Protein AF-0000000077938876 (afdb_homodimer)

Organism: NCBI:txid2873325

InterPro domains:
  IPR002946 Intracellular chloride channel [PR01263] (42-57)
  IPR002946 Intracellular chloride channel [PR01263] (169-180)
  IPR002946 Intracellular chloride channel [TIGR00862] (16-236)
  IPR010987 Glutathione S-transferase, C-terminal-like [PS50405] (66-229)
  IPR036249 Thioredoxin-like superfamily [SSF52833] (30-86)
  IPR036282 Glutathione S-transferase, C-terminal domain superfamily [SSF47616] (88-235)
  IPR053823 CLIC, N-terminal domain [PF22441] (16-87)
  IPR053823 CLIC, N-terminal domain [cd03061] (14-89)

Sequence (476 aa):
MSLSVPQNGLKGANEPVIELFVKAGSDGESIGNCPFSQRLFMILWLKGVVFNNLAPGTHPPFITFNGEVKTDVNKIEEFLEDILCPPKFSKLGARHPESNTAGMDIFAKFSAFIKNSKPDANEGLERGLLKTLQKLDEYLCSPLPDEIDHNSMEELKASTRGFLDGEEMTLADCNLLPKLHIVKVVAKKYRGFEIPKDMTGIWRYLNNAYKREEFTNTCPSDKEIEIAYADVAKRLVKMSLSVPQNGLKGANEPVIELFVKAGSDGESIGNCPFSQRLFMILWLKGVVFNNLAPGTHPPFITFNGEVKTDVNKIEEFLEDILCPPKFSKLGARHPESNTAGMDIFAKFSAFIKNSKPDANEGLERGLLKTLQKLDEYLCSPLPDEIDHNSMEELKASTRGFLDGEEMTLADCNLLPKLHIVKVVAKKYRGFEIPKDMTGIWRYLNNAYKREEFTNTCPSDKEIEIAYADVAKRLVK

pLDDT: mean 89.56, std 15.05, range [24.88, 98.88]

Nearest PDB structures (foldseek):
  6erz-assembly1_A  TM=7.894E-01  e=6.328E-32  Mus musculus
  8q4i-assembly1_B  TM=7.825E-01  e=8.204E-31  Homo sapiens
  6ery-assembly1_B  TM=7.690E-01  e=9.801E-32  Mus musculus
  4jzq-assembly2_B  TM=7.737E-01  e=3.712E-29  Homo sapiens
  2per-assembly1_A  TM=7.631E-01  e=1.154E-27  Homo sapiens

Secondary structure (DSSP, 8-state):
--------S---TT---EEEE--B-TTSSSBPS-HHHHHHHHHHHHHT---EEE--SSSSPEEEETTEEE--HHHHHHHHHHHS-TTTS---S-SSHHHHHTTTTHHHHHHHHHH---HHHHHHHHHHHHHHHHHHHHHHHSPPGGG--TT--S--PPP--SBTTBSS--HHHHHHHHHHHHHHHHHHHHH-----TT-HHHHHHHHHHTT-HHHHTTSPPHHHHHHHHTTTSPPPP-/--------S---TT---EEEE--B-TTSSSBPS-HHHHHHHHHHHHHT---EEE--SSSSPEEEETTEEE--HHHHHHHHHHHS-TTTS---S-SSHHHHHTTTTHHHHHHHHHH---HHHHHHHHHHHHHHHHHHHHHHHSPPGGG--TT--S--PPP--SBTTBSS--HHHHHHHHHHHHHHHHHHHHH-----TT-HHHHHHHHHHTT-HHHHTTSPPHHHHHHHHTTTS-----

Solvent-accessible surface area (backbone atoms only — not comparable to full-atom values): 26166 Å² total; per-residue (Å²): 106,68,62,72,59,84,67,76,75,84,77,53,100,82,65,76,50,38,36,39,32,24,41,26,21,96,82,37,46,43,58,18,72,40,51,66,27,32,20,55,46,22,50,43,51,72,48,65,59,67,53,47,52,38,40,51,57,58,64,62,37,32,33,30,55,69,81,42,79,44,63,50,67,70,59,47,51,52,49,46,55,65,72,47,30,70,87,86,16,64,80,42,72,60,86,47,74,66,35,67,55,55,51,67,58,34,58,62,34,41,52,56,40,43,48,38,38,50,60,87,52,45,63,60,32,48,49,50,29,50,52,38,49,47,53,34,20,49,54,43,30,44,57,50,79,88,68,54,57,84,84,49,88,63,75,87,58,68,34,80,53,40,35,78,70,31,80,54,82,29,54,40,41,32,59,41,50,48,45,51,51,47,51,50,56,42,35,34,74,77,66,70,41,68,79,61,82,83,40,50,35,48,52,46,32,51,56,47,41,71,72,32,63,54,45,55,76,42,49,43,51,70,68,44,43,44,59,67,36,59,84,51,45,38,66,65,51,129,108,70,61,73,60,84,71,78,76,82,76,54,101,82,65,76,50,37,36,39,32,25,38,25,21,95,81,37,47,43,58,18,70,40,51,66,28,33,21,55,46,22,49,43,50,72,49,65,60,68,55,46,52,39,40,50,56,58,63,64,38,34,34,32,54,69,80,41,78,45,63,52,67,70,57,45,51,54,48,45,56,64,73,46,28,69,87,86,15,64,79,42,74,60,88,47,73,66,35,67,55,55,51,66,59,34,58,62,35,40,53,55,40,42,48,38,37,50,60,87,50,44,63,59,32,50,50,51,29,50,52,37,49,47,53,35,20,50,54,43,30,44,57,51,79,90,68,55,57,85,85,49,88,63,73,89,59,67,34,82,52,41,35,78,67,32,80,54,81,29,53,40,41,34,60,41,50,51,46,52,51,47,51,51,54,42,34,33,73,78,65,68,41,69,80,62,81,84,42,52,36,48,51,46,30,52,55,47,40,71,71,32,62,55,45,54,77,41,49,45,51,69,67,46,43,44,59,67,35,60,85,52,43,38,65,66,54,134

Radius of gyration: 28.35 Å; Cα contacts (8 Å, |Δi|>4): 711; chains: 2; bounding box: 64×92×68 Å

Foldseek 3Di:
DFPQDPPPPDPDPDADAAEQEAAAPPVQAHGHDDPVSVVVVVVCVVVVDGYTYHYGNDDDDWDADVNRIDHDPVVVVVVCQVVQDPPNHHHQAFPDPVLLCQLVCLLVLLLCQQQDQAPVCNVVSVVVNLVSLVRNLQQLQFDDPVRDDPPDPDDRGTHLAQENRGVDHGVSCVVRLLSVVLSQLQCCVQPVDHRDPVSPSVVSNNVSLCVDCVRVVVHDDSVVSNVVCVVNRHHHDD/DFPQDPPPPDPDPDADAAEQEAAAPPVQAHGHDDPVSVVVVVVCVVVVDGYTYHYGNDDDDWDADVNRIDHDPVVVVVVCQVVQDPPNHHHQAFPDPVLLCQLVCLLVLLLCQQQDQAPVCNVVSVVVNLVSLVRNLVQLQADDPVRDDPPDPDDRGTDLAQESRGVDHGVSCVVRLQSVVLSQLQCCVQPVDHRDPVSPSVVSNNVSLCVDCVRVVVHDDSVVSNVVCVVNRHHHDD

Structure (mmCIF, N/CA/C/O backbone):
data_AF-0000000077938876-model_v1
#
loop_
_entity.id
_entity.type
_entity.pdbx_description
1 polymer 'Chloride intracellular channel protein'
#
loop_
_atom_site.group_PDB
_atom_site.id
_atom_site.type_symbol
_atom_site.label_atom_id
_atom_site.label_alt_id
_atom_site.label_comp_id
_atom_site.label_asym_id
_atom_site.label_entity_id
_atom_site.label_seq_id
_atom_site.pdbx_PDB_ins_code
_atom_site.Cartn_x
_atom_site.Cartn_y
_atom_site.Cartn_z
_atom_site.occupancy
_atom_site.B_iso_or_equiv
_atom_site.auth_seq_id
_atom_site.auth_comp_id
_atom_site.auth_asym_id
_atom_site.auth_atom_id
_atom_site.pdbx_PDB_model_num
ATOM 1 N N . MET A 1 1 ? 6.641 11.289 -10.961 1 25.25 1 MET A N 1
ATOM 2 C CA . MET A 1 1 ? 7.746 12.242 -10.906 1 25.25 1 MET A CA 1
ATOM 3 C C . MET A 1 1 ? 8.398 12.227 -9.523 1 25.25 1 MET A C 1
ATOM 5 O O . MET A 1 1 ? 7.723 12.383 -8.508 1 25.25 1 MET A O 1
ATOM 9 N N . SER A 1 2 ? 9.57 11.547 -9.414 1 33.97 2 SER A N 1
ATOM 10 C CA . SER A 1 2 ? 10.445 11.602 -8.25 1 33.97 2 SER A CA 1
ATOM 11 C C . SER A 1 2 ? 10.773 13.039 -7.863 1 33.97 2 SER A C 1
ATOM 13 O O . SER A 1 2 ? 11.336 13.789 -8.664 1 33.97 2 SER A O 1
ATOM 15 N N . LEU A 1 3 ? 9.961 13.688 -7.191 1 36.47 3 LEU A N 1
ATOM 16 C CA . LEU A 1 3 ? 10.438 15.008 -6.789 1 36.47 3 LEU A CA 1
ATOM 17 C C . LEU A 1 3 ? 11.734 14.898 -6 1 36.47 3 LEU A C 1
ATOM 19 O O . LEU A 1 3 ? 11.773 14.25 -4.949 1 36.47 3 LEU A O 1
ATOM 23 N N . SER A 1 4 ? 12.836 14.898 -6.758 1 35.62 4 SER A N 1
ATOM 24 C CA . SER A 1 4 ? 14.125 15.078 -6.109 1 35.62 4 SER A CA 1
ATOM 25 C C . SER A 1 4 ? 14.164 16.359 -5.273 1 35.62 4 SER A C 1
ATOM 27 O O . SER A 1 4 ? 13.953 17.453 -5.797 1 35.62 4 SER A O 1
ATOM 29 N N . VAL A 1 5 ? 13.75 16.297 -4.066 1 41.91 5 VAL A N 1
ATOM 30 C CA . VAL A 1 5 ? 14.016 17.453 -3.221 1 41.91 5 VAL A CA 1
ATOM 31 C C . VAL A 1 5 ? 15.469 17.891 -3.377 1 41.91 5 VAL A C 1
ATOM 33 O O . VAL A 1 5 ? 16.328 17.078 -3.711 1 41.91 5 VAL A O 1
ATOM 36 N N . PRO A 1 6 ? 15.758 19.141 -3.303 1 35.88 6 PRO A N 1
ATOM 37 C CA . PRO A 1 6 ? 17.141 19.625 -3.391 1 35.88 6 PRO A CA 1
ATOM 38 C C . PRO A 1 6 ? 18.125 18.797 -2.578 1 35.88 6 PRO A C 1
ATOM 40 O O . PRO A 1 6 ? 17.828 18.438 -1.436 1 35.88 6 PRO A O 1
ATOM 43 N N . GLN A 1 7 ? 18.922 17.891 -3.303 1 38.53 7 GLN A N 1
ATOM 44 C CA . GLN A 1 7 ? 20.078 17.141 -2.814 1 38.53 7 GLN A CA 1
ATOM 45 C C . GLN A 1 7 ? 21.047 18.047 -2.059 1 38.53 7 GLN A C 1
ATOM 47 O O . GLN A 1 7 ? 21.719 18.891 -2.662 1 38.53 7 GLN A O 1
ATOM 52 N N . ASN A 1 8 ? 20.719 18.484 -0.939 1 33.5 8 ASN A N 1
ATOM 53 C CA . ASN A 1 8 ? 21.922 18.984 -0.288 1 33.5 8 ASN A CA 1
ATOM 54 C C . ASN A 1 8 ? 23.078 18 -0.422 1 33.5 8 ASN A C 1
ATOM 56 O O . ASN A 1 8 ? 22.875 16.781 -0.418 1 33.5 8 ASN A O 1
ATOM 60 N N . GLY A 1 9 ? 24.219 18.438 -1.082 1 34 9 GLY A N 1
ATOM 61 C CA . GLY A 1 9 ? 25.484 17.938 -1.604 1 34 9 GLY A CA 1
ATOM 62 C C . GLY A 1 9 ? 26.062 16.781 -0.8 1 34 9 GLY A C 1
ATOM 63 O O . GLY A 1 9 ? 26.562 15.812 -1.37 1 34 9 GLY A O 1
ATOM 64 N N . LEU A 1 10 ? 26.453 16.938 0.501 1 37.5 10 LEU A N 1
ATOM 65 C CA . LEU A 1 10 ? 27.594 16.188 1.016 1 37.5 10 LEU A CA 1
ATOM 66 C C . LEU A 1 10 ? 27.188 14.75 1.357 1 37.5 10 LEU A C 1
ATOM 68 O O . LEU A 1 10 ? 26.516 14.516 2.365 1 37.5 10 LEU A O 1
ATOM 72 N N . LYS A 1 11 ? 26.734 13.977 0.358 1 42.69 11 LYS A N 1
ATOM 73 C CA . LYS A 1 11 ? 26.547 12.562 0.684 1 42.69 11 LYS A CA 1
ATOM 74 C C . LYS A 1 11 ? 27.812 11.961 1.272 1 42.69 11 LYS A C 1
ATOM 76 O O . LYS A 1 11 ? 28.781 11.719 0.551 1 42.69 11 LYS A O 1
ATOM 81 N N . GLY A 1 12 ? 28.062 12.297 2.43 1 44.78 12 GLY A N 1
ATOM 82 C CA . GLY A 1 12 ? 29.188 11.523 2.945 1 44.78 12 GLY A CA 1
ATOM 83 C C . GLY A 1 12 ? 28.875 10.055 3.109 1 44.78 12 GLY A C 1
ATOM 84 O O . GLY A 1 12 ? 27.703 9.656 3.172 1 44.78 12 GLY A O 1
ATOM 85 N N . ALA A 1 13 ? 29.75 9.07 2.934 1 54.53 13 ALA A N 1
ATOM 86 C CA . ALA A 1 13 ? 29.812 7.609 2.986 1 54.53 13 ALA A CA 1
ATOM 87 C C . ALA A 1 13 ? 28.922 7.066 4.102 1 54.53 13 ALA A C 1
ATOM 89 O O . ALA A 1 13 ? 28.422 5.938 4.02 1 54.53 13 ALA A O 1
ATOM 90 N N . ASN A 1 14 ? 28.359 7.871 5.113 1 67.81 14 ASN A N 1
ATOM 91 C CA . ASN A 1 14 ? 27.719 7.348 6.312 1 67.81 14 ASN A CA 1
ATOM 92 C C . ASN A 1 14 ? 26.297 7.871 6.457 1 67.81 14 ASN A C 1
ATOM 94 O O . ASN A 1 14 ? 25.719 7.844 7.551 1 67.81 14 ASN A O 1
ATOM 98 N N . GLU A 1 15 ? 25.641 8.336 5.359 1 81.19 15 GLU A N 1
ATOM 99 C CA . GLU A 1 15 ? 24.281 8.859 5.535 1 81.19 15 GLU A CA 1
ATOM 100 C C . GLU A 1 15 ? 23.234 7.766 5.324 1 81.19 15 GLU A C 1
ATOM 102 O O . GLU A 1 15 ? 23.406 6.891 4.473 1 81.19 15 GLU A O 1
ATOM 107 N N . PRO A 1 16 ? 22.172 7.883 6.176 1 86.19 16 PRO A N 1
ATOM 108 C CA . PRO A 1 16 ? 21.125 6.867 6.043 1 86.19 16 PRO A CA 1
ATOM 109 C C . PRO A 1 16 ? 20.359 6.973 4.719 1 86.19 16 PRO A C 1
ATOM 111 O O . PRO A 1 16 ? 20.188 8.07 4.191 1 86.19 16 PRO A O 1
ATOM 114 N N . VAL A 1 17 ? 20.047 5.828 4.18 1 86.69 17 VAL A N 1
ATOM 115 C CA . VAL A 1 17 ? 19.188 5.773 3.004 1 86.69 17 VAL A CA 1
ATOM 116 C C . VAL A 1 17 ? 17.719 5.777 3.434 1 86.69 17 VAL A C 1
ATOM 118 O O . VAL A 1 17 ? 17.266 4.844 4.09 1 86.69 17 VAL A O 1
ATOM 121 N N . ILE A 1 18 ? 17 6.867 3.104 1 91.25 18 ILE A N 1
ATOM 122 C CA . ILE A 1 18 ? 15.609 7.027 3.498 1 91.25 18 ILE A CA 1
ATOM 123 C C . ILE A 1 18 ? 14.719 7.082 2.256 1 91.25 18 ILE A C 1
ATOM 125 O O . ILE A 1 18 ? 15.016 7.812 1.308 1 91.25 18 ILE A O 1
ATOM 129 N N . GLU A 1 19 ? 13.711 6.195 2.234 1 89.69 19 GLU A N 1
ATOM 130 C CA . GLU A 1 19 ? 12.68 6.266 1.206 1 89.69 19 GLU A CA 1
ATOM 131 C C . GLU A 1 19 ? 11.297 6.457 1.823 1 89.69 19 GLU A C 1
ATOM 133 O O . GLU A 1 19 ? 10.93 5.758 2.768 1 89.69 19 GLU A O 1
ATOM 138 N N . LEU A 1 20 ? 10.594 7.426 1.366 1 92.12 20 LEU A N 1
ATOM 139 C CA . LEU A 1 20 ? 9.227 7.699 1.794 1 92.12 20 LEU A CA 1
ATOM 140 C C . LEU A 1 20 ? 8.227 7.258 0.732 1 92.12 20 LEU A C 1
ATOM 142 O O . LEU A 1 20 ? 8.312 7.672 -0.426 1 92.12 20 LEU A O 1
ATOM 146 N N . PHE A 1 21 ? 7.352 6.359 1.116 1 89.56 21 PHE A N 1
ATOM 147 C CA . PHE A 1 21 ? 6.27 5.93 0.24 1 89.56 21 PHE A CA 1
ATOM 148 C C . PHE A 1 21 ? 4.965 6.621 0.618 1 89.56 21 PHE A C 1
ATOM 150 O O . PHE A 1 21 ? 4.473 6.465 1.738 1 89.56 21 PHE A O 1
ATOM 157 N N . VAL A 1 22 ? 4.438 7.375 -0.297 1 90 22 VAL A N 1
ATOM 158 C CA . VAL A 1 22 ? 3.242 8.156 -0.015 1 90 22 VAL A CA 1
ATOM 159 C C . VAL A 1 22 ? 2.09 7.68 -0.896 1 90 22 VAL A C 1
ATOM 161 O O . VAL A 1 22 ? 2.307 6.965 -1.878 1 90 22 VAL A O 1
ATOM 164 N N . LYS A 1 23 ? 0.911 8.016 -0.479 1 87 23 LYS A N 1
ATOM 165 C CA . LYS A 1 23 ? -0.261 7.746 -1.306 1 87 23 LYS A CA 1
ATOM 166 C C . LYS A 1 23 ? -0.175 8.484 -2.639 1 87 23 LYS A C 1
ATOM 168 O O . LYS A 1 23 ? 0.182 9.664 -2.682 1 87 23 LYS A O 1
ATOM 173 N N . ALA A 1 24 ? -0.498 7.75 -3.688 1 84.5 24 ALA A N 1
ATOM 174 C CA . ALA A 1 24 ? -0.464 8.359 -5.016 1 84.5 24 ALA A CA 1
ATOM 175 C C . ALA A 1 24 ? -1.785 9.047 -5.336 1 84.5 24 ALA A C 1
ATOM 177 O O . ALA A 1 24 ? -2.832 8.688 -4.793 1 84.5 24 ALA A O 1
ATOM 178 N N . GLY A 1 25 ? -1.658 10.039 -6.176 1 85.75 25 GLY A N 1
ATOM 179 C CA . GLY A 1 25 ? -2.852 10.688 -6.695 1 85.75 25 GLY A CA 1
ATOM 180 C C . GLY A 1 25 ? -3.602 9.836 -7.703 1 85.75 25 GLY A C 1
ATOM 181 O O . GLY A 1 25 ? -3.244 8.68 -7.941 1 85.75 25 GLY A O 1
ATOM 182 N N . SER A 1 26 ? -4.664 10.453 -8.273 1 83.38 26 SER A N 1
ATOM 183 C CA . SER A 1 26 ? -5.535 9.758 -9.219 1 83.38 26 SER A CA 1
ATOM 184 C C . SER A 1 26 ? -4.789 9.375 -10.484 1 83.38 26 SER A C 1
ATOM 186 O O . SER A 1 26 ? -5.156 8.406 -11.164 1 83.38 26 SER A O 1
ATOM 188 N N . ASP A 1 27 ? -3.754 10.086 -10.766 1 78.25 27 ASP A N 1
ATOM 189 C CA . ASP A 1 27 ? -2.961 9.797 -11.953 1 78.25 27 ASP A CA 1
ATOM 190 C C . ASP A 1 27 ? -1.893 8.75 -11.664 1 78.25 27 ASP A C 1
ATOM 192 O O . ASP A 1 27 ? -1.159 8.336 -12.562 1 78.25 27 ASP A O 1
ATOM 196 N N . GLY A 1 28 ? -1.781 8.422 -10.406 1 76 28 GLY A N 1
ATOM 197 C CA . GLY A 1 28 ? -0.801 7.426 -10.016 1 76 28 GLY A CA 1
ATOM 198 C C . GLY A 1 28 ? 0.604 7.984 -9.883 1 76 28 GLY A C 1
ATOM 199 O O . GLY A 1 28 ? 1.541 7.254 -9.562 1 76 28 GLY A O 1
ATOM 200 N N . GLU A 1 29 ? 0.791 9.25 -10.125 1 73.88 29 GLU A N 1
ATOM 201 C CA . GLU A 1 29 ? 2.129 9.836 -10.141 1 73.88 29 GLU A CA 1
ATOM 202 C C . GLU A 1 29 ? 2.238 10.984 -9.141 1 73.88 29 GLU A C 1
ATOM 204 O O . GLU A 1 29 ? 3.285 11.172 -8.516 1 73.88 29 GLU A O 1
ATOM 209 N N . SER A 1 30 ? 1.152 11.617 -8.977 1 82.38 30 SER A N 1
ATOM 210 C CA . SER A 1 30 ? 1.157 12.781 -8.094 1 82.38 30 SER A CA 1
ATOM 211 C C . SER A 1 30 ? 0.889 12.375 -6.648 1 82.38 30 SER A C 1
ATOM 213 O O . SER A 1 30 ? 0.506 11.234 -6.375 1 82.38 30 SER A O 1
ATOM 215 N N . ILE A 1 31 ? 1.195 13.336 -5.797 1 85.44 31 ILE A N 1
ATOM 216 C CA . ILE A 1 31 ? 0.881 13.109 -4.391 1 85.44 31 ILE A CA 1
ATOM 217 C C . ILE A 1 31 ? -0.634 13.078 -4.199 1 85.44 31 ILE A C 1
ATOM 219 O O . ILE A 1 31 ? -1.34 13.977 -4.672 1 85.44 31 ILE A O 1
ATOM 223 N N . GLY A 1 32 ? -1.08 12.047 -3.646 1 89.69 32 GLY A N 1
ATOM 224 C CA . GLY A 1 32 ? -2.502 11.906 -3.377 1 89.69 32 GLY A CA 1
ATOM 225 C C . GLY A 1 32 ? -2.916 12.492 -2.039 1 89.69 32 GLY A C 1
ATOM 226 O O . GLY A 1 32 ? -2.066 12.914 -1.253 1 89.69 32 GLY A O 1
ATOM 227 N N . ASN A 1 33 ? -4.188 12.508 -1.887 1 92.25 33 ASN A N 1
ATOM 228 C CA . ASN A 1 33 ? -4.734 13.055 -0.65 1 92.25 33 ASN A CA 1
ATOM 229 C C . ASN A 1 33 ? -4.57 12.086 0.515 1 92.25 33 ASN A C 1
ATOM 231 O O . ASN A 1 33 ? -5.301 11.102 0.613 1 92.25 33 ASN A O 1
ATOM 235 N N . CYS A 1 34 ? -3.67 12.344 1.366 1 93.69 34 CYS A N 1
ATOM 236 C CA . CYS A 1 34 ? -3.457 11.641 2.627 1 93.69 34 CYS A CA 1
ATOM 237 C C . CYS A 1 34 ? -2.699 12.516 3.617 1 93.69 34 CYS A C 1
ATOM 239 O O . CYS A 1 34 ? -1.488 12.703 3.49 1 93.69 34 CYS A O 1
ATOM 241 N N . PRO A 1 35 ? -3.406 13.023 4.594 1 95.94 35 PRO A N 1
ATOM 242 C CA . PRO A 1 35 ? -2.746 13.922 5.547 1 95.94 35 PRO A CA 1
ATOM 243 C C . PRO A 1 35 ? -1.598 13.25 6.293 1 95.94 35 PRO A C 1
ATOM 245 O O . PRO A 1 35 ? -0.673 13.922 6.754 1 95.94 35 PRO A O 1
ATOM 248 N N . PHE A 1 36 ? -1.577 11.891 6.387 1 94.44 36 PHE A N 1
ATOM 249 C CA . PHE A 1 36 ? -0.498 11.172 7.051 1 94.44 36 PHE A CA 1
ATOM 250 C C . PHE A 1 36 ? 0.746 11.125 6.172 1 94.44 36 PHE A C 1
ATOM 252 O O . PHE A 1 36 ? 1.868 11.25 6.668 1 94.44 36 PHE A O 1
ATOM 259 N N . SER A 1 37 ? 0.464 10.891 4.898 1 93.56 37 SER A N 1
ATOM 260 C CA . SER A 1 37 ? 1.575 10.969 3.957 1 93.56 37 SER A CA 1
ATOM 261 C C . SER A 1 37 ? 2.221 12.352 3.971 1 93.56 37 SER A C 1
ATOM 263 O O . SER A 1 37 ? 3.447 12.469 4.023 1 93.56 37 SER A O 1
ATOM 265 N N . GLN A 1 38 ? 1.419 13.359 3.895 1 96.31 38 GLN A N 1
ATOM 266 C CA . GLN A 1 38 ? 1.945 14.719 3.869 1 96.31 38 GLN A CA 1
ATOM 267 C C . GLN A 1 38 ? 2.691 15.039 5.16 1 96.31 38 GLN A C 1
ATOM 269 O O . GLN A 1 38 ? 3.707 15.742 5.137 1 96.31 38 GLN A O 1
ATOM 274 N N . ARG A 1 39 ? 2.18 14.523 6.277 1 97.69 39 ARG A N 1
ATOM 275 C CA . ARG A 1 39 ? 2.824 14.719 7.57 1 97.69 39 ARG A CA 1
ATOM 276 C C . ARG A 1 39 ? 4.262 14.211 7.551 1 97.69 39 ARG A C 1
ATOM 278 O O . ARG A 1 39 ? 5.191 14.945 7.879 1 97.69 39 ARG A O 1
ATOM 285 N N . LEU A 1 40 ? 4.465 13 7.16 1 96.88 40 LEU A N 1
ATOM 286 C CA . LEU A 1 40 ? 5.797 12.406 7.129 1 96.88 40 LEU A CA 1
ATOM 287 C C . LEU A 1 40 ? 6.688 13.125 6.121 1 96.88 40 LEU A C 1
ATOM 289 O O . LEU A 1 40 ? 7.875 13.336 6.371 1 96.88 40 LEU A O 1
ATOM 293 N N . PHE A 1 41 ? 6.086 13.523 5.047 1 95.88 41 PHE A N 1
ATOM 294 C CA . PHE A 1 41 ? 6.809 14.266 4.016 1 95.88 41 PHE A CA 1
ATOM 295 C C . PHE A 1 41 ? 7.324 15.594 4.559 1 95.88 41 PHE A C 1
ATOM 297 O O . PHE A 1 41 ? 8.508 15.906 4.41 1 95.88 41 PHE A O 1
ATOM 304 N N . MET A 1 42 ? 6.488 16.281 5.18 1 97.69 42 MET A N 1
ATOM 305 C CA . MET A 1 42 ? 6.867 17.562 5.766 1 97.69 42 MET A CA 1
ATOM 306 C C . MET A 1 42 ? 7.98 17.391 6.793 1 97.69 42 MET A C 1
ATOM 308 O O . MET A 1 42 ? 8.922 18.188 6.844 1 97.69 42 MET A O 1
ATOM 312 N N . ILE A 1 43 ? 7.883 16.359 7.633 1 98 43 ILE A N 1
ATOM 313 C CA . ILE A 1 43 ? 8.867 16.109 8.672 1 98 43 ILE A CA 1
ATOM 314 C C . ILE A 1 43 ? 10.242 15.891 8.047 1 98 43 ILE A C 1
ATOM 316 O O . ILE A 1 43 ? 11.227 16.5 8.461 1 98 43 ILE A O 1
ATOM 320 N N . LEU A 1 44 ? 10.258 15.062 7.047 1 96.38 44 LEU A N 1
ATOM 321 C CA . LEU A 1 44 ? 11.523 14.797 6.379 1 96.38 44 LEU A CA 1
ATOM 322 C C . LEU A 1 44 ? 12.055 16.062 5.711 1 96.38 44 LEU A C 1
ATOM 324 O O . LEU A 1 44 ? 13.266 16.312 5.727 1 96.38 44 LEU A O 1
ATOM 328 N N . TRP A 1 45 ? 11.18 16.828 5.145 1 94.75 45 TRP A N 1
ATOM 329 C CA . TRP A 1 45 ? 11.555 18.094 4.523 1 94.75 45 TRP A CA 1
ATOM 330 C C . TRP A 1 45 ? 12.133 19.047 5.551 1 94.75 45 TRP A C 1
ATOM 332 O O . TRP A 1 45 ? 13.195 19.641 5.328 1 94.75 45 TRP A O 1
ATOM 342 N N . LEU A 1 46 ? 11.484 19.156 6.668 1 97.06 46 LEU A N 1
ATOM 343 C CA . LEU A 1 46 ? 11.914 20.062 7.719 1 97.06 46 LEU A CA 1
ATOM 344 C C . LEU A 1 46 ? 13.25 19.625 8.305 1 97.06 46 LEU A C 1
ATOM 346 O O . LEU A 1 46 ? 14.07 20.469 8.688 1 97.06 46 LEU A O 1
ATOM 350 N N . LYS A 1 47 ? 13.469 18.266 8.391 1 95.88 47 LYS A N 1
ATOM 351 C CA . LYS A 1 47 ? 14.727 17.734 8.891 1 95.88 47 LYS A CA 1
ATOM 352 C C . LYS A 1 47 ? 15.875 18.016 7.922 1 95.88 47 LYS A C 1
ATOM 354 O O . LYS A 1 47 ? 17.047 17.953 8.297 1 95.88 47 LYS A O 1
ATOM 359 N N . GLY A 1 48 ? 15.523 18.25 6.695 1 93.44 48 GLY A N 1
ATOM 360 C CA . GLY A 1 48 ? 16.531 18.578 5.703 1 93.44 48 GLY A CA 1
ATOM 361 C C . GLY A 1 48 ? 17.344 17.359 5.277 1 93.44 48 GLY A C 1
ATOM 362 O O . GLY A 1 48 ? 18.516 17.5 4.895 1 93.44 48 GLY A O 1
ATOM 363 N N . VAL A 1 49 ? 16.828 16.188 5.406 1 92.12 49 VAL A N 1
ATOM 364 C CA . VAL A 1 49 ? 17.516 14.969 5.016 1 92.12 49 VAL A CA 1
ATOM 365 C C . VAL A 1 49 ? 17.234 14.656 3.551 1 92.12 49 VAL A C 1
ATOM 367 O O . VAL A 1 49 ? 16.203 15.07 3.014 1 92.12 49 VAL A O 1
ATOM 370 N N . VAL A 1 50 ? 18.188 14.016 3.002 1 89.06 50 VAL A N 1
ATOM 371 C CA . VAL A 1 50 ? 17.984 13.523 1.645 1 89.06 50 VAL A CA 1
ATOM 372 C C . VAL A 1 50 ? 17.156 12.234 1.684 1 89.06 50 VAL A C 1
ATOM 374 O O . VAL A 1 50 ? 17.422 11.336 2.477 1 89.06 50 VAL A O 1
ATOM 377 N N . PHE A 1 51 ? 16.141 12.18 0.915 1 89.69 51 PHE A N 1
ATOM 378 C CA . PHE A 1 51 ? 15.312 10.984 0.836 1 89.69 51 PHE A CA 1
ATOM 379 C C . PHE A 1 51 ? 14.648 10.867 -0.531 1 89.69 51 PHE A C 1
ATOM 381 O O . PHE A 1 51 ? 14.547 11.859 -1.262 1 89.69 51 PHE A O 1
ATOM 388 N N . ASN A 1 52 ? 14.32 9.633 -0.847 1 85.12 52 ASN A N 1
ATOM 389 C CA . ASN A 1 52 ? 13.516 9.391 -2.043 1 85.12 52 ASN A CA 1
ATOM 390 C C . ASN A 1 52 ? 12.023 9.375 -1.727 1 85.12 52 ASN A C 1
ATOM 392 O O . ASN A 1 52 ? 11.602 8.758 -0.747 1 85.12 52 ASN A O 1
ATOM 396 N N . ASN A 1 53 ? 11.336 10.164 -2.398 1 82.88 53 ASN A N 1
ATOM 397 C CA . ASN A 1 53 ? 9.875 10.148 -2.291 1 82.88 53 ASN A CA 1
ATOM 398 C C . ASN A 1 53 ? 9.242 9.305 -3.389 1 82.88 53 ASN A C 1
ATOM 400 O O . ASN A 1 53 ? 9.406 9.586 -4.574 1 82.88 53 ASN A O 1
ATOM 404 N N . LEU A 1 54 ? 8.648 8.312 -2.9 1 78.5 54 LEU A N 1
ATOM 405 C CA . LEU A 1 54 ? 8.039 7.375 -3.832 1 78.5 54 LEU A CA 1
ATOM 406 C C . LEU A 1 54 ? 6.531 7.312 -3.631 1 78.5 54 LEU A C 1
ATOM 408 O O . LEU A 1 54 ? 6.051 7.383 -2.498 1 78.5 54 LEU A O 1
ATOM 412 N N . ALA A 1 55 ? 5.801 7.371 -4.59 1 68.12 55 ALA A N 1
ATOM 413 C CA . ALA A 1 55 ? 4.344 7.305 -4.527 1 68.12 55 ALA A CA 1
ATOM 414 C C . ALA A 1 55 ? 3.818 6.066 -5.25 1 68.12 55 ALA A C 1
ATOM 416 O O . ALA A 1 55 ? 3.49 6.125 -6.438 1 68.12 55 ALA A O 1
ATOM 417 N N . PRO A 1 56 ? 3.836 5.035 -4.375 1 66.81 56 PRO A N 1
ATOM 418 C CA . PRO A 1 56 ? 3.213 3.893 -5.047 1 66.81 56 PRO A CA 1
ATOM 419 C C . PRO A 1 56 ? 1.711 4.07 -5.25 1 66.81 56 PRO A C 1
ATOM 421 O O . PRO A 1 56 ? 1.013 4.527 -4.34 1 66.81 56 PRO A O 1
ATOM 424 N N . GLY A 1 57 ? 1.367 4.227 -6.383 1 61.44 57 GLY A N 1
ATOM 425 C CA . GLY A 1 57 ? -0.033 4.43 -6.715 1 61.44 57 GLY A CA 1
ATOM 426 C C . GLY A 1 57 ? -0.918 3.264 -6.316 1 61.44 57 GLY A C 1
ATOM 427 O O . GLY A 1 57 ? -2.111 3.252 -6.625 1 61.44 57 GLY A O 1
ATOM 428 N N . THR A 1 58 ? -0.254 2.285 -5.691 1 64.31 58 THR A N 1
ATOM 429 C CA . THR A 1 58 ? -1.05 1.085 -5.461 1 64.31 58 THR A CA 1
ATOM 430 C C . THR A 1 58 ? -0.569 0.348 -4.215 1 64.31 58 THR A C 1
ATOM 432 O O . THR A 1 58 ? 0.46 0.703 -3.635 1 64.31 58 THR A O 1
ATOM 435 N N . HIS A 1 59 ? -1.443 -0.449 -3.707 1 74.88 59 HIS A N 1
ATOM 436 C CA . HIS A 1 59 ? -1.088 -1.42 -2.678 1 74.88 59 HIS A CA 1
ATOM 437 C C . HIS A 1 59 ? -0.084 -2.439 -3.207 1 74.88 59 HIS A C 1
ATOM 439 O O . HIS A 1 59 ? 0.015 -2.65 -4.418 1 74.88 59 HIS A O 1
ATOM 445 N N . PRO A 1 60 ? 0.694 -2.871 -2.258 1 82.69 60 PRO A N 1
ATOM 446 C CA . PRO A 1 60 ? 1.523 -3.992 -2.705 1 82.69 60 PRO A CA 1
ATOM 447 C C . PRO A 1 60 ? 0.721 -5.062 -3.441 1 82.69 60 PRO A C 1
ATOM 449 O O . PRO A 1 60 ? -0.489 -5.188 -3.232 1 82.69 60 PRO A O 1
ATOM 452 N N . PRO A 1 61 ? 1.382 -5.832 -4.328 1 89.19 61 PRO A N 1
ATOM 453 C CA . PRO A 1 61 ? 2.832 -5.895 -4.527 1 89.19 61 PRO A CA 1
ATOM 454 C C . PRO A 1 61 ? 3.342 -4.828 -5.492 1 89.19 61 PRO A C 1
ATOM 456 O O . PRO A 1 61 ? 2.621 -4.426 -6.41 1 89.19 61 PRO A O 1
ATOM 459 N N . PHE A 1 62 ? 4.531 -4.281 -5.316 1 89.44 62 PHE A N 1
ATOM 460 C CA . PHE A 1 62 ? 5.293 -3.465 -6.254 1 89.44 62 PHE A CA 1
ATOM 461 C C . PHE A 1 62 ? 6.789 -3.617 -6.012 1 89.44 62 PHE A C 1
ATOM 463 O O . PHE A 1 62 ? 7.203 -4.238 -5.031 1 89.44 62 PHE A O 1
ATOM 470 N N . ILE A 1 63 ? 7.613 -3.186 -6.918 1 91 63 ILE A N 1
ATOM 471 C CA . ILE A 1 63 ? 9.055 -3.264 -6.738 1 91 63 ILE A CA 1
ATOM 472 C C . ILE A 1 63 ? 9.68 -1.88 -6.922 1 91 63 ILE A C 1
ATOM 474 O O . ILE A 1 63 ? 9.07 -1 -7.539 1 91 63 ILE A O 1
ATOM 478 N N . THR A 1 64 ? 10.703 -1.689 -6.266 1 87.62 64 THR A N 1
ATOM 479 C CA . THR A 1 64 ? 11.609 -0.623 -6.68 1 87.62 64 THR A CA 1
ATOM 480 C C . THR A 1 64 ? 12.836 -1.197 -7.383 1 87.62 64 THR A C 1
ATOM 482 O O . THR A 1 64 ? 13.359 -2.232 -6.973 1 87.62 64 THR A O 1
ATOM 485 N N . PHE A 1 65 ? 13.203 -0.68 -8.516 1 89.38 65 PHE A N 1
ATOM 486 C CA . PHE A 1 65 ? 14.391 -1.021 -9.289 1 89.38 65 PHE A CA 1
ATOM 487 C C . PHE A 1 65 ? 15.305 0.187 -9.43 1 89.38 65 PHE A C 1
ATOM 489 O O . PHE A 1 65 ? 15 1.125 -10.172 1 89.38 65 PHE A O 1
ATOM 496 N N . ASN A 1 66 ? 16.375 0.155 -8.664 1 84.56 66 ASN A N 1
ATOM 497 C CA . ASN A 1 66 ? 17.281 1.3 -8.594 1 84.56 66 ASN A CA 1
ATOM 498 C C . ASN A 1 66 ? 16.531 2.582 -8.234 1 84.56 66 ASN A C 1
ATOM 500 O O . ASN A 1 66 ? 16.719 3.613 -8.883 1 84.56 66 ASN A O 1
ATOM 504 N N . GLY A 1 67 ? 15.578 2.402 -7.375 1 77.38 67 GLY A N 1
ATOM 505 C CA . GLY A 1 67 ? 14.891 3.566 -6.832 1 77.38 67 GLY A CA 1
ATOM 506 C C . GLY A 1 67 ? 13.641 3.936 -7.602 1 77.38 67 GLY A C 1
ATOM 507 O O . GLY A 1 67 ? 12.898 4.832 -7.195 1 77.38 67 GLY A O 1
ATOM 508 N N . GLU A 1 68 ? 13.383 3.297 -8.695 1 83.94 68 GLU A N 1
ATOM 509 C CA . GLU A 1 68 ? 12.172 3.559 -9.469 1 83.94 68 GLU A CA 1
ATOM 510 C C . GLU A 1 68 ? 11.07 2.564 -9.109 1 83.94 68 GLU A C 1
ATOM 512 O O . GLU A 1 68 ? 11.289 1.353 -9.117 1 83.94 68 GLU A O 1
ATOM 517 N N . VAL A 1 69 ? 9.938 3.113 -8.875 1 83.69 69 VAL A N 1
ATOM 518 C CA . VAL A 1 69 ? 8.82 2.273 -8.453 1 83.69 69 VAL A CA 1
ATOM 519 C C . VAL A 1 69 ? 8.109 1.704 -9.68 1 83.69 69 VAL A C 1
ATOM 521 O O . VAL A 1 69 ? 7.887 2.416 -10.664 1 83.69 69 VAL A O 1
ATOM 524 N N . LYS A 1 70 ? 7.824 0.479 -9.656 1 89 70 LYS A N 1
ATOM 525 C CA . LYS A 1 70 ? 7 -0.211 -10.648 1 89 70 LYS A CA 1
ATOM 526 C C . LYS A 1 70 ? 5.852 -0.959 -9.977 1 89 70 LYS A C 1
ATOM 528 O O . LYS A 1 70 ? 6.066 -1.715 -9.023 1 89 70 LYS A O 1
ATOM 533 N N . THR A 1 71 ? 4.594 -0.75 -10.484 1 87.56 71 THR A N 1
ATOM 534 C CA . THR A 1 71 ? 3.463 -1.212 -9.688 1 87.56 71 THR A CA 1
ATOM 535 C C . THR A 1 71 ? 2.615 -2.207 -10.469 1 87.56 71 THR A C 1
ATOM 537 O O . THR A 1 71 ? 1.832 -2.959 -9.891 1 87.56 71 THR A O 1
ATOM 540 N N . ASP A 1 72 ? 2.525 -2.277 -11.789 1 89.88 72 ASP A N 1
ATOM 541 C CA . ASP A 1 72 ? 1.738 -3.219 -12.578 1 89.88 72 ASP A CA 1
ATOM 542 C C . ASP A 1 72 ? 2.436 -4.574 -12.68 1 89.88 72 ASP A C 1
ATOM 544 O O . ASP A 1 72 ? 3.502 -4.688 -13.289 1 89.88 72 ASP A O 1
ATOM 548 N N . VAL A 1 73 ? 1.836 -5.562 -12.094 1 92.69 73 VAL A N 1
ATOM 549 C CA . VAL A 1 73 ? 2.445 -6.883 -11.945 1 92.69 73 VAL A CA 1
ATOM 550 C C . VAL A 1 73 ? 2.865 -7.414 -13.312 1 92.69 73 VAL A C 1
ATOM 552 O O . VAL A 1 73 ? 3.967 -7.949 -13.461 1 92.69 73 VAL A O 1
ATOM 555 N N . ASN A 1 74 ? 1.958 -7.301 -14.281 1 95.19 74 ASN A N 1
ATOM 556 C CA . ASN A 1 74 ? 2.283 -7.789 -15.617 1 95.19 74 ASN A CA 1
ATOM 557 C C . ASN A 1 74 ? 3.434 -7.004 -16.234 1 95.19 74 ASN A C 1
ATOM 559 O O . ASN A 1 74 ? 4.324 -7.586 -16.859 1 95.19 74 ASN A O 1
ATOM 563 N N . LYS A 1 75 ? 3.455 -5.676 -16.016 1 95.38 75 LYS A N 1
ATOM 564 C CA . LYS A 1 75 ? 4.523 -4.832 -16.547 1 95.38 75 LYS A CA 1
ATOM 565 C C . LYS A 1 75 ? 5.84 -5.098 -15.82 1 95.38 75 LYS A C 1
ATOM 567 O O . LYS A 1 75 ? 6.914 -5.039 -16.422 1 95.38 75 LYS A O 1
ATOM 572 N N . ILE A 1 76 ? 5.707 -5.383 -14.555 1 96.12 76 ILE A N 1
ATOM 573 C CA . ILE A 1 76 ? 6.891 -5.719 -13.773 1 96.12 76 ILE A CA 1
ATOM 574 C C . ILE A 1 76 ? 7.516 -7.004 -14.312 1 96.12 76 ILE A C 1
ATOM 576 O O . ILE A 1 76 ? 8.734 -7.07 -14.516 1 96.12 76 ILE A O 1
ATOM 580 N N . GLU A 1 77 ? 6.672 -7.98 -14.531 1 97.12 77 GLU A N 1
ATOM 581 C CA . GLU A 1 77 ? 7.137 -9.25 -15.086 1 97.12 77 GLU A CA 1
ATOM 582 C C . GLU A 1 77 ? 7.848 -9.047 -16.422 1 97.12 77 GLU A C 1
ATOM 584 O O . GLU A 1 77 ? 8.945 -9.562 -16.625 1 97.12 77 GLU A O 1
ATOM 589 N N . GLU A 1 78 ? 7.227 -8.305 -17.297 1 96.75 78 GLU A N 1
ATOM 590 C CA . GLU A 1 78 ? 7.824 -8.008 -18.594 1 96.75 78 GLU A CA 1
ATOM 591 C C . GLU A 1 78 ? 9.148 -7.273 -18.438 1 96.75 78 GLU A C 1
ATOM 593 O O . GLU A 1 78 ? 10.133 -7.602 -19.109 1 96.75 78 GLU A O 1
ATOM 598 N N . PHE A 1 79 ? 9.18 -6.297 -17.578 1 97.62 79 PHE A N 1
ATOM 599 C CA . PHE A 1 79 ? 10.367 -5.5 -17.312 1 97.62 79 PHE A CA 1
ATOM 600 C C . PHE A 1 79 ? 11.508 -6.379 -16.797 1 97.62 79 PHE A C 1
ATOM 602 O O . PHE A 1 79 ? 12.625 -6.305 -17.312 1 97.62 79 PHE A O 1
ATOM 609 N N . LEU A 1 80 ? 11.203 -7.258 -15.852 1 96.62 80 LEU A N 1
ATOM 610 C CA . LEU A 1 80 ? 12.219 -8.133 -15.266 1 96.62 80 LEU A CA 1
ATOM 611 C C . LEU A 1 80 ? 12.758 -9.109 -16.312 1 96.62 80 LEU A C 1
ATOM 613 O O . LEU A 1 80 ? 13.953 -9.391 -16.328 1 96.62 80 LEU A O 1
ATOM 617 N N . GLU A 1 81 ? 11.867 -9.648 -17.141 1 96.81 81 GLU A N 1
ATOM 618 C CA . GLU A 1 81 ? 12.297 -10.555 -18.203 1 96.81 81 GLU A CA 1
ATOM 619 C C . GLU A 1 81 ? 13.227 -9.852 -19.188 1 96.81 81 GLU A C 1
ATOM 621 O O . GLU A 1 81 ? 14.148 -10.469 -19.719 1 96.81 81 GLU A O 1
ATOM 626 N N . ASP A 1 82 ? 12.984 -8.602 -19.391 1 96.31 82 ASP A N 1
ATOM 627 C CA . ASP A 1 82 ? 13.758 -7.832 -20.344 1 96.31 82 ASP A CA 1
ATOM 628 C C . ASP A 1 82 ? 15.117 -7.445 -19.781 1 96.31 82 ASP A C 1
ATOM 630 O O . ASP A 1 82 ? 16.141 -7.531 -20.469 1 96.31 82 ASP A O 1
ATOM 634 N N . ILE A 1 83 ? 15.141 -7.016 -18.547 1 95.25 83 ILE A N 1
ATOM 635 C CA . ILE A 1 83 ? 16.344 -6.438 -17.953 1 95.25 83 ILE A CA 1
ATOM 636 C C . ILE A 1 83 ? 17.219 -7.547 -17.391 1 95.25 83 ILE A C 1
ATOM 638 O O . ILE A 1 83 ? 18.453 -7.477 -17.453 1 95.25 83 ILE A O 1
ATOM 642 N N . LEU A 1 84 ? 16.594 -8.516 -16.797 1 94.81 84 LEU A N 1
ATOM 643 C CA . LEU A 1 84 ? 17.312 -9.664 -16.25 1 94.81 84 LEU A CA 1
ATOM 644 C C . LEU A 1 84 ? 17.312 -10.82 -17.25 1 94.81 84 LEU A C 1
ATOM 646 O O . LEU A 1 84 ? 16.703 -11.859 -17.016 1 94.81 84 LEU A O 1
ATOM 650 N N . CYS A 1 85 ? 18.094 -10.656 -18.25 1 93.25 85 CYS A N 1
ATOM 651 C CA . CYS A 1 85 ? 18.047 -11.547 -19.406 1 93.25 85 CYS A CA 1
ATOM 652 C C . CYS A 1 85 ? 19.344 -12.312 -19.562 1 93.25 85 CYS A C 1
ATOM 654 O O . CYS A 1 85 ? 20.344 -12 -18.906 1 93.25 85 CYS A O 1
ATOM 656 N N . PRO A 1 86 ? 19.25 -13.414 -20.375 1 92.5 86 PRO A N 1
ATOM 657 C CA . PRO A 1 86 ? 20.5 -14.117 -20.688 1 92.5 86 PRO A CA 1
ATOM 658 C C . PRO A 1 86 ? 21.547 -13.195 -21.297 1 92.5 86 PRO A C 1
ATOM 660 O O . PRO A 1 86 ? 21.203 -12.219 -21.969 1 92.5 86 PRO A O 1
ATOM 663 N N . PRO A 1 87 ? 22.781 -13.492 -20.922 1 93.88 87 PRO A N 1
ATOM 664 C CA . PRO A 1 87 ? 23.297 -14.742 -20.359 1 93.88 87 PRO A CA 1
ATOM 665 C C . PRO A 1 87 ? 23.375 -14.703 -18.828 1 93.88 87 PRO A C 1
ATOM 667 O O . PRO A 1 87 ? 23.578 -15.742 -18.188 1 93.88 87 PRO A O 1
ATOM 670 N N . LYS A 1 88 ? 23.219 -13.609 -18.297 1 92.38 88 LYS A N 1
ATOM 671 C CA . LYS A 1 88 ? 23.422 -13.484 -16.859 1 92.38 88 LYS A CA 1
ATOM 672 C C . LYS A 1 88 ? 22.312 -14.156 -16.078 1 92.38 88 LYS A C 1
ATOM 674 O O . LYS A 1 88 ? 22.562 -14.781 -15.031 1 92.38 88 LYS A O 1
ATOM 679 N N . PHE A 1 89 ? 21.109 -14 -16.656 1 94.38 89 PHE A N 1
ATOM 680 C CA . PHE A 1 89 ? 19.922 -14.57 -16 1 94.38 89 PHE A CA 1
ATOM 681 C C . PHE A 1 89 ? 19.125 -15.406 -16.984 1 94.38 89 PHE A C 1
ATOM 683 O O . PHE A 1 89 ? 19.031 -15.07 -18.172 1 94.38 89 PHE A O 1
ATOM 690 N N . SER A 1 90 ? 18.531 -16.375 -16.5 1 94.75 90 SER A N 1
ATOM 691 C CA . SER A 1 90 ? 17.781 -17.297 -17.344 1 94.75 90 SER A CA 1
ATOM 692 C C . SER A 1 90 ? 16.469 -16.688 -17.797 1 94.75 90 SER A C 1
ATOM 694 O O . SER A 1 90 ? 15.875 -15.875 -17.094 1 94.75 90 SER A O 1
ATOM 696 N N . LYS A 1 91 ? 16.078 -17.109 -19.016 1 96.62 91 LYS A N 1
ATOM 697 C CA . LYS A 1 9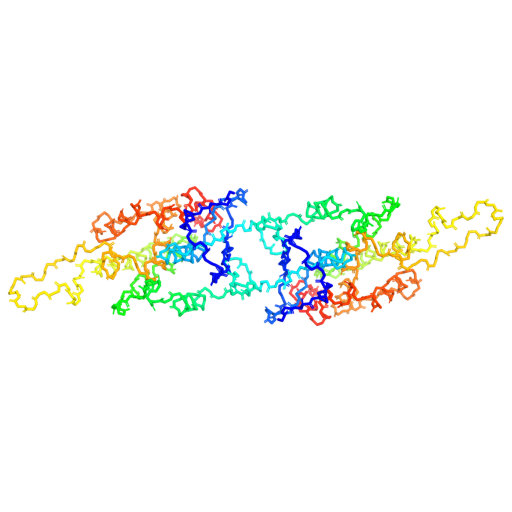1 ? 14.75 -16.766 -19.5 1 96.62 91 LYS A CA 1
ATOM 698 C C . LYS A 1 91 ? 13.68 -17.625 -18.828 1 96.62 91 LYS A C 1
ATOM 700 O O . LYS A 1 91 ? 13.828 -18.844 -18.719 1 96.62 91 LYS A O 1
ATOM 705 N N . LEU A 1 92 ? 12.602 -16.984 -18.391 1 97.88 92 LEU A N 1
ATOM 706 C CA . LEU A 1 92 ? 11.57 -17.719 -17.656 1 97.88 92 LEU A CA 1
ATOM 707 C C . LEU A 1 92 ? 10.297 -17.844 -18.5 1 97.88 92 LEU A C 1
ATOM 709 O O . LEU A 1 92 ? 9.336 -18.484 -18.078 1 97.88 92 LEU A O 1
ATOM 713 N N . GLY A 1 93 ? 10.289 -17.219 -19.641 1 97.19 93 GLY A N 1
ATOM 714 C CA . GLY A 1 93 ? 9.133 -17.344 -20.516 1 97.19 93 GLY A CA 1
ATOM 715 C C . GLY A 1 93 ? 8.875 -18.781 -20.953 1 97.19 93 GLY A C 1
ATOM 716 O O . GLY A 1 93 ? 9.812 -19.531 -21.219 1 97.19 93 GLY A O 1
ATOM 717 N N . ALA A 1 94 ? 7.625 -19.203 -21 1 96.69 94 ALA A N 1
ATOM 718 C CA . ALA A 1 94 ? 7.266 -20.547 -21.453 1 96.69 94 ALA A CA 1
ATOM 719 C C . ALA A 1 94 ? 7.574 -20.719 -22.938 1 96.69 94 ALA A C 1
ATOM 721 O O . ALA A 1 94 ? 7.473 -19.75 -23.719 1 96.69 94 ALA A O 1
ATOM 722 N N . ARG A 1 95 ? 7.961 -21.875 -23.359 1 96.31 95 ARG A N 1
ATOM 723 C CA . ARG A 1 95 ? 8.219 -22.188 -24.75 1 96.31 95 ARG A CA 1
ATOM 724 C C . ARG A 1 95 ? 6.918 -22.422 -25.516 1 96.31 95 ARG A C 1
ATOM 726 O O . ARG A 1 95 ? 6.812 -22.078 -26.703 1 96.31 95 ARG A O 1
ATOM 733 N N . HIS A 1 96 ? 5.953 -22.969 -24.828 1 96.56 96 HIS A N 1
ATOM 734 C CA . HIS A 1 96 ? 4.672 -23.312 -25.438 1 96.56 96 HIS A CA 1
ATOM 735 C C . HIS A 1 96 ? 3.592 -22.312 -25.031 1 96.56 96 HIS A C 1
ATOM 737 O O . HIS A 1 96 ? 3.273 -22.172 -23.859 1 96.56 96 HIS A O 1
ATOM 743 N N . PRO A 1 97 ? 2.994 -21.656 -25.984 1 95.56 97 PRO A N 1
ATOM 744 C CA . PRO A 1 97 ? 1.998 -20.625 -25.703 1 95.56 97 PRO A CA 1
ATOM 745 C C . PRO A 1 97 ? 0.838 -21.141 -24.844 1 95.56 97 PRO A C 1
ATOM 747 O O . PRO A 1 97 ? 0.297 -20.406 -24.016 1 95.56 97 PRO A O 1
ATOM 750 N N . GLU A 1 98 ? 0.458 -22.375 -25.031 1 96.81 98 GLU A N 1
ATOM 751 C CA . GLU A 1 98 ? -0.67 -22.938 -24.297 1 96.81 98 GLU A CA 1
ATOM 752 C C . GLU A 1 98 ? -0.374 -23.016 -22.812 1 96.81 98 GLU A C 1
ATOM 754 O O . GLU A 1 98 ? -1.294 -23.047 -21.984 1 96.81 98 GLU A O 1
ATOM 759 N N . SER A 1 99 ? 0.872 -23.094 -22.453 1 97.88 99 SER A N 1
ATOM 760 C CA . SER A 1 99 ? 1.266 -23.109 -21.047 1 97.88 99 SER A CA 1
ATOM 761 C C . SER A 1 99 ? 0.902 -21.797 -20.359 1 97.88 99 SER A C 1
ATOM 763 O O . SER A 1 99 ? 0.564 -21.797 -19.172 1 97.88 99 SER A O 1
ATOM 765 N N . ASN A 1 100 ? 0.925 -20.688 -21.078 1 96.56 100 ASN A N 1
ATOM 766 C CA . ASN A 1 100 ? 0.629 -19.375 -20.531 1 96.56 100 ASN A CA 1
ATOM 767 C C . ASN A 1 100 ? -0.853 -19.219 -20.188 1 96.56 100 ASN A C 1
ATOM 769 O O . ASN A 1 100 ? -1.228 -18.375 -19.375 1 96.56 100 ASN A O 1
ATOM 773 N N . THR A 1 101 ? -1.648 -20.031 -20.812 1 97.06 101 THR A N 1
ATOM 774 C CA . THR A 1 101 ? -3.084 -19.828 -20.656 1 97.06 101 THR A CA 1
ATOM 775 C C . THR A 1 101 ? -3.699 -21 -19.875 1 97.06 101 THR A C 1
ATOM 777 O O . THR A 1 101 ? -4.879 -20.953 -19.516 1 97.06 101 THR A O 1
ATOM 780 N N . ALA A 1 102 ? -2.91 -22.016 -19.594 1 98.19 102 ALA A N 1
ATOM 781 C CA . ALA A 1 102 ? -3.408 -23.188 -18.859 1 98.19 102 ALA A CA 1
ATOM 782 C C . ALA A 1 102 ? -3.85 -22.797 -17.453 1 98.19 102 ALA A C 1
ATOM 784 O O . ALA A 1 102 ? -3.092 -22.172 -16.703 1 98.19 102 ALA A O 1
ATOM 785 N N . GLY A 1 103 ? -5.082 -23.141 -17.156 1 98.31 103 GLY A N 1
ATOM 786 C CA . GLY A 1 103 ? -5.605 -22.953 -15.805 1 98.31 103 GLY A CA 1
ATOM 787 C C . GLY A 1 103 ? -5.973 -21.516 -15.508 1 98.31 103 GLY A C 1
ATOM 788 O O . GLY A 1 103 ? -6.25 -21.172 -14.359 1 98.31 103 GLY A O 1
ATOM 789 N N . MET A 1 104 ? -6.027 -20.656 -16.453 1 96.94 104 MET A N 1
ATOM 790 C CA . MET A 1 104 ? -6.223 -19.219 -16.25 1 96.94 104 MET A CA 1
ATOM 791 C C . MET A 1 104 ? -7.621 -18.922 -15.719 1 96.94 104 MET A C 1
ATOM 793 O O . MET A 1 104 ? -7.824 -17.938 -15.008 1 96.94 104 MET A O 1
ATOM 797 N N . ASP A 1 105 ? -8.539 -19.844 -15.938 1 97.31 105 ASP A N 1
ATOM 798 C CA . ASP A 1 105 ? -9.938 -19.609 -15.57 1 97.31 105 ASP A CA 1
ATOM 799 C C . ASP A 1 105 ? -10.234 -20.141 -14.172 1 97.31 105 ASP A C 1
ATOM 801 O O . ASP A 1 105 ? -11.297 -19.859 -13.609 1 97.31 105 ASP A O 1
ATOM 805 N N . ILE A 1 106 ? -9.359 -20.828 -13.617 1 98.5 106 ILE A N 1
ATOM 806 C CA . ILE A 1 106 ? -9.617 -21.562 -12.375 1 98.5 106 ILE A CA 1
ATOM 807 C C . ILE A 1 106 ? -9.93 -20.562 -11.258 1 98.5 106 ILE A C 1
ATOM 809 O O . ILE A 1 106 ? -10.914 -20.734 -10.531 1 98.5 106 ILE A O 1
ATOM 813 N N . PHE A 1 107 ? -9.195 -19.531 -11.172 1 98.19 107 PHE A N 1
ATOM 814 C CA . PHE A 1 107 ? -9.305 -18.625 -10.023 1 98.19 107 PHE A CA 1
ATOM 815 C C . PHE A 1 107 ? -10.609 -17.844 -10.086 1 98.19 107 PHE A C 1
ATOM 817 O O . PHE A 1 107 ? -11.234 -17.578 -9.055 1 98.19 107 PHE A O 1
ATOM 824 N N . ALA A 1 108 ? -10.977 -17.484 -11.289 1 97.19 108 ALA A N 1
ATOM 825 C CA . ALA A 1 108 ? -12.25 -16.781 -11.445 1 97.19 108 ALA A CA 1
ATOM 826 C C . ALA A 1 108 ? -13.414 -17.672 -11.008 1 97.19 108 ALA A C 1
ATOM 828 O O . ALA A 1 108 ? -14.32 -17.219 -10.305 1 97.19 108 ALA A O 1
ATOM 829 N N . LYS A 1 109 ? -13.438 -18.906 -11.391 1 98.38 109 LYS A N 1
ATOM 830 C CA . LYS A 1 109 ? -14.492 -19.828 -11.008 1 98.38 109 LYS A CA 1
ATOM 831 C C . LYS A 1 109 ? -14.477 -20.109 -9.508 1 98.38 109 LYS A C 1
ATOM 833 O O . LYS A 1 109 ? -15.531 -20.188 -8.883 1 98.38 109 LYS A O 1
ATOM 838 N N . PHE A 1 110 ? -13.305 -20.219 -9 1 98.5 110 PHE A N 1
ATOM 839 C CA . PHE A 1 110 ? -13.148 -20.375 -7.562 1 98.5 110 PHE A CA 1
ATOM 840 C C . PHE A 1 110 ? -13.742 -19.188 -6.816 1 98.5 110 PHE A C 1
ATOM 842 O O . PHE A 1 110 ? -14.484 -19.359 -5.848 1 98.5 110 PHE A O 1
ATOM 849 N N . SER A 1 111 ? -13.367 -18 -7.254 1 97.31 111 SER A N 1
ATOM 850 C CA . SER A 1 111 ? -13.844 -16.781 -6.605 1 97.31 111 SER A CA 1
ATOM 851 C C . SER A 1 111 ? -15.367 -16.734 -6.566 1 97.31 111 SER A C 1
ATOM 853 O O . SER A 1 111 ? -15.961 -16.422 -5.527 1 97.31 111 SER A O 1
ATOM 855 N N . ALA A 1 112 ? -15.969 -17.125 -7.688 1 96.88 112 ALA A N 1
ATOM 856 C CA . ALA A 1 112 ? -17.422 -17.188 -7.734 1 96.88 112 ALA A CA 1
ATOM 857 C C . ALA A 1 112 ? -17.969 -18.234 -6.77 1 96.88 112 ALA A C 1
ATOM 859 O O . ALA A 1 112 ? -18.953 -17.984 -6.074 1 96.88 112 ALA A O 1
ATOM 860 N N . PHE A 1 113 ? -17.359 -19.344 -6.668 1 97.69 113 PHE A N 1
ATOM 861 C CA . PHE A 1 113 ? -17.781 -20.469 -5.84 1 97.69 113 PHE A CA 1
ATOM 862 C C . PHE A 1 113 ? -17.672 -20.125 -4.359 1 97.69 113 PHE A C 1
ATOM 864 O O . PHE A 1 113 ? -18.641 -20.297 -3.609 1 97.69 113 PHE A O 1
ATOM 871 N N . ILE A 1 114 ? -16.531 -19.516 -3.967 1 97.56 114 ILE A N 1
ATOM 872 C CA . ILE A 1 114 ? -16.234 -19.328 -2.553 1 97.56 114 ILE A CA 1
ATOM 873 C C . ILE A 1 114 ? -17.047 -18.141 -2.012 1 97.56 114 ILE A C 1
ATOM 875 O O . ILE A 1 114 ? -17.375 -18.109 -0.824 1 97.56 114 ILE A O 1
ATOM 879 N N . LYS A 1 115 ? -17.422 -17.188 -2.848 1 96.25 115 LYS A N 1
ATOM 880 C CA . LYS A 1 115 ? -18.141 -15.992 -2.43 1 96.25 115 LYS A CA 1
ATOM 881 C C . LYS A 1 115 ? -19.641 -16.219 -2.463 1 96.25 115 LYS A C 1
ATOM 883 O O . LYS A 1 115 ? -20.422 -15.352 -2.037 1 96.25 115 LYS A O 1
ATOM 888 N N . ASN A 1 116 ? -20.078 -17.375 -2.984 1 96.06 116 ASN A N 1
ATOM 889 C CA . ASN A 1 116 ? -21.5 -17.688 -3.139 1 96.06 116 ASN A CA 1
ATOM 890 C C . ASN A 1 116 ? -22.172 -17.906 -1.787 1 96.06 116 ASN A C 1
ATOM 892 O O . ASN A 1 116 ? -21.641 -18.625 -0.941 1 96.06 116 ASN A O 1
ATOM 896 N N . SER A 1 117 ? -23.312 -17.25 -1.636 1 94.44 117 SER A N 1
ATOM 897 C CA . SER A 1 117 ? -24.078 -17.453 -0.419 1 94.44 117 SER A CA 1
ATOM 898 C C . SER A 1 117 ? -25.391 -18.203 -0.713 1 94.44 117 SER A C 1
ATOM 900 O O . SER A 1 117 ? -26.156 -18.5 0.201 1 94.44 117 SER A O 1
ATOM 902 N N . LYS A 1 118 ? -25.688 -18.516 -1.957 1 94.75 118 LYS A N 1
ATOM 903 C CA . LYS A 1 118 ? -26.938 -19.125 -2.373 1 94.75 118 LYS A CA 1
ATOM 904 C C . LYS A 1 118 ? -26.781 -20.641 -2.51 1 94.75 118 LYS A C 1
ATOM 906 O O . LYS A 1 118 ? -26.141 -21.125 -3.445 1 94.75 118 LYS A O 1
ATOM 911 N N . PRO A 1 119 ? -27.531 -21.422 -1.81 1 93.38 119 PRO A N 1
ATOM 912 C CA . PRO A 1 119 ? -27.422 -22.875 -1.86 1 93.38 119 PRO A CA 1
ATOM 913 C C . PRO A 1 119 ? -27.812 -23.453 -3.225 1 93.38 119 PRO A C 1
ATOM 915 O O . PRO A 1 119 ? -27.188 -24.406 -3.688 1 93.38 119 PRO A O 1
ATOM 918 N N . ASP A 1 120 ? -28.734 -22.812 -3.818 1 94.56 120 ASP A N 1
ATOM 919 C CA . ASP A 1 120 ? -29.25 -23.344 -5.078 1 94.56 120 ASP A CA 1
ATOM 920 C C . ASP A 1 120 ? -28.219 -23.203 -6.195 1 94.56 120 ASP A C 1
ATOM 922 O O . ASP A 1 120 ? -28.25 -23.953 -7.18 1 94.56 120 ASP A O 1
ATOM 926 N N . ALA A 1 121 ? -27.312 -22.297 -6.004 1 96 121 ALA A N 1
ATOM 927 C CA . ALA A 1 121 ? -26.312 -22.031 -7.035 1 96 121 ALA A CA 1
ATOM 928 C C . ALA A 1 121 ? -25.031 -22.812 -6.77 1 96 121 ALA A C 1
ATOM 930 O O . ALA A 1 121 ? -24.172 -22.938 -7.645 1 96 121 ALA A O 1
ATOM 931 N N . ASN A 1 122 ? -24.891 -23.406 -5.633 1 95.81 122 ASN A N 1
ATOM 932 C CA . ASN A 1 122 ? -23.625 -23.969 -5.152 1 95.81 122 ASN A CA 1
ATOM 933 C C . ASN A 1 122 ? -23.156 -25.109 -6.039 1 95.81 122 ASN A C 1
ATOM 935 O O . ASN A 1 122 ? -21.984 -25.172 -6.414 1 95.81 122 ASN A O 1
ATOM 939 N N . GLU A 1 123 ? -24.109 -25.938 -6.34 1 96.19 123 GLU A N 1
ATOM 940 C CA . GLU A 1 123 ? -23.766 -27.094 -7.141 1 96.19 123 GLU A CA 1
ATOM 941 C C . GLU A 1 123 ? -23.234 -26.688 -8.516 1 96.19 123 GLU A C 1
ATOM 943 O O . GLU A 1 123 ? -22.25 -27.234 -9.008 1 96.19 123 GLU A O 1
ATOM 948 N N . GLY A 1 124 ? -23.906 -25.766 -9.094 1 97.75 124 GLY A N 1
ATOM 949 C CA . GLY A 1 124 ? -23.484 -25.281 -10.391 1 97.75 124 GLY A CA 1
ATOM 950 C C . GLY A 1 124 ? -22.109 -24.625 -10.367 1 97.75 124 GLY A C 1
ATOM 951 O O . GLY A 1 124 ? -21.297 -24.844 -11.266 1 97.75 124 GLY A O 1
ATOM 952 N N . LEU A 1 125 ? -21.859 -23.859 -9.383 1 97.88 125 LEU A N 1
ATOM 953 C CA . LEU A 1 125 ? -20.578 -23.172 -9.242 1 97.88 125 LEU A CA 1
ATOM 954 C C . LEU A 1 125 ? -19.469 -24.172 -8.969 1 97.88 125 LEU A C 1
ATOM 956 O O . LEU A 1 125 ? -18.375 -24.047 -9.516 1 97.88 125 LEU A O 1
ATOM 960 N N . GLU A 1 126 ? -19.719 -25.125 -8.172 1 97.88 126 GLU A N 1
ATOM 961 C CA . GLU A 1 126 ? -18.75 -26.188 -7.918 1 97.88 126 GLU A CA 1
ATOM 962 C C . GLU 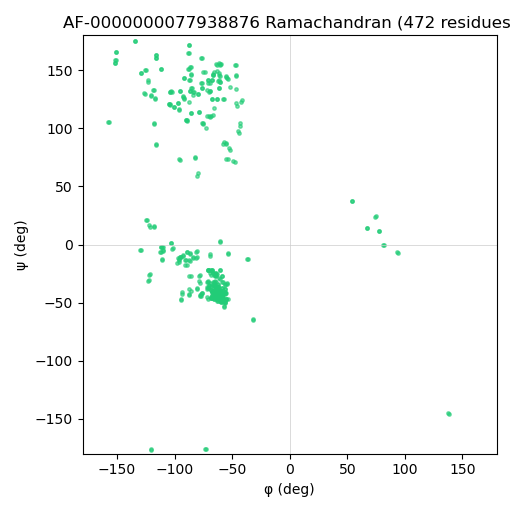A 1 126 ? -18.406 -26.938 -9.203 1 97.88 126 GLU A C 1
ATOM 964 O O . GLU A 1 126 ? -17.234 -27.219 -9.461 1 97.88 126 GLU A O 1
ATOM 969 N N . ARG A 1 127 ? -19.453 -27.25 -9.977 1 98.25 127 ARG A N 1
ATOM 970 C CA . ARG A 1 127 ? -19.234 -27.922 -11.258 1 98.25 127 ARG A CA 1
ATOM 971 C C . ARG A 1 127 ? -18.375 -27.078 -12.188 1 98.25 127 ARG A C 1
ATOM 973 O O . ARG A 1 127 ? -17.531 -27.625 -12.914 1 98.25 127 ARG A O 1
ATOM 980 N N . GLY A 1 128 ? -18.656 -25.812 -12.141 1 98.44 128 GLY A N 1
ATOM 981 C CA . GLY A 1 128 ? -17.828 -24.906 -12.93 1 98.44 128 GLY A CA 1
ATOM 982 C C . GLY A 1 128 ? -16.359 -24.938 -12.555 1 98.44 128 GLY A C 1
ATOM 983 O O . GLY A 1 128 ? -15.492 -24.984 -13.43 1 98.44 128 GLY A O 1
ATOM 984 N N . LEU A 1 129 ? -16.109 -24.969 -11.297 1 98.56 129 LEU A N 1
ATOM 985 C CA . LEU A 1 129 ? -14.742 -25.078 -10.805 1 98.56 129 LEU A CA 1
ATOM 986 C C . LEU A 1 129 ? -14.125 -26.406 -11.219 1 98.56 129 LEU A C 1
ATOM 988 O O . LEU A 1 129 ? -13 -26.438 -11.727 1 98.56 129 LEU A O 1
ATOM 992 N N . LEU A 1 130 ? -14.859 -27.422 -11.102 1 98.69 130 LEU A N 1
ATOM 993 C CA . LEU A 1 130 ? -14.383 -28.766 -11.43 1 98.69 130 LEU A CA 1
ATOM 994 C C . LEU A 1 130 ? -14.023 -28.859 -12.906 1 98.69 130 LEU A C 1
ATOM 996 O O . LEU A 1 130 ? -13.016 -29.484 -13.266 1 98.69 130 LEU A O 1
ATOM 1000 N N . LYS A 1 131 ? -14.805 -28.234 -13.711 1 98.62 131 LYS A N 1
ATOM 1001 C CA . LYS A 1 131 ? -14.562 -28.25 -15.148 1 98.62 131 LYS A CA 1
ATOM 1002 C C . LYS A 1 131 ? -13.227 -27.578 -15.484 1 98.62 131 LYS A C 1
ATOM 1004 O O . LYS A 1 131 ? -12.469 -28.094 -16.312 1 98.62 131 LYS A O 1
ATOM 1009 N N . THR A 1 132 ? -12.961 -26.469 -14.891 1 98.75 132 THR A N 1
ATOM 1010 C CA . THR A 1 132 ? -11.711 -25.766 -15.156 1 98.75 132 THR A CA 1
ATOM 1011 C C . THR A 1 132 ? -10.523 -26.562 -14.609 1 98.75 132 THR A C 1
ATOM 1013 O O . THR A 1 132 ? -9.461 -26.594 -15.227 1 98.75 132 THR A O 1
ATOM 1016 N N . LEU A 1 133 ? -10.688 -27.219 -13.5 1 98.88 133 LEU A N 1
ATOM 1017 C CA . LEU A 1 133 ? -9.641 -28.078 -12.961 1 98.88 133 LEU A CA 1
ATOM 1018 C C . LEU A 1 133 ? -9.375 -29.266 -13.891 1 98.88 133 LEU A C 1
ATOM 1020 O O . LEU A 1 133 ? -8.227 -29.641 -14.102 1 98.88 133 LEU A O 1
ATOM 1024 N N . GLN A 1 134 ? -10.438 -29.766 -14.422 1 98.75 134 GLN A N 1
ATOM 1025 C CA . GLN A 1 134 ? -10.305 -30.875 -15.352 1 98.75 134 GLN A CA 1
ATOM 1026 C C . GLN A 1 134 ? -9.5 -30.484 -16.578 1 98.75 134 GLN A C 1
ATOM 1028 O O . GLN A 1 134 ? -8.656 -31.234 -17.062 1 98.75 134 GLN A O 1
ATOM 1033 N N . LYS A 1 135 ? -9.773 -29.328 -17.078 1 98.69 135 LYS A N 1
ATOM 1034 C CA . LYS A 1 135 ? -9.039 -28.812 -18.234 1 98.69 135 LYS A CA 1
ATOM 1035 C C . LYS A 1 135 ? -7.551 -28.703 -17.922 1 98.69 135 LYS A C 1
ATOM 1037 O O . LYS A 1 135 ? -6.711 -29.047 -18.766 1 98.69 135 LYS A O 1
ATOM 1042 N N . LEU A 1 136 ? -7.25 -28.203 -16.812 1 98.81 136 LEU A N 1
ATOM 1043 C CA . LEU A 1 136 ? -5.852 -28.109 -16.406 1 98.81 136 LEU A CA 1
ATOM 1044 C C . LEU A 1 136 ? -5.227 -29.484 -16.281 1 98.81 136 LEU A C 1
ATOM 1046 O O . LEU A 1 136 ? -4.102 -29.703 -16.734 1 98.81 136 LEU A O 1
ATOM 1050 N N . ASP A 1 137 ? -5.93 -30.406 -15.664 1 98.75 137 ASP A N 1
ATOM 1051 C CA . ASP A 1 137 ? -5.422 -31.766 -15.5 1 98.75 137 ASP A CA 1
ATOM 1052 C C . ASP A 1 137 ? -5.125 -32.406 -16.859 1 98.75 137 ASP A C 1
ATOM 1054 O O . ASP A 1 137 ? -4.078 -33.031 -17.031 1 98.75 137 ASP A O 1
ATOM 1058 N N . GLU A 1 138 ? -6.07 -32.219 -17.734 1 98.19 138 GLU A N 1
ATOM 1059 C CA . GLU A 1 138 ? -5.887 -32.75 -19.094 1 98.19 138 GLU A CA 1
ATOM 1060 C C . GLU A 1 138 ? -4.645 -32.156 -19.734 1 98.19 138 GLU A C 1
ATOM 1062 O O . GLU A 1 138 ? -3.859 -32.875 -20.359 1 98.19 138 GLU A O 1
ATOM 1067 N N . TYR A 1 139 ? -4.449 -30.906 -19.609 1 98.5 139 TYR A N 1
ATOM 1068 C CA . TYR A 1 139 ? -3.271 -30.266 -20.172 1 98.5 139 TYR A CA 1
ATOM 1069 C C . TYR A 1 139 ? -1.993 -30.844 -19.594 1 98.5 139 TYR A C 1
ATOM 1071 O O . TYR A 1 139 ? -1.046 -31.141 -20.328 1 98.5 139 TYR A O 1
ATOM 1079 N N . LEU A 1 140 ? -1.945 -31.016 -18.312 1 98.5 140 LEU A N 1
ATOM 1080 C CA . LEU A 1 140 ? -0.765 -31.516 -17.609 1 98.5 140 LEU A CA 1
ATOM 1081 C C . LEU A 1 140 ? -0.463 -32.969 -18 1 98.5 140 LEU A C 1
ATOM 1083 O O . LEU A 1 140 ? 0.689 -33.406 -17.938 1 98.5 140 LEU A O 1
ATOM 1087 N N . CYS A 1 141 ? -1.46 -33.688 -18.406 1 97.75 141 CYS A N 1
ATOM 1088 C CA . CYS A 1 141 ? -1.286 -35.094 -18.734 1 97.75 141 CYS A CA 1
ATOM 1089 C C . CYS A 1 141 ? -1.083 -35.281 -20.234 1 97.75 141 CYS A C 1
ATOM 1091 O O . CYS A 1 141 ? -0.695 -36.375 -20.688 1 97.75 141 CYS A O 1
ATOM 1093 N N . SER A 1 142 ? -1.388 -34.281 -21.016 1 96.44 142 SER A N 1
ATOM 1094 C CA . SER A 1 142 ? -1.182 -34.344 -22.453 1 96.44 142 SER A CA 1
ATOM 1095 C C . SER A 1 142 ? 0.255 -33.969 -22.828 1 96.44 142 SER A C 1
ATOM 1097 O O . SER A 1 142 ? 0.793 -32.969 -22.344 1 96.44 142 SER A O 1
ATOM 1099 N N . PRO A 1 143 ? 0.841 -34.812 -23.656 1 94.88 143 PRO A N 1
ATOM 1100 C CA . PRO A 1 143 ? 2.23 -34.531 -24.016 1 94.88 143 PRO A CA 1
ATOM 1101 C C . PRO A 1 143 ? 2.391 -33.188 -24.75 1 94.88 143 PRO A C 1
ATOM 1103 O O . PRO A 1 143 ? 1.531 -32.812 -25.547 1 94.88 143 PRO A O 1
ATOM 1106 N N . LEU A 1 144 ? 3.479 -32.469 -24.422 1 94.38 144 LEU A N 1
ATOM 1107 C CA . LEU A 1 144 ? 3.887 -31.281 -25.172 1 94.38 144 LEU A CA 1
ATOM 1108 C C . LEU A 1 144 ? 4.543 -31.672 -26.5 1 94.38 144 LEU A C 1
ATOM 1110 O O . LEU A 1 144 ? 4.988 -32.812 -26.656 1 94.38 144 LEU A O 1
ATOM 1114 N N . PRO A 1 145 ? 4.598 -30.719 -27.438 1 90.12 145 PRO A N 1
ATOM 1115 C CA . PRO A 1 145 ? 5.195 -31.031 -28.75 1 90.12 145 PRO A CA 1
ATOM 1116 C C . PRO A 1 145 ? 6.609 -31.594 -28.625 1 90.12 145 PRO A C 1
ATOM 1118 O O . PRO A 1 145 ? 6.98 -32.5 -29.391 1 90.12 145 PRO A O 1
ATOM 1121 N N . ASP A 1 146 ? 7.348 -31.172 -27.688 1 89.69 146 ASP A N 1
ATOM 1122 C CA . ASP A 1 146 ? 8.727 -31.625 -27.562 1 89.69 146 ASP A CA 1
ATOM 1123 C C . ASP A 1 146 ? 8.797 -33 -26.891 1 89.69 146 ASP A C 1
ATOM 1125 O O . ASP A 1 146 ? 9.852 -33.625 -26.875 1 89.69 146 ASP A O 1
ATOM 1129 N N . GLU A 1 147 ? 7.707 -33.469 -26.344 1 89.88 147 GLU A N 1
ATOM 1130 C CA . GLU A 1 147 ? 7.641 -34.75 -25.688 1 89.88 147 GLU A CA 1
ATOM 1131 C C . GLU A 1 147 ? 7.238 -35.844 -26.672 1 89.88 147 GLU A C 1
ATOM 1133 O O . GLU A 1 147 ? 7.293 -37.031 -26.344 1 89.88 147 GLU A O 1
ATOM 1138 N N . ILE A 1 148 ? 6.797 -35.469 -27.766 1 85.81 148 ILE A N 1
ATOM 1139 C CA . ILE A 1 148 ? 6.297 -36.406 -28.766 1 85.81 148 ILE A CA 1
ATOM 1140 C C . ILE A 1 148 ? 7.434 -36.844 -29.672 1 85.81 148 ILE A C 1
ATOM 1142 O O . ILE A 1 148 ? 8.117 -36.031 -30.281 1 85.81 148 ILE A O 1
ATOM 1146 N N . ASP A 1 149 ? 7.84 -38.094 -29.453 1 80.75 149 ASP A N 1
ATOM 1147 C CA . ASP A 1 149 ? 8.766 -38.656 -30.422 1 80.75 149 ASP A CA 1
ATOM 1148 C C . ASP A 1 149 ? 8.055 -39.031 -31.719 1 80.75 149 ASP A C 1
ATOM 1150 O O . ASP A 1 149 ? 7.34 -40.031 -31.781 1 80.75 149 ASP A O 1
ATOM 1154 N N . HIS A 1 150 ? 8.195 -38.312 -32.656 1 74.25 150 HIS A N 1
ATOM 1155 C CA . HIS A 1 150 ? 7.5 -38.469 -33.938 1 74.25 150 HIS A CA 1
ATOM 1156 C C . HIS A 1 150 ? 7.918 -39.781 -34.625 1 74.25 150 HIS A C 1
ATOM 1158 O O . HIS A 1 150 ? 7.195 -40.281 -35.469 1 74.25 150 HIS A O 1
ATOM 1164 N N . ASN A 1 151 ? 9.125 -40.219 -34.281 1 74.56 151 ASN A N 1
ATOM 1165 C CA . ASN A 1 151 ? 9.625 -41.438 -34.906 1 74.56 151 ASN A CA 1
ATOM 1166 C C . ASN A 1 151 ? 9.172 -42.688 -34.156 1 74.56 151 ASN A C 1
ATOM 1168 O O . ASN A 1 151 ? 9.445 -43.812 -34.594 1 74.56 151 ASN A O 1
ATOM 1172 N N . SER A 1 152 ? 8.695 -42.406 -32.969 1 66.38 152 SER A N 1
ATOM 1173 C CA . SER A 1 152 ? 8.289 -43.562 -32.156 1 66.38 152 SER A CA 1
ATOM 1174 C C . SER A 1 152 ? 6.824 -43.906 -32.406 1 66.38 152 SER A C 1
ATOM 1176 O O . SER A 1 152 ? 5.973 -43 -32.5 1 66.38 152 SER A O 1
ATOM 1178 N N . MET A 1 153 ? 6.586 -45.031 -33.125 1 63.06 153 MET A N 1
ATOM 1179 C CA . MET A 1 153 ? 5.254 -45.594 -33.312 1 63.06 153 MET A CA 1
ATOM 1180 C C . MET A 1 153 ? 4.547 -45.812 -32 1 63.06 153 MET A C 1
ATOM 1182 O O . MET A 1 153 ? 3.422 -46.312 -31.953 1 63.06 153 MET A O 1
ATOM 1186 N N . GLU A 1 154 ? 5.336 -45.594 -30.969 1 58.28 154 GLU A N 1
ATOM 1187 C CA . GLU A 1 154 ? 4.758 -45.938 -29.672 1 58.28 154 GLU A CA 1
ATOM 1188 C C . GLU A 1 154 ? 3.658 -44.969 -29.281 1 58.28 154 GLU A C 1
ATOM 1190 O O . GLU A 1 154 ? 3.633 -43.812 -29.766 1 58.28 154 GLU A O 1
ATOM 1195 N N . GLU A 1 155 ? 2.574 -45.469 -28.719 1 62.5 155 GLU A N 1
ATOM 1196 C CA . GLU A 1 155 ? 1.386 -44.812 -28.188 1 62.5 155 GLU A CA 1
ATOM 1197 C C . GLU A 1 155 ? 1.757 -43.562 -27.406 1 62.5 155 GLU A C 1
ATOM 1199 O O . GLU A 1 155 ? 2.787 -43.531 -26.719 1 62.5 155 GLU A O 1
ATOM 1204 N N . LEU A 1 156 ? 1.153 -42.469 -27.844 1 64.81 156 LEU A N 1
ATOM 1205 C CA . LEU A 1 156 ? 1.334 -41.188 -27.156 1 64.81 156 LEU A CA 1
ATOM 1206 C C . LEU A 1 156 ? 1.223 -41.344 -25.641 1 64.81 156 LEU A C 1
ATOM 1208 O O . LEU A 1 156 ? 0.172 -41.75 -25.141 1 64.81 156 LEU A O 1
ATOM 1212 N N . LYS A 1 157 ? 2.318 -41.438 -25 1 81 157 LYS A N 1
ATOM 1213 C CA . LYS A 1 157 ? 2.383 -41.594 -23.547 1 81 157 LYS A CA 1
ATOM 1214 C C . LYS A 1 157 ? 2.004 -40.312 -22.828 1 81 157 LYS A C 1
ATOM 1216 O O . LYS A 1 157 ? 2.273 -39.219 -23.328 1 81 157 LYS A O 1
ATOM 1221 N N . ALA A 1 158 ? 1.162 -40.469 -21.844 1 91.56 158 ALA A N 1
ATOM 1222 C CA . ALA A 1 158 ? 0.787 -39.344 -21 1 91.56 158 ALA A CA 1
ATOM 1223 C C . ALA A 1 158 ? 2.021 -38.625 -20.469 1 91.56 158 ALA A C 1
ATOM 1225 O O . ALA A 1 158 ? 3.045 -39.25 -20.188 1 91.56 158 ALA A O 1
ATOM 1226 N N . SER A 1 159 ? 1.994 -37.344 -20.516 1 95.25 159 SER A N 1
ATOM 1227 C CA . SER A 1 159 ? 3.098 -36.531 -19.984 1 95.25 159 SER A CA 1
ATOM 1228 C C . SER A 1 159 ? 3.301 -36.781 -18.5 1 95.25 159 SER A C 1
ATOM 1230 O O . SER A 1 159 ? 2.336 -37 -17.766 1 95.25 159 SER A O 1
ATOM 1232 N N . THR A 1 160 ? 4.453 -36.75 -18.047 1 96.25 160 THR A N 1
ATOM 1233 C CA . THR A 1 160 ? 4.793 -36.875 -16.641 1 96.25 160 THR A CA 1
ATOM 1234 C C . THR A 1 160 ? 5.562 -35.625 -16.156 1 96.25 160 THR A C 1
ATOM 1236 O O . THR A 1 160 ? 6.234 -35.688 -15.133 1 96.25 160 THR A O 1
ATOM 1239 N N . ARG A 1 161 ? 5.504 -34.594 -16.938 1 97 161 ARG A N 1
ATOM 1240 C CA . ARG A 1 161 ? 6.262 -33.375 -16.609 1 97 161 ARG A CA 1
ATOM 1241 C C . ARG A 1 161 ? 5.82 -32.781 -15.266 1 97 161 ARG A C 1
ATOM 1243 O O . ARG A 1 161 ? 4.664 -32.938 -14.867 1 97 161 ARG A O 1
ATOM 1250 N N . GLY A 1 162 ? 6.719 -32.062 -14.648 1 97.94 162 GLY A N 1
ATOM 1251 C CA . GLY A 1 162 ? 6.465 -31.531 -13.312 1 97.94 162 GLY A CA 1
ATOM 1252 C C . GLY A 1 162 ? 5.738 -30.203 -13.328 1 97.94 162 GLY A C 1
ATOM 1253 O O . GLY A 1 162 ? 5.051 -29.859 -12.359 1 97.94 162 GLY A O 1
ATOM 1254 N N . PHE A 1 163 ? 5.961 -29.516 -14.43 1 98.75 163 PHE A N 1
ATOM 1255 C CA . PHE A 1 163 ? 5.406 -28.156 -14.477 1 98.75 163 PHE A CA 1
ATOM 1256 C C . PHE A 1 163 ? 4.715 -27.906 -15.805 1 98.75 163 PHE A C 1
ATOM 1258 O O . PHE A 1 163 ? 4.656 -28.797 -16.656 1 98.75 163 PHE A O 1
ATOM 1265 N N . LEU A 1 164 ? 4.094 -26.781 -15.969 1 98.69 164 LEU A N 1
ATOM 1266 C CA . LEU A 1 164 ? 3.203 -26.5 -17.094 1 98.69 164 LEU A CA 1
ATOM 1267 C C . LEU A 1 164 ? 3.943 -26.641 -18.422 1 98.69 164 LEU A C 1
ATOM 1269 O O . LEU A 1 164 ? 3.367 -27.094 -19.406 1 98.69 164 LEU A O 1
ATOM 1273 N N . ASP A 1 165 ? 5.223 -26.219 -18.422 1 98.5 165 ASP A N 1
ATOM 1274 C CA . ASP A 1 165 ? 5.953 -26.109 -19.672 1 98.5 165 ASP A CA 1
ATOM 1275 C C . ASP A 1 165 ? 7.16 -27.047 -19.688 1 98.5 165 ASP A C 1
ATOM 1277 O O . ASP A 1 165 ? 8.117 -26.828 -20.438 1 98.5 165 ASP A O 1
ATOM 1281 N N . GLY A 1 166 ? 7.164 -27.984 -18.797 1 97.69 166 GLY A N 1
ATOM 1282 C CA . GLY A 1 166 ? 8.281 -28.906 -18.703 1 97.69 166 GLY A CA 1
ATOM 1283 C C . GLY A 1 166 ? 8.711 -29.188 -17.266 1 97.69 166 GLY A C 1
ATOM 1284 O O . GLY A 1 166 ? 7.871 -29.234 -16.359 1 97.69 166 GLY A O 1
ATOM 1285 N N . GLU A 1 167 ? 10.016 -29.375 -17.078 1 97.06 167 GLU A N 1
ATOM 1286 C CA . GLU A 1 167 ? 10.508 -29.812 -15.773 1 97.06 167 GLU A CA 1
ATOM 1287 C C . GLU A 1 167 ? 10.844 -28.625 -14.883 1 97.06 167 GLU A C 1
ATOM 1289 O O . GLU A 1 167 ? 10.992 -28.766 -13.664 1 97.06 167 GLU A O 1
ATOM 1294 N N . GLU A 1 168 ? 10.977 -27.547 -15.484 1 97.25 168 GLU A N 1
ATOM 1295 C CA . GLU A 1 168 ? 11.336 -26.344 -14.734 1 97.25 168 GLU A CA 1
ATOM 1296 C C . GLU A 1 168 ? 10.188 -25.344 -14.711 1 97.25 168 GLU A C 1
ATOM 1298 O O . GLU A 1 168 ? 9.414 -25.266 -15.672 1 97.25 168 GLU A O 1
ATOM 1303 N N . MET A 1 169 ? 10.18 -24.562 -13.609 1 98.38 169 MET A N 1
ATOM 1304 C CA . MET A 1 169 ? 9.148 -23.531 -13.5 1 98.38 169 MET A CA 1
ATOM 1305 C C . MET A 1 169 ? 9.391 -22.391 -14.484 1 98.38 169 MET A C 1
ATOM 1307 O O . MET A 1 169 ? 10.539 -22 -14.719 1 98.38 169 MET A O 1
ATOM 1311 N N . THR A 1 170 ? 8.328 -21.906 -15.039 1 98.44 170 THR A N 1
ATOM 1312 C CA . THR A 1 170 ? 8.328 -20.719 -15.898 1 98.44 170 THR A CA 1
ATOM 1313 C C . THR A 1 170 ? 7.422 -19.641 -15.328 1 98.44 170 THR A C 1
ATOM 1315 O O . THR A 1 170 ? 6.867 -19.797 -14.234 1 98.44 170 THR A O 1
ATOM 1318 N N . LEU A 1 171 ? 7.262 -18.516 -16.031 1 98.31 171 LEU A N 1
ATOM 1319 C CA . LEU A 1 171 ? 6.355 -17.438 -15.633 1 98.31 171 LEU A CA 1
ATOM 1320 C C . LEU A 1 171 ? 4.926 -17.953 -15.5 1 98.31 171 LEU A C 1
ATOM 1322 O O . LEU A 1 171 ? 4.168 -17.484 -14.656 1 98.31 171 LEU A O 1
ATOM 1326 N N . ALA A 1 172 ? 4.609 -18.922 -16.328 1 98.56 172 ALA A N 1
ATOM 1327 C CA . ALA A 1 172 ? 3.271 -19.5 -16.281 1 98.56 172 ALA A CA 1
ATOM 1328 C C . ALA A 1 172 ? 3.004 -20.156 -14.938 1 98.56 172 ALA A C 1
ATOM 1330 O O . ALA A 1 172 ? 1.912 -20.016 -14.375 1 98.56 172 ALA A O 1
ATOM 1331 N N . ASP A 1 173 ? 3.992 -20.828 -14.438 1 98.81 173 ASP A N 1
ATOM 1332 C CA . ASP A 1 173 ? 3.848 -21.469 -13.133 1 98.81 173 ASP A CA 1
ATOM 1333 C C . ASP A 1 173 ? 3.756 -20.438 -12.016 1 98.81 173 ASP A C 1
ATOM 1335 O O . ASP A 1 173 ? 3.006 -20.625 -11.055 1 98.81 173 ASP A O 1
ATOM 1339 N N . CYS A 1 174 ? 4.547 -19.375 -12.141 1 98.56 174 CYS A N 1
ATOM 1340 C CA . CYS A 1 174 ? 4.516 -18.312 -11.141 1 98.56 174 CYS A CA 1
ATOM 1341 C C . CYS A 1 174 ? 3.133 -17.672 -11.062 1 98.56 174 CYS A C 1
ATOM 1343 O O . CYS A 1 174 ? 2.736 -17.172 -10.008 1 98.56 174 CYS A O 1
ATOM 1345 N N . ASN A 1 175 ? 2.461 -17.688 -12.133 1 98.25 175 ASN A N 1
ATOM 1346 C CA . ASN A 1 175 ? 1.112 -17.141 -12.164 1 98.25 175 ASN A CA 1
ATOM 1347 C C . ASN A 1 175 ? 0.087 -18.109 -11.609 1 98.25 175 ASN A C 1
ATOM 1349 O O . ASN A 1 175 ? -0.796 -17.734 -10.844 1 98.25 175 ASN A O 1
ATOM 1353 N N . LEU A 1 176 ? 0.219 -19.359 -11.875 1 98.75 176 LEU A N 1
ATOM 1354 C CA . LEU A 1 176 ? -0.854 -20.312 -11.617 1 98.75 176 LEU A CA 1
ATOM 1355 C C . LEU A 1 176 ? -0.69 -20.969 -10.25 1 98.75 176 LEU A C 1
ATOM 1357 O O . LEU A 1 176 ? -1.672 -21.156 -9.523 1 98.75 176 LEU A O 1
ATOM 1361 N N . LEU A 1 177 ? 0.502 -21.312 -9.867 1 98.81 177 LEU A N 1
ATOM 1362 C CA . LEU A 1 177 ? 0.736 -22.156 -8.695 1 98.81 177 LEU A CA 1
ATOM 1363 C C . LEU A 1 177 ? 0.18 -21.5 -7.438 1 98.81 177 LEU A C 1
ATOM 1365 O O . LEU A 1 177 ? -0.546 -22.125 -6.668 1 98.81 177 LEU A O 1
ATOM 1369 N N . PRO A 1 178 ? 0.504 -20.203 -7.219 1 98.62 178 PRO A N 1
ATOM 1370 C CA . PRO A 1 178 ? -0.059 -19.562 -6.027 1 98.62 178 PRO A CA 1
ATOM 1371 C C . PRO A 1 178 ? -1.585 -19.609 -5.996 1 98.62 178 PRO A C 1
ATOM 1373 O O . PRO A 1 178 ? -2.174 -19.906 -4.953 1 98.62 178 PRO A O 1
ATOM 1376 N N . LYS A 1 179 ? -2.146 -19.391 -7.125 1 98.62 179 LYS A N 1
ATOM 1377 C CA . LYS A 1 179 ? -3.602 -19.391 -7.238 1 98.62 179 LYS A CA 1
ATOM 1378 C C . LYS A 1 179 ? -4.176 -20.781 -6.977 1 98.62 179 LYS A C 1
ATOM 1380 O O . LYS A 1 179 ? -5.152 -20.922 -6.238 1 98.62 179 LYS A O 1
ATOM 1385 N N . LEU A 1 180 ? -3.604 -21.75 -7.539 1 98.88 180 LEU A N 1
ATOM 1386 C CA . LEU A 1 180 ? -4.082 -23.125 -7.391 1 98.88 180 LEU A CA 1
ATOM 1387 C C . LEU A 1 180 ? -3.959 -23.578 -5.945 1 98.88 180 LEU A C 1
ATOM 1389 O O . LEU A 1 180 ? -4.844 -24.281 -5.438 1 98.88 180 LEU A O 1
ATOM 1393 N N . HIS A 1 181 ? -2.893 -23.25 -5.289 1 98.81 181 HIS A N 1
ATOM 1394 C CA . HIS A 1 181 ? -2.717 -23.609 -3.887 1 98.81 181 HIS A CA 1
ATOM 1395 C C . HIS A 1 181 ? -3.771 -22.938 -3.012 1 98.81 181 HIS A C 1
ATOM 1397 O O . HIS A 1 181 ? -4.309 -23.562 -2.094 1 98.81 181 HIS A O 1
ATOM 1403 N N . ILE A 1 182 ? -4.047 -21.703 -3.252 1 98.56 182 ILE A N 1
ATOM 1404 C CA . ILE A 1 182 ? -5.102 -21 -2.529 1 98.56 182 ILE A CA 1
ATOM 1405 C C . ILE A 1 182 ? -6.43 -21.75 -2.707 1 98.56 182 ILE A C 1
ATOM 1407 O O . ILE A 1 182 ? -7.156 -21.969 -1.738 1 98.56 182 ILE A O 1
ATOM 1411 N N . VAL A 1 183 ? -6.754 -22.094 -3.967 1 98.69 183 VAL A N 1
ATOM 1412 C CA . VAL A 1 183 ? -7.984 -22.828 -4.266 1 98.69 183 VAL A CA 1
ATOM 1413 C C . VAL A 1 183 ? -8.055 -24.094 -3.424 1 98.69 183 VAL A C 1
ATOM 1415 O O . VAL A 1 183 ? -9.07 -24.375 -2.789 1 98.69 183 VAL A O 1
ATOM 1418 N N . LYS A 1 184 ? -6.965 -24.812 -3.402 1 98.75 184 LYS A N 1
ATOM 1419 C CA . LYS A 1 184 ? -6.898 -26.062 -2.643 1 98.75 184 LYS A CA 1
ATOM 1420 C C . LYS A 1 184 ? -7.172 -25.812 -1.161 1 98.75 184 LYS A C 1
ATOM 1422 O O . LYS A 1 184 ? -8.008 -26.5 -0.558 1 98.75 184 LYS A O 1
ATOM 1427 N N . VAL A 1 185 ? -6.551 -24.875 -0.56 1 98.56 185 VAL A N 1
ATOM 1428 C CA . VAL A 1 185 ? -6.594 -24.609 0.875 1 98.56 185 VAL A CA 1
ATOM 1429 C C . VAL A 1 185 ? -7.961 -24.047 1.256 1 98.56 185 VAL A C 1
ATOM 1431 O O . VAL A 1 185 ? -8.602 -24.516 2.197 1 98.56 185 VAL A O 1
ATOM 1434 N N . VAL A 1 186 ? -8.438 -23.094 0.512 1 98.38 186 VAL A N 1
ATOM 1435 C CA . VAL A 1 186 ? -9.617 -22.328 0.893 1 98.38 186 VAL A CA 1
ATOM 1436 C C . VAL A 1 186 ? -10.875 -23.156 0.627 1 98.38 186 VAL A C 1
ATOM 1438 O O . VAL A 1 186 ? -11.789 -23.188 1.453 1 98.38 186 VAL A O 1
ATOM 1441 N N . ALA A 1 187 ? -10.938 -23.812 -0.531 1 98 187 ALA A N 1
ATOM 1442 C CA . ALA A 1 187 ? -12.117 -24.594 -0.86 1 98 187 ALA A CA 1
ATOM 1443 C C . ALA A 1 187 ? -12.312 -25.734 0.13 1 98 187 ALA A C 1
ATOM 1445 O O . ALA A 1 187 ? -13.445 -26.078 0.489 1 98 187 ALA A O 1
ATOM 1446 N N . LYS A 1 188 ? -11.219 -26.266 0.528 1 98 188 LYS A N 1
ATOM 1447 C CA . LYS A 1 188 ? -11.305 -27.328 1.538 1 98 188 LYS A CA 1
ATOM 1448 C C . LYS A 1 188 ? -11.828 -26.766 2.861 1 98 188 LYS A C 1
ATOM 1450 O O . LYS A 1 188 ? -12.758 -27.328 3.453 1 98 188 LYS A O 1
ATOM 1455 N N . LYS A 1 189 ? -11.328 -25.719 3.299 1 97.56 189 LYS A N 1
ATOM 1456 C CA . LYS A 1 189 ? -11.633 -25.141 4.602 1 97.56 189 LYS A CA 1
ATOM 1457 C C . LYS A 1 189 ? -13.07 -24.641 4.66 1 97.56 189 LYS A C 1
ATOM 1459 O O . LYS A 1 189 ? -13.781 -24.891 5.633 1 97.56 189 LYS A O 1
ATOM 1464 N N . TYR A 1 190 ? -13.547 -24.031 3.627 1 97.12 190 TYR A N 1
ATOM 1465 C CA . TYR A 1 190 ? -14.781 -23.266 3.764 1 97.12 190 TYR A CA 1
ATOM 1466 C C . TYR A 1 190 ? -15.922 -23.938 3 1 97.12 190 TYR A C 1
ATOM 1468 O O . TYR A 1 190 ? -17.094 -23.609 3.203 1 97.12 190 TYR A O 1
ATOM 1476 N N . ARG A 1 191 ? -15.594 -24.953 2.088 1 96.69 191 ARG A N 1
ATOM 1477 C CA . ARG A 1 191 ? -16.656 -25.609 1.316 1 96.69 191 ARG A CA 1
ATOM 1478 C C . ARG A 1 191 ? -16.547 -27.125 1.424 1 96.69 191 ARG A C 1
ATOM 1480 O O . ARG A 1 191 ? -17.359 -27.844 0.834 1 96.69 191 ARG A O 1
ATOM 1487 N N . GLY A 1 192 ? -15.539 -27.562 2.066 1 96.25 192 GLY A N 1
ATOM 1488 C CA . GLY A 1 192 ? -15.344 -29 2.115 1 96.25 192 GLY A CA 1
ATOM 1489 C C . GLY A 1 192 ? -14.992 -29.609 0.766 1 96.25 192 GLY A C 1
ATOM 1490 O O . GLY A 1 192 ? -15.141 -30.812 0.561 1 96.25 192 GLY A O 1
ATOM 1491 N N . PHE A 1 193 ? -14.641 -28.75 -0.132 1 97.38 193 PHE A N 1
ATOM 1492 C CA . PHE A 1 193 ? -14.297 -29.188 -1.482 1 97.38 193 PHE A CA 1
ATOM 1493 C C . PHE A 1 193 ? -12.82 -29.578 -1.569 1 97.38 193 PHE A C 1
ATOM 1495 O O . PHE A 1 193 ? -11.953 -28.812 -1.146 1 97.38 193 PHE A O 1
ATOM 1502 N N . GLU A 1 194 ? -12.555 -30.719 -2.139 1 98.06 194 GLU A N 1
ATOM 1503 C CA . GLU A 1 194 ? -11.188 -31.156 -2.416 1 98.06 194 GLU A CA 1
ATOM 1504 C C . GLU A 1 194 ? -11 -31.453 -3.9 1 98.06 194 GLU A C 1
ATOM 1506 O O . GLU A 1 194 ? -11.891 -32 -4.547 1 98.06 194 GLU A O 1
ATOM 1511 N N . ILE A 1 195 ? -9.875 -31.094 -4.395 1 98.5 195 ILE A N 1
ATOM 1512 C CA . ILE A 1 195 ? -9.531 -31.5 -5.754 1 98.5 195 ILE A CA 1
ATOM 1513 C C . ILE A 1 195 ? -9.562 -33.031 -5.867 1 98.5 195 ILE A C 1
ATOM 1515 O O . ILE A 1 195 ? -8.938 -33.719 -5.07 1 98.5 195 ILE A O 1
ATOM 1519 N N . PRO A 1 196 ? -10.312 -33.438 -6.793 1 98.5 196 PRO A N 1
ATOM 1520 C CA . PRO A 1 196 ? -10.453 -34.906 -6.922 1 98.5 196 PRO A CA 1
ATOM 1521 C C . PRO A 1 196 ? -9.102 -35.594 -7.047 1 98.5 196 PRO A C 1
ATOM 1523 O O . PRO A 1 196 ? -8.211 -35.125 -7.754 1 98.5 196 PRO A O 1
ATOM 1526 N N . LYS A 1 197 ? -8.961 -36.781 -6.449 1 98.06 197 LYS A N 1
ATOM 1527 C CA . LYS A 1 197 ? -7.711 -37.531 -6.383 1 98.06 197 LYS A CA 1
ATOM 1528 C C . LYS A 1 197 ? -7.32 -38.062 -7.754 1 98.06 197 LYS A C 1
ATOM 1530 O O . LYS A 1 197 ? -6.137 -38.281 -8.023 1 98.06 197 LYS A O 1
ATOM 1535 N N . ASP A 1 198 ? -8.289 -38.219 -8.609 1 98 198 ASP A N 1
ATOM 1536 C CA . ASP A 1 198 ? -8.023 -38.812 -9.922 1 98 198 ASP A CA 1
ATOM 1537 C C . ASP A 1 198 ? -7.469 -37.781 -10.891 1 98 198 ASP A C 1
ATOM 1539 O O . ASP A 1 198 ? -7.086 -38.125 -12.016 1 98 198 ASP A O 1
ATOM 1543 N N . MET A 1 199 ? -7.453 -36.562 -10.422 1 98.44 199 MET A N 1
ATOM 1544 C CA . MET A 1 199 ? -6.758 -35.562 -11.203 1 98.44 199 MET A CA 1
ATOM 1545 C C . MET A 1 199 ? -5.258 -35.594 -10.93 1 98.44 199 MET A C 1
ATOM 1547 O O . MET A 1 199 ? -4.707 -34.656 -10.344 1 98.44 199 MET A O 1
ATOM 1551 N N . THR A 1 200 ? -4.625 -36.594 -11.484 1 98.38 200 THR A N 1
ATOM 1552 C CA . THR A 1 200 ? -3.25 -36.938 -11.141 1 98.38 200 THR A CA 1
ATOM 1553 C C . THR A 1 200 ? -2.275 -35.906 -11.672 1 98.38 200 THR A C 1
ATOM 1555 O O . THR A 1 200 ? -1.217 -35.656 -11.078 1 98.38 200 THR A O 1
ATOM 1558 N N . GLY A 1 201 ? -2.564 -35.281 -12.805 1 98.56 201 GLY A N 1
ATOM 1559 C CA . GLY A 1 201 ? -1.729 -34.188 -13.32 1 98.56 201 GLY A CA 1
ATOM 1560 C C . GLY A 1 201 ? -1.616 -33.031 -12.367 1 98.56 201 GLY A C 1
ATOM 1561 O O . GLY A 1 201 ? -0.517 -32.531 -12.117 1 98.56 201 GLY A O 1
ATOM 1562 N N . ILE A 1 202 ? -2.717 -32.656 -11.797 1 98.81 202 ILE A N 1
ATOM 1563 C CA . ILE A 1 202 ? -2.746 -31.516 -10.867 1 98.81 202 ILE A CA 1
ATOM 1564 C C . ILE A 1 202 ? -1.991 -31.891 -9.594 1 98.81 202 ILE A C 1
ATOM 1566 O O . ILE A 1 202 ? -1.2 -31.094 -9.086 1 98.81 202 ILE A O 1
ATOM 1570 N N . TRP A 1 203 ? -2.244 -33.031 -9.094 1 98.75 203 TRP A N 1
ATOM 1571 C CA . TRP A 1 203 ? -1.581 -33.438 -7.859 1 98.75 203 TRP A CA 1
ATOM 1572 C C . TRP A 1 203 ? -0.075 -33.531 -8.062 1 98.75 203 TRP A C 1
ATOM 1574 O O . TRP A 1 203 ? 0.708 -33.156 -7.195 1 98.75 203 TRP A O 1
ATOM 1584 N N . ARG A 1 204 ? 0.394 -34.094 -9.188 1 98.69 204 ARG A N 1
ATOM 1585 C CA . ARG A 1 204 ? 1.816 -34.125 -9.516 1 98.69 204 ARG A CA 1
ATOM 1586 C C . ARG A 1 204 ? 2.381 -32.688 -9.578 1 98.69 204 ARG A C 1
ATOM 1588 O O . ARG A 1 204 ? 3.449 -32.438 -9.023 1 98.69 204 ARG A O 1
ATOM 1595 N N . TYR A 1 205 ? 1.687 -31.844 -10.234 1 98.81 205 TYR A N 1
ATOM 1596 C CA . TYR A 1 205 ? 2.045 -30.438 -10.391 1 98.81 205 TYR A CA 1
ATOM 1597 C C . TYR A 1 205 ? 2.227 -29.766 -9.039 1 98.81 205 TYR A C 1
ATOM 1599 O O . TYR A 1 205 ? 3.281 -29.188 -8.758 1 98.81 205 TYR A O 1
ATOM 1607 N N . LEU A 1 206 ? 1.255 -29.922 -8.117 1 98.81 206 LEU A N 1
ATOM 1608 C CA . LEU A 1 206 ? 1.286 -29.328 -6.777 1 98.81 206 LEU A CA 1
ATOM 1609 C C . LEU A 1 206 ? 2.385 -29.969 -5.934 1 98.81 206 LEU A C 1
ATOM 1611 O O . LEU A 1 206 ? 3.148 -29.266 -5.266 1 98.81 206 LEU A O 1
ATOM 1615 N N . ASN A 1 207 ? 2.467 -31.25 -5.973 1 98.56 207 ASN A N 1
ATOM 1616 C CA . ASN A 1 207 ? 3.465 -31.953 -5.176 1 98.56 207 ASN A CA 1
ATOM 1617 C C . ASN A 1 207 ? 4.883 -31.562 -5.574 1 98.56 207 ASN A C 1
ATOM 1619 O O . ASN A 1 207 ? 5.77 -31.469 -4.727 1 98.56 207 ASN A O 1
ATOM 1623 N N . ASN A 1 208 ? 5.133 -31.406 -6.832 1 98.62 208 ASN A N 1
ATOM 1624 C CA . ASN A 1 208 ? 6.434 -30.922 -7.293 1 98.62 208 ASN A CA 1
ATOM 1625 C C . ASN A 1 208 ? 6.727 -29.516 -6.793 1 98.62 208 ASN A C 1
ATOM 1627 O O . ASN A 1 208 ? 7.844 -29.219 -6.371 1 98.62 208 ASN A O 1
ATOM 1631 N N . ALA A 1 209 ? 5.738 -28.688 -6.879 1 98.62 209 ALA A N 1
ATOM 1632 C CA . ALA A 1 209 ? 5.898 -27.312 -6.398 1 98.62 209 ALA A CA 1
ATOM 1633 C C . ALA A 1 209 ? 6.242 -27.297 -4.91 1 98.62 209 ALA A C 1
ATOM 1635 O O . ALA A 1 209 ? 7.094 -26.516 -4.473 1 98.62 209 ALA A O 1
ATOM 1636 N N . TYR A 1 210 ? 5.629 -28.156 -4.129 1 98.5 210 TYR A N 1
ATOM 1637 C CA . TYR A 1 210 ? 5.801 -28.188 -2.68 1 98.5 210 TYR A CA 1
ATOM 1638 C C . TYR A 1 210 ? 7.203 -28.656 -2.312 1 98.5 210 TYR A C 1
ATOM 1640 O O . TYR A 1 210 ? 7.629 -28.531 -1.164 1 98.5 210 TYR A O 1
ATOM 1648 N N . LYS A 1 211 ? 7.91 -29.125 -3.316 1 98.06 211 LYS A N 1
ATOM 1649 C CA . LYS A 1 211 ? 9.281 -29.562 -3.084 1 98.06 211 LYS A CA 1
ATOM 1650 C C . LYS A 1 211 ? 10.289 -28.516 -3.545 1 98.06 211 LYS A C 1
ATOM 1652 O O . LYS A 1 211 ? 11.5 -28.719 -3.43 1 98.06 211 LYS A O 1
ATOM 1657 N N . ARG A 1 212 ? 9.852 -27.484 -4.098 1 97.69 212 ARG A N 1
ATOM 1658 C CA . ARG A 1 212 ? 10.711 -26.438 -4.621 1 97.69 212 ARG A CA 1
ATOM 1659 C C . ARG A 1 212 ? 10.742 -25.234 -3.684 1 97.69 212 ARG A C 1
ATOM 1661 O O . ARG A 1 212 ? 9.695 -24.703 -3.314 1 97.69 212 ARG A O 1
ATOM 1668 N N . GLU A 1 213 ? 11.891 -24.734 -3.367 1 95 213 GLU A N 1
ATOM 1669 C CA . GLU A 1 213 ? 12.07 -23.609 -2.441 1 95 213 GLU A CA 1
ATOM 1670 C C . GLU A 1 213 ? 11.484 -22.328 -3.012 1 95 213 GLU A C 1
ATOM 1672 O O . GLU A 1 213 ? 10.977 -21.484 -2.266 1 95 213 GLU A O 1
ATOM 1677 N N . GLU A 1 214 ? 11.531 -22.188 -4.348 1 95.75 214 GLU A N 1
ATOM 1678 C CA . GLU A 1 214 ? 11 -21 -5 1 95.75 214 GLU A CA 1
ATOM 1679 C C . GLU A 1 214 ? 9.516 -20.812 -4.684 1 95.75 214 GLU A C 1
ATOM 1681 O O . GLU A 1 214 ? 9.016 -19.688 -4.652 1 95.75 214 GLU A O 1
ATOM 1686 N N . PHE A 1 215 ? 8.891 -21.984 -4.406 1 97.88 215 PHE A N 1
ATOM 1687 C CA . PHE A 1 215 ? 7.473 -21.922 -4.062 1 97.88 215 PHE A CA 1
ATOM 1688 C C . PHE A 1 215 ? 7.285 -21.859 -2.553 1 97.88 215 PHE A C 1
ATOM 1690 O O . PHE A 1 215 ? 6.605 -20.969 -2.039 1 97.88 215 PHE A O 1
ATOM 1697 N N . THR A 1 216 ? 7.953 -22.672 -1.856 1 97.19 216 THR A N 1
ATOM 1698 C CA . THR A 1 216 ? 7.676 -22.875 -0.437 1 97.19 216 THR A CA 1
ATOM 1699 C C . THR A 1 216 ? 8.125 -21.656 0.37 1 97.19 216 THR A C 1
ATOM 1701 O O . THR A 1 216 ? 7.484 -21.281 1.357 1 97.19 216 THR A O 1
ATOM 1704 N N . ASN A 1 217 ? 9.164 -21 -0.064 1 93.44 217 ASN A N 1
ATOM 1705 C CA . ASN A 1 217 ? 9.688 -19.859 0.689 1 93.44 217 ASN A CA 1
ATOM 1706 C C . ASN A 1 217 ? 8.93 -18.578 0.362 1 93.44 217 ASN A C 1
ATOM 1708 O O . ASN A 1 217 ? 9.109 -17.562 1.034 1 93.44 217 ASN A O 1
ATOM 1712 N N . THR A 1 218 ? 8.117 -18.625 -0.671 1 94.88 218 THR A N 1
ATOM 1713 C CA . THR A 1 218 ? 7.387 -17.422 -1.079 1 94.88 218 THR A CA 1
ATOM 1714 C C . THR A 1 218 ? 5.895 -17.578 -0.793 1 94.88 218 THR A C 1
ATOM 1716 O O . THR A 1 218 ? 5.121 -16.641 -0.996 1 94.88 218 THR A O 1
ATOM 1719 N N . CYS A 1 219 ? 5.539 -18.703 -0.312 1 96 219 CYS A N 1
ATOM 1720 C CA . CYS A 1 219 ? 4.133 -19.047 -0.117 1 96 219 CYS A CA 1
ATOM 1721 C C . CYS A 1 219 ? 3.676 -18.688 1.292 1 96 219 CYS A C 1
ATOM 1723 O O . CYS A 1 219 ? 4.332 -19.047 2.271 1 96 219 CYS A O 1
ATOM 1725 N N . PRO A 1 220 ? 2.572 -17.938 1.441 1 94.44 220 PRO A N 1
ATOM 1726 C CA . PRO A 1 220 ? 2.012 -17.75 2.783 1 94.44 220 PRO A CA 1
ATOM 1727 C C . PRO A 1 220 ? 1.592 -19.078 3.426 1 94.44 220 PRO A C 1
ATOM 1729 O O . PRO A 1 220 ? 1.338 -20.062 2.721 1 94.44 220 PRO A O 1
ATOM 1732 N N . SER A 1 221 ? 1.57 -19.078 4.695 1 95.38 221 SER A N 1
ATOM 1733 C CA . SER A 1 221 ? 1.099 -20.266 5.391 1 95.38 221 SER A CA 1
ATOM 1734 C C . SER A 1 221 ? -0.37 -20.547 5.082 1 95.38 221 SER A C 1
ATOM 1736 O O . SER A 1 221 ? -1.124 -19.625 4.758 1 95.38 221 SER A O 1
ATOM 1738 N N . ASP A 1 222 ? -0.743 -21.844 5.215 1 96.94 222 ASP A N 1
ATOM 1739 C CA . ASP A 1 222 ? -2.145 -22.203 5.027 1 96.94 222 ASP A CA 1
ATOM 1740 C C . ASP A 1 222 ? -3.051 -21.391 5.953 1 96.94 222 ASP A C 1
ATOM 1742 O O . ASP A 1 222 ? -4.125 -20.938 5.547 1 96.94 222 ASP A O 1
ATOM 1746 N N . LYS A 1 223 ? -2.572 -21.266 7.172 1 95.69 223 LYS A N 1
ATOM 1747 C CA . LYS A 1 223 ? -3.348 -20.516 8.156 1 95.69 223 LYS A CA 1
ATOM 1748 C C . LYS A 1 223 ? -3.58 -19.078 7.688 1 95.69 223 LYS A C 1
ATOM 1750 O O . LYS A 1 223 ? -4.688 -18.547 7.816 1 95.69 223 LYS A O 1
ATOM 1755 N N . GLU A 1 224 ? -2.584 -18.422 7.16 1 93.19 224 GLU A N 1
ATOM 1756 C CA . GLU A 1 224 ? -2.699 -17.062 6.645 1 93.19 224 GLU A CA 1
ATOM 1757 C C . GLU A 1 224 ? -3.67 -17 5.469 1 93.19 224 GLU A C 1
ATOM 1759 O O . GLU A 1 224 ? -4.434 -16.047 5.34 1 93.19 224 GLU A O 1
ATOM 1764 N N . ILE A 1 225 ? -3.641 -18 4.664 1 96.31 225 ILE A N 1
ATOM 1765 C CA . ILE A 1 225 ? -4.535 -18.062 3.512 1 96.31 225 ILE A CA 1
ATOM 1766 C C . ILE A 1 225 ? -5.977 -18.219 3.988 1 96.31 225 ILE A C 1
ATOM 1768 O O . ILE A 1 225 ? -6.871 -17.516 3.506 1 96.31 225 ILE A O 1
ATOM 1772 N N . GLU A 1 226 ? -6.16 -19.062 4.949 1 96.56 226 GLU A N 1
ATOM 1773 C CA . GLU A 1 226 ? -7.496 -19.266 5.504 1 96.56 226 GLU A CA 1
ATOM 1774 C C . GLU A 1 226 ? -8.039 -17.984 6.121 1 96.56 226 GLU A C 1
ATOM 1776 O O . GLU A 1 226 ? -9.188 -17.609 5.883 1 96.56 226 GLU A O 1
ATOM 1781 N N . ILE A 1 227 ? -7.215 -17.344 6.871 1 93.25 227 ILE A N 1
ATOM 1782 C CA . ILE A 1 227 ? -7.613 -16.109 7.539 1 93.25 227 ILE A CA 1
ATOM 1783 C C . ILE A 1 227 ? -8.016 -15.07 6.5 1 93.25 227 ILE A C 1
ATOM 1785 O O . ILE A 1 227 ? -9 -14.359 6.676 1 93.25 227 ILE A O 1
ATOM 1789 N N . ALA A 1 228 ? -7.328 -15.008 5.473 1 91.88 228 ALA A N 1
ATOM 1790 C CA . ALA A 1 228 ? -7.578 -14.016 4.434 1 91.88 228 ALA A CA 1
ATOM 1791 C C . ALA A 1 228 ? -8.945 -14.227 3.793 1 91.88 228 ALA A C 1
ATOM 1793 O O . ALA A 1 228 ? -9.555 -13.273 3.299 1 91.88 228 ALA A O 1
ATOM 1794 N N . TYR A 1 229 ? -9.453 -15.438 3.789 1 94.88 229 TYR A N 1
ATOM 1795 C CA . TYR A 1 229 ? -10.711 -15.727 3.107 1 94.88 229 TYR A CA 1
ATOM 1796 C C . TYR A 1 229 ? -11.852 -15.867 4.105 1 94.88 229 TYR A C 1
ATOM 1798 O O . TYR A 1 229 ? -12.992 -16.141 3.721 1 94.88 229 TYR A O 1
ATOM 1806 N N . ALA A 1 230 ? -11.562 -15.68 5.41 1 92.38 230 ALA A N 1
ATOM 1807 C CA . ALA A 1 230 ? -12.57 -15.883 6.453 1 92.38 230 ALA A CA 1
ATOM 1808 C C . ALA A 1 230 ? -13.805 -15.023 6.203 1 92.38 230 ALA A C 1
ATOM 1810 O O . ALA A 1 230 ? -14.938 -15.477 6.371 1 92.38 230 ALA A O 1
ATOM 1811 N N . ASP A 1 231 ? -13.594 -13.789 5.727 1 89.12 231 ASP A N 1
ATOM 1812 C CA . ASP A 1 231 ? -14.711 -12.883 5.516 1 89.12 231 ASP A CA 1
ATOM 1813 C C . ASP A 1 231 ? -15.188 -12.922 4.062 1 89.12 231 ASP A C 1
ATOM 1815 O O . ASP A 1 231 ? -16.203 -12.312 3.717 1 89.12 231 ASP A O 1
ATOM 1819 N N . VAL A 1 232 ? -14.406 -13.5 3.258 1 88.69 232 VAL A N 1
ATOM 1820 C CA . VAL A 1 232 ? -14.703 -13.57 1.832 1 88.69 232 VAL A CA 1
ATOM 1821 C C . VAL A 1 232 ? -15.57 -14.797 1.546 1 88.69 232 VAL A C 1
ATOM 1823 O O . VAL A 1 232 ? -16.5 -14.727 0.737 1 88.69 232 VAL A O 1
ATOM 1826 N N . ALA A 1 233 ? -15.203 -15.883 2.18 1 89.12 233 ALA A N 1
ATOM 1827 C CA . ALA A 1 233 ? -15.977 -17.109 2.023 1 89.12 233 ALA A CA 1
ATOM 1828 C C . ALA A 1 233 ? -17.344 -16.984 2.689 1 89.12 233 ALA A C 1
ATOM 1830 O O . ALA A 1 233 ? -17.438 -16.891 3.916 1 89.12 233 ALA A O 1
ATOM 1831 N N . LYS A 1 234 ? -18.328 -16.922 1.884 1 86.56 234 LYS A N 1
ATOM 1832 C CA . LYS A 1 234 ? -19.672 -16.719 2.436 1 86.56 234 LYS A CA 1
ATOM 1833 C C . LYS A 1 234 ? -20.312 -18.047 2.822 1 86.56 234 LYS A C 1
ATOM 1835 O O . LYS A 1 234 ? -20.156 -19.047 2.121 1 86.56 234 LYS A O 1
ATOM 1840 N N . ARG A 1 235 ? -20.984 -17.922 3.902 1 85 235 ARG A N 1
ATOM 1841 C CA . ARG A 1 235 ? -21.75 -19.094 4.316 1 85 235 ARG A CA 1
ATOM 1842 C C . ARG A 1 235 ? -23.016 -19.234 3.48 1 85 235 ARG A C 1
ATOM 1844 O O . ARG A 1 235 ? -23.656 -18.234 3.135 1 85 235 ARG A O 1
ATOM 1851 N N . LEU A 1 236 ? -23.25 -20.516 3.15 1 83.69 236 LEU A N 1
ATOM 1852 C CA . LEU A 1 236 ? -24.5 -20.766 2.438 1 83.69 236 LEU A CA 1
ATOM 1853 C C . LEU A 1 236 ? -25.703 -20.469 3.324 1 83.69 236 LEU A C 1
ATOM 1855 O O . LEU A 1 236 ? -25.75 -20.906 4.48 1 83.69 236 LEU A O 1
ATOM 1859 N N . VAL A 1 237 ? -26.469 -19.516 2.896 1 76.88 237 VAL A N 1
ATOM 1860 C CA . VAL A 1 237 ? -27.625 -19.109 3.678 1 76.88 237 VAL A CA 1
ATOM 1861 C C . VAL A 1 237 ? -28.828 -19.969 3.316 1 76.88 237 VAL A C 1
ATOM 1863 O O . VAL A 1 237 ? -29.125 -20.172 2.137 1 76.88 237 VAL A O 1
ATOM 1866 N N . LYS A 1 238 ? -29.328 -20.578 4.316 1 64.38 238 LYS A N 1
ATOM 1867 C CA . LYS A 1 238 ? -30.562 -21.328 4.145 1 64.38 238 LYS A CA 1
ATOM 1868 C C . LYS A 1 238 ? -31.75 -20.391 3.918 1 64.38 238 LYS A C 1
ATOM 1870 O O . LYS A 1 238 ? -31.766 -19.266 4.414 1 64.38 238 LYS A O 1
ATOM 1875 N N . MET B 1 1 ? 10.398 -10.148 9.516 1 24.88 1 MET B N 1
ATOM 1876 C CA . MET B 1 1 ? 11.633 -10.883 9.234 1 24.88 1 MET B CA 1
ATOM 1877 C C . MET B 1 1 ? 12.008 -10.766 7.766 1 24.88 1 MET B C 1
ATOM 1879 O O . MET B 1 1 ? 11.195 -11.047 6.883 1 24.88 1 MET B O 1
ATOM 1883 N N . SER B 1 2 ? 13.008 -9.891 7.457 1 33.53 2 SER B N 1
ATOM 1884 C CA . SER B 1 2 ? 13.648 -9.789 6.152 1 33.53 2 SER B CA 1
ATOM 1885 C C . SER B 1 2 ? 14.148 -11.148 5.676 1 33.53 2 SER B C 1
ATOM 1887 O O . SER B 1 2 ? 14.977 -11.781 6.336 1 33.53 2 SER B O 1
ATOM 1889 N N . LEU B 1 3 ? 13.367 -11.922 5.129 1 36.22 3 LEU B N 1
ATOM 1890 C CA . LEU B 1 3 ? 13.984 -13.141 4.617 1 36.22 3 LEU B CA 1
ATOM 1891 C C . LEU B 1 3 ? 15.094 -12.812 3.621 1 36.22 3 LEU B C 1
ATOM 1893 O O . LEU B 1 3 ? 14.836 -12.188 2.59 1 36.22 3 LEU B O 1
ATOM 1897 N N . SER B 1 4 ? 16.281 -12.594 4.184 1 35.19 4 SER B N 1
ATOM 1898 C CA . SER B 1 4 ? 17.453 -12.539 3.318 1 35.19 4 SER B CA 1
ATOM 1899 C C . SER B 1 4 ? 17.578 -13.812 2.484 1 35.19 4 SER B C 1
ATOM 1901 O O . SER B 1 4 ? 17.688 -14.914 3.031 1 35.19 4 SER B O 1
ATOM 1903 N N . VAL B 1 5 ? 16.969 -13.867 1.356 1 41.19 5 VAL B N 1
ATOM 1904 C CA . VAL B 1 5 ? 17.297 -14.984 0.48 1 41.19 5 VAL B CA 1
ATOM 1905 C C . VAL B 1 5 ? 18.812 -15.141 0.404 1 41.19 5 VAL B C 1
ATOM 1907 O O . VAL B 1 5 ? 19.562 -14.172 0.585 1 41.19 5 VAL B O 1
ATOM 1910 N N . PRO B 1 6 ? 19.312 -16.312 0.304 1 35.62 6 PRO B N 1
ATOM 1911 C CA . PRO B 1 6 ? 20.75 -16.547 0.185 1 35.62 6 PRO B CA 1
ATOM 1912 C C . PRO B 1 6 ? 21.438 -15.586 -0.784 1 35.62 6 PRO B C 1
ATOM 1914 O O . PRO B 1 6 ? 20.906 -15.312 -1.865 1 35.62 6 PRO B O 1
ATOM 1917 N N . GLN B 1 7 ? 22.203 -14.547 -0.228 1 38.19 7 GLN B N 1
ATOM 1918 C CA . GLN B 1 7 ? 23.109 -13.625 -0.899 1 38.19 7 GLN B CA 1
ATOM 1919 C C . GLN B 1 7 ? 24.078 -14.367 -1.81 1 38.19 7 GLN B C 1
ATOM 1921 O O . GLN B 1 7 ? 24.969 -15.062 -1.332 1 38.19 7 GLN B O 1
ATOM 1926 N N . ASN B 1 8 ? 23.672 -14.867 -2.871 1 32.88 8 ASN B N 1
ATOM 1927 C CA . ASN B 1 8 ? 24.812 -15.172 -3.715 1 32.88 8 ASN B CA 1
ATOM 1928 C C . ASN B 1 8 ? 25.797 -14 -3.768 1 32.88 8 ASN B C 1
ATOM 1930 O O . ASN B 1 8 ? 25.391 -12.836 -3.715 1 32.88 8 ASN B O 1
ATOM 1934 N N . GLY B 1 9 ? 27.109 -14.211 -3.361 1 33.78 9 GLY B N 1
ATOM 1935 C CA . GLY B 1 9 ? 28.344 -13.492 -3.074 1 33.78 9 GLY B CA 1
ATOM 1936 C C . GLY B 1 9 ? 28.531 -12.25 -3.928 1 33.78 9 GLY B C 1
ATOM 1937 O O . GLY B 1 9 ? 28.922 -11.195 -3.424 1 33.78 9 GLY B O 1
ATOM 1938 N N . LEU B 1 10 ? 28.703 -12.289 -5.297 1 36.59 10 LEU B N 1
ATOM 1939 C CA . LEU B 1 10 ? 29.562 -11.359 -6.016 1 36.59 10 LEU B CA 1
ATOM 1940 C C . LEU B 1 10 ? 28.859 -10.031 -6.254 1 36.59 10 LEU B C 1
ATOM 1942 O O . LEU B 1 10 ? 27.969 -9.945 -7.105 1 36.59 10 LEU B O 1
ATOM 1946 N N . LYS B 1 11 ? 28.438 -9.352 -5.18 1 42.47 11 LYS B N 1
ATOM 1947 C CA . LYS B 1 11 ? 27.906 -8.016 -5.441 1 42.47 11 LYS B CA 1
ATOM 1948 C C . LYS B 1 11 ? 28.922 -7.164 -6.199 1 42.47 11 LYS B C 1
ATOM 1950 O O . LYS B 1 11 ? 29.922 -6.715 -5.625 1 42.47 11 LYS B O 1
ATOM 1955 N N . GLY B 1 12 ? 29.078 -7.457 -7.398 1 44.94 12 GLY B N 1
ATOM 1956 C CA . GLY B 1 12 ? 29.938 -6.492 -8.062 1 44.94 12 GLY B CA 1
ATOM 1957 C C . GLY B 1 12 ? 29.328 -5.102 -8.141 1 44.94 12 GLY B C 1
ATOM 1958 O O . GLY B 1 12 ? 28.109 -4.945 -8.016 1 44.94 12 GLY B O 1
ATOM 1959 N N . ALA B 1 13 ? 30.047 -3.959 -8.125 1 54.09 13 ALA B N 1
ATOM 1960 C CA . ALA B 1 13 ? 29.828 -2.516 -8.164 1 54.09 13 ALA B CA 1
ATOM 1961 C C . ALA B 1 13 ? 28.672 -2.164 -9.102 1 54.09 13 ALA B C 1
ATOM 1963 O O . ALA B 1 13 ? 28.031 -1.122 -8.945 1 54.09 13 ALA B O 1
ATOM 1964 N N . ASN B 1 14 ? 28.094 -3.072 -10 1 67.81 14 ASN B N 1
ATOM 1965 C CA . ASN B 1 14 ? 27.172 -2.697 -11.07 1 67.81 14 ASN B CA 1
ATOM 1966 C C . ASN B 1 14 ? 25.859 -3.467 -10.984 1 67.81 14 ASN B C 1
ATOM 1968 O O . ASN B 1 14 ? 25.109 -3.559 -11.961 1 67.81 14 ASN B O 1
ATOM 1972 N N . GLU B 1 15 ? 25.484 -4.027 -9.805 1 81.19 15 GLU B N 1
ATOM 1973 C CA . GLU B 1 15 ? 24.234 -4.785 -9.75 1 81.19 15 GLU B CA 1
ATOM 1974 C C . GLU B 1 15 ? 23.062 -3.896 -9.344 1 81.19 15 GLU B C 1
ATOM 1976 O O . GLU B 1 15 ? 23.219 -2.996 -8.516 1 81.19 15 GLU B O 1
ATOM 1981 N N . PRO B 1 16 ? 21.891 -4.211 -10 1 86.38 16 PRO B N 1
ATOM 1982 C CA . PRO B 1 16 ? 20.719 -3.396 -9.672 1 86.38 16 PRO B CA 1
ATOM 1983 C C .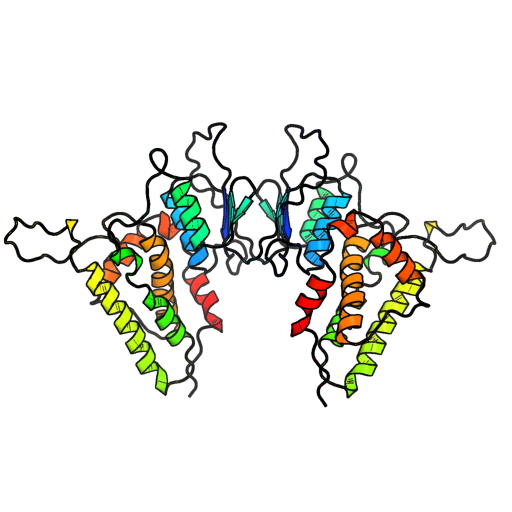 PRO B 1 16 ? 20.234 -3.615 -8.242 1 86.38 16 PRO B C 1
ATOM 1985 O O . PRO B 1 16 ? 20.344 -4.727 -7.715 1 86.38 16 PRO B O 1
ATOM 1988 N N . VAL B 1 17 ? 19.828 -2.541 -7.645 1 86.81 17 VAL B N 1
ATOM 1989 C CA . VAL B 1 17 ? 19.188 -2.627 -6.336 1 86.81 17 VAL B CA 1
ATOM 1990 C C . VAL B 1 17 ? 17.688 -2.895 -6.512 1 86.81 17 VAL B C 1
ATOM 1992 O O . VAL B 1 17 ? 16.969 -2.064 -7.062 1 86.81 17 VAL B O 1
ATOM 1995 N N . ILE B 1 18 ? 17.219 -4.09 -6.082 1 91.31 18 ILE B N 1
ATOM 1996 C CA . ILE B 1 18 ? 15.836 -4.5 -6.242 1 91.31 18 ILE B CA 1
ATOM 1997 C C . ILE B 1 18 ? 15.195 -4.699 -4.871 1 91.31 18 ILE B C 1
ATOM 1999 O O . ILE B 1 18 ? 15.773 -5.352 -3.998 1 91.31 18 ILE B O 1
ATOM 2003 N N . GLU B 1 19 ? 14.055 -4.008 -4.664 1 89.69 19 GLU B N 1
ATOM 2004 C CA . GLU B 1 19 ? 13.242 -4.258 -3.48 1 89.69 19 GLU B CA 1
ATOM 2005 C C . GLU B 1 19 ? 11.836 -4.699 -3.863 1 89.69 19 GLU B C 1
ATOM 2007 O O . GLU B 1 19 ? 11.195 -4.086 -4.719 1 89.69 19 GLU B O 1
ATOM 2012 N N . LEU B 1 20 ? 11.406 -5.773 -3.311 1 92.31 20 LEU B N 1
ATOM 2013 C CA . LEU B 1 20 ? 10.055 -6.293 -3.51 1 92.31 20 LEU B CA 1
ATOM 2014 C C . LEU B 1 20 ? 9.18 -6.02 -2.289 1 92.31 20 LEU B C 1
ATOM 2016 O O . LEU B 1 20 ? 9.539 -6.398 -1.17 1 92.31 20 LEU B O 1
ATOM 2020 N N . PHE B 1 21 ? 8.109 -5.289 -2.498 1 89.56 21 PHE B N 1
ATOM 2021 C CA . PHE B 1 21 ? 7.129 -5.051 -1.446 1 89.56 21 PHE B CA 1
ATOM 2022 C C . PHE B 1 21 ? 5.922 -5.965 -1.615 1 89.56 21 PHE B C 1
ATOM 2024 O O . PHE B 1 21 ? 5.23 -5.91 -2.637 1 89.56 21 PHE B O 1
ATOM 2031 N N . VAL B 1 22 ? 5.695 -6.785 -0.644 1 90.19 22 VAL B N 1
ATOM 2032 C CA . VAL B 1 22 ? 4.625 -7.773 -0.739 1 90.19 22 VAL B CA 1
ATOM 2033 C C . VAL B 1 22 ? 3.572 -7.496 0.329 1 90.19 22 VAL B C 1
ATOM 2035 O O . VAL B 1 22 ? 3.82 -6.75 1.278 1 90.19 22 VAL B O 1
ATOM 2038 N N . LYS B 1 23 ? 2.41 -8.047 0.102 1 87.19 23 LYS B N 1
ATOM 2039 C CA . LYS B 1 23 ? 1.36 -7.98 1.115 1 87.19 23 LYS B CA 1
ATOM 2040 C C . LYS B 1 23 ? 1.796 -8.672 2.404 1 87.19 23 LYS B C 1
ATOM 2042 O O . LYS B 1 23 ? 2.361 -9.766 2.369 1 87.19 23 LYS B O 1
ATOM 2047 N N . ALA B 1 24 ? 1.526 -7.977 3.5 1 84.62 24 ALA B N 1
ATOM 2048 C CA . ALA B 1 24 ? 1.89 -8.547 4.797 1 84.62 24 ALA B CA 1
ATOM 2049 C C . ALA B 1 24 ? 0.79 -9.461 5.316 1 84.62 24 ALA B C 1
ATOM 2051 O O . ALA B 1 24 ? -0.382 -9.305 4.969 1 84.62 24 ALA B O 1
ATOM 2052 N N . GLY B 1 25 ? 1.233 -10.406 6.113 1 85.81 25 GLY B N 1
ATOM 2053 C CA . GLY B 1 25 ? 0.282 -11.258 6.809 1 85.81 25 GLY B CA 1
ATOM 2054 C C . GLY B 1 25 ? -0.43 -10.555 7.945 1 85.81 25 GLY B C 1
ATOM 2055 O O . GLY B 1 25 ? -0.26 -9.352 8.141 1 85.81 25 GLY B O 1
ATOM 2056 N N . SER B 1 26 ? -1.256 -11.344 8.664 1 83.5 26 SER B N 1
ATOM 2057 C CA . SER B 1 26 ? -2.074 -10.812 9.75 1 83.5 26 SER B CA 1
ATOM 2058 C C . SER B 1 26 ? -1.206 -10.289 10.891 1 83.5 26 SER B C 1
ATOM 2060 O O . SER B 1 26 ? -1.625 -9.398 11.641 1 83.5 26 SER B O 1
ATOM 2062 N N . ASP B 1 27 ? -0.023 -10.797 10.992 1 78.38 27 ASP B N 1
ATOM 2063 C CA . ASP B 1 27 ? 0.892 -10.352 12.039 1 78.38 27 ASP B CA 1
ATOM 2064 C C . ASP B 1 27 ? 1.688 -9.125 11.594 1 78.38 27 ASP B C 1
ATOM 2066 O O . ASP B 1 27 ? 2.473 -8.578 12.367 1 78.38 27 ASP B O 1
ATOM 2070 N N . GLY B 1 28 ? 1.538 -8.812 10.344 1 76 28 GLY B N 1
ATOM 2071 C CA . GLY B 1 28 ? 2.24 -7.656 9.805 1 76 28 GLY B CA 1
ATOM 2072 C C . GLY B 1 28 ? 3.68 -7.953 9.43 1 76 28 GLY B C 1
ATOM 2073 O O . GLY B 1 28 ? 4.395 -7.07 8.953 1 76 28 GLY B O 1
ATOM 2074 N N . GLU B 1 29 ? 4.129 -9.148 9.625 1 74.12 29 GLU B N 1
ATOM 2075 C CA . GLU B 1 29 ? 5.531 -9.477 9.398 1 74.12 29 GLU B CA 1
ATOM 2076 C C . GLU B 1 29 ? 5.68 -10.602 8.383 1 74.12 29 GLU B C 1
ATOM 2078 O O . GLU B 1 29 ? 6.625 -10.602 7.586 1 74.12 29 GLU B O 1
ATOM 2083 N N . SER B 1 30 ? 4.711 -11.422 8.383 1 82.44 30 SER B N 1
ATOM 2084 C CA . SER B 1 30 ? 4.777 -12.57 7.492 1 82.44 30 SER B CA 1
ATOM 2085 C C . SER B 1 30 ? 4.203 -12.242 6.117 1 82.44 30 SER B C 1
ATOM 2087 O O . SER B 1 30 ? 3.58 -11.195 5.934 1 82.44 30 SER B O 1
ATOM 2089 N N . ILE B 1 31 ? 4.535 -13.141 5.219 1 85.5 31 ILE B N 1
ATOM 2090 C CA . ILE B 1 31 ? 3.959 -12.992 3.887 1 85.5 31 ILE B CA 1
ATOM 2091 C C . ILE B 1 31 ? 2.453 -13.242 3.945 1 85.5 31 ILE B C 1
ATOM 2093 O O . ILE B 1 31 ? 2.006 -14.242 4.516 1 85.5 31 ILE B O 1
ATOM 2097 N N . GLY B 1 32 ? 1.741 -12.32 3.492 1 89.75 32 GLY B N 1
ATOM 2098 C CA . GLY B 1 32 ? 0.293 -12.438 3.463 1 89.75 32 GLY B CA 1
ATOM 2099 C C . GLY B 1 32 ? -0.225 -13.102 2.201 1 89.75 32 GLY B C 1
ATOM 2100 O O . GLY B 1 32 ? 0.542 -13.367 1.273 1 89.75 32 GLY B O 1
ATOM 2101 N N . ASN B 1 33 ? -1.486 -13.359 2.258 1 92.25 33 ASN B N 1
ATOM 2102 C CA . ASN B 1 33 ? -2.123 -14.008 1.117 1 92.25 33 ASN B CA 1
ATOM 2103 C C . ASN B 1 33 ? -2.334 -13.039 -0.039 1 92.25 33 ASN B C 1
ATOM 2105 O O . ASN B 1 33 ? -3.236 -12.195 0.006 1 92.25 33 ASN B O 1
ATOM 2109 N N . CYS B 1 34 ? -1.555 -13.133 -1.032 1 93.75 34 CYS B N 1
ATOM 2110 C CA . CYS B 1 34 ? -1.685 -12.422 -2.299 1 93.75 34 CYS B CA 1
ATOM 2111 C C . CYS B 1 34 ? -0.963 -13.164 -3.418 1 93.75 34 CYS B C 1
ATOM 2113 O O . CYS B 1 34 ? 0.267 -13.133 -3.496 1 93.75 34 CYS B O 1
ATOM 2115 N N . PRO B 1 35 ? -1.725 -13.805 -4.277 1 96.06 35 PRO B N 1
ATOM 2116 C CA . PRO B 1 35 ? -1.087 -14.578 -5.348 1 96.06 35 PRO B CA 1
ATOM 2117 C C . PRO B 1 35 ? -0.218 -13.711 -6.262 1 96.06 35 PRO B C 1
ATOM 2119 O O . PRO B 1 35 ? 0.721 -14.219 -6.883 1 96.06 35 PRO B O 1
ATOM 2122 N N . PHE B 1 36 ? -0.455 -12.383 -6.324 1 94.5 36 PHE B N 1
ATOM 2123 C CA . PHE B 1 36 ? 0.356 -11.492 -7.145 1 94.5 36 PHE B CA 1
ATOM 2124 C C . PHE B 1 36 ? 1.701 -11.219 -6.48 1 94.5 36 PHE B C 1
ATOM 2126 O O . PHE B 1 36 ? 2.729 -11.148 -7.156 1 94.5 36 PHE B O 1
ATOM 2133 N N . SER B 1 37 ? 1.601 -11.016 -5.184 1 93.69 37 SER B N 1
ATOM 2134 C CA . SER B 1 37 ? 2.848 -10.883 -4.438 1 93.69 37 SER B CA 1
ATOM 2135 C C . SER B 1 37 ? 3.719 -12.125 -4.582 1 93.69 37 SER B C 1
ATOM 2137 O O . SER B 1 37 ? 4.918 -12.023 -4.84 1 93.69 37 SER B O 1
ATOM 2139 N N . GLN B 1 38 ? 3.133 -13.258 -4.387 1 96.31 38 GLN B N 1
ATOM 2140 C CA . GLN B 1 38 ? 3.893 -14.5 -4.477 1 96.31 38 GLN B CA 1
ATOM 2141 C C . GLN B 1 38 ? 4.457 -14.703 -5.879 1 96.31 38 GLN B C 1
ATOM 2143 O O . GLN B 1 38 ? 5.57 -15.203 -6.039 1 96.31 38 GLN B O 1
ATOM 2148 N N . ARG B 1 39 ? 3.678 -14.305 -6.883 1 97.75 39 ARG B N 1
ATOM 2149 C CA . ARG B 1 39 ? 4.121 -14.398 -8.273 1 97.75 39 ARG B CA 1
ATOM 2150 C C . ARG B 1 39 ? 5.43 -13.641 -8.477 1 97.75 39 ARG B C 1
ATOM 2152 O O . ARG B 1 39 ? 6.41 -14.203 -8.969 1 97.75 39 ARG B O 1
ATOM 2159 N N . LEU B 1 40 ? 5.48 -12.398 -8.109 1 96.88 40 LEU B N 1
ATOM 2160 C CA . LEU B 1 40 ? 6.676 -11.586 -8.281 1 96.88 40 LEU B CA 1
ATOM 2161 C C . LEU B 1 40 ? 7.832 -12.125 -7.453 1 96.88 40 LEU B C 1
ATOM 2163 O O . LEU B 1 40 ? 8.977 -12.117 -7.902 1 96.88 40 LEU B O 1
ATOM 2167 N N . PHE B 1 41 ? 7.488 -12.609 -6.305 1 95.94 41 PHE B N 1
ATOM 2168 C CA . PHE B 1 41 ? 8.492 -13.188 -5.422 1 95.94 41 PHE B CA 1
ATOM 2169 C C . PHE B 1 41 ? 9.141 -14.414 -6.066 1 95.94 41 PHE B C 1
ATOM 2171 O O . PHE B 1 41 ? 10.367 -14.516 -6.121 1 95.94 41 PHE B O 1
ATOM 2178 N N . MET B 1 42 ? 8.352 -15.25 -6.555 1 97.69 42 MET B N 1
ATOM 2179 C CA . MET B 1 42 ? 8.844 -16.453 -7.219 1 97.69 42 MET B CA 1
ATOM 2180 C C . MET B 1 42 ? 9.719 -16.094 -8.414 1 97.69 42 MET B C 1
ATOM 2182 O O . MET B 1 42 ? 10.766 -16.703 -8.633 1 97.69 42 MET B O 1
ATOM 2186 N N . ILE B 1 43 ? 9.305 -15.109 -9.195 1 98 43 ILE B N 1
ATOM 2187 C CA . ILE B 1 43 ? 10.039 -14.695 -10.383 1 98 43 ILE B CA 1
ATOM 2188 C C . ILE B 1 43 ? 11.438 -14.234 -9.984 1 98 43 ILE B C 1
ATOM 2190 O O . ILE B 1 43 ? 12.43 -14.664 -10.578 1 98 43 ILE B O 1
ATOM 2194 N N . LEU B 1 44 ? 11.477 -13.391 -8.992 1 96.44 44 LEU B N 1
ATOM 2195 C CA . LEU B 1 44 ? 12.773 -12.906 -8.539 1 96.44 44 LEU B CA 1
ATOM 2196 C C . LEU B 1 44 ? 13.625 -14.047 -7.996 1 96.44 44 LEU B C 1
ATOM 2198 O O . LEU B 1 44 ? 14.836 -14.086 -8.219 1 96.44 44 LEU B O 1
ATOM 2202 N N . TRP B 1 45 ? 13.008 -14.945 -7.305 1 94.75 45 TRP B N 1
ATOM 2203 C CA . TRP B 1 45 ? 13.695 -16.125 -6.777 1 94.75 45 TRP B CA 1
ATOM 2204 C C . TRP B 1 45 ? 14.258 -16.984 -7.91 1 94.75 45 TRP B C 1
ATOM 2206 O O . TRP B 1 45 ? 15.422 -17.359 -7.887 1 94.75 45 TRP B O 1
ATOM 2216 N N . LEU B 1 46 ? 13.453 -17.219 -8.898 1 97.06 46 LEU B N 1
ATOM 2217 C CA . LEU B 1 46 ? 13.859 -18.047 -10.031 1 97.06 46 LEU B CA 1
ATOM 2218 C C . LEU B 1 46 ? 14.977 -17.375 -10.82 1 97.06 46 LEU B C 1
ATOM 2220 O O . LEU B 1 46 ? 15.859 -18.062 -11.352 1 97.06 46 LEU B O 1
ATOM 2224 N N . LYS B 1 47 ? 14.922 -16 -10.914 1 95.88 47 LYS B N 1
ATOM 2225 C CA . LYS B 1 47 ? 15.969 -15.25 -11.609 1 95.88 47 LYS B CA 1
ATOM 2226 C C . LYS B 1 47 ? 17.297 -15.328 -10.852 1 95.88 47 LYS B C 1
ATOM 2228 O O . LYS B 1 47 ? 18.344 -15.062 -11.422 1 95.88 47 LYS B O 1
ATOM 2233 N N . GLY B 1 48 ? 17.203 -15.602 -9.594 1 93.5 48 GLY B N 1
ATOM 2234 C CA . GLY B 1 48 ? 18.406 -15.727 -8.789 1 93.5 48 GLY B CA 1
ATOM 2235 C C . GLY B 1 48 ? 19.062 -14.383 -8.484 1 93.5 48 GLY B C 1
ATOM 2236 O O . GLY B 1 48 ? 20.281 -14.305 -8.297 1 93.5 48 GLY B O 1
ATOM 2237 N N . VAL B 1 49 ? 18.328 -13.328 -8.523 1 92.19 49 VAL B N 1
ATOM 2238 C CA . VAL B 1 49 ? 18.844 -12 -8.227 1 92.19 49 VAL B CA 1
ATOM 2239 C C . VAL B 1 49 ? 18.75 -11.727 -6.727 1 92.19 49 VAL B C 1
ATOM 2241 O O . VAL B 1 49 ? 17.906 -12.312 -6.035 1 92.19 49 VAL B O 1
ATOM 2244 N N . VAL B 1 50 ? 19.656 -10.914 -6.32 1 88.88 50 VAL B N 1
ATOM 2245 C CA . VAL B 1 50 ? 19.594 -10.453 -4.938 1 88.88 50 VAL B CA 1
ATOM 2246 C C . VAL B 1 50 ? 18.562 -9.336 -4.812 1 88.88 50 VAL B C 1
ATOM 2248 O O . VAL B 1 50 ? 18.547 -8.406 -5.621 1 88.88 50 VAL B O 1
ATOM 2251 N N . PHE B 1 51 ? 17.688 -9.453 -3.887 1 89.5 51 PHE B N 1
ATOM 2252 C CA . PHE B 1 51 ? 16.688 -8.414 -3.646 1 89.5 51 PHE B CA 1
ATOM 2253 C C . PHE B 1 51 ? 16.266 -8.414 -2.186 1 89.5 51 PHE B C 1
ATOM 2255 O O . PHE B 1 51 ? 16.469 -9.391 -1.467 1 89.5 51 PHE B O 1
ATOM 2262 N N . ASN B 1 52 ? 15.781 -7.25 -1.798 1 84.75 52 ASN B N 1
ATOM 2263 C CA . ASN B 1 52 ? 15.164 -7.145 -0.479 1 84.75 52 ASN B CA 1
ATOM 2264 C C . ASN B 1 52 ? 13.656 -7.391 -0.541 1 84.75 52 ASN B C 1
ATOM 2266 O O . ASN B 1 52 ? 12.977 -6.875 -1.43 1 84.75 52 ASN B O 1
ATOM 2270 N N . ASN B 1 53 ? 13.234 -8.273 0.233 1 82.44 53 ASN B N 1
ATOM 2271 C CA . ASN B 1 53 ? 11.805 -8.523 0.371 1 82.44 53 ASN B CA 1
ATOM 2272 C C . ASN B 1 53 ? 11.227 -7.789 1.575 1 82.44 53 ASN B C 1
ATOM 2274 O O . ASN B 1 53 ? 11.641 -8.023 2.711 1 82.44 53 ASN B O 1
ATOM 2278 N N . LEU B 1 54 ? 10.375 -6.93 1.209 1 78.31 54 LEU B N 1
ATOM 2279 C CA . LEU B 1 54 ? 9.781 -6.102 2.25 1 78.31 54 LEU B CA 1
ATOM 2280 C C . LEU B 1 54 ? 8.266 -6.309 2.307 1 78.31 54 LEU B C 1
ATOM 2282 O O . LEU B 1 54 ? 7.625 -6.492 1.271 1 78.31 54 LEU B O 1
ATOM 2286 N N . ALA B 1 55 ? 7.738 -6.48 3.377 1 68.12 55 ALA B N 1
ATOM 2287 C CA . ALA B 1 55 ? 6.305 -6.68 3.561 1 68.12 55 ALA B CA 1
ATOM 2288 C C . ALA B 1 55 ? 5.691 -5.539 4.371 1 68.12 55 ALA B C 1
ATOM 2290 O O . ALA B 1 55 ? 5.59 -5.625 5.598 1 68.12 55 ALA B O 1
ATOM 2291 N N . PRO B 1 56 ? 5.359 -4.539 3.521 1 67.06 56 PRO B N 1
ATOM 2292 C CA . PRO B 1 56 ? 4.66 -3.51 4.297 1 67.06 56 PRO B CA 1
ATOM 2293 C C . PRO B 1 56 ? 3.262 -3.943 4.727 1 67.06 56 PRO B C 1
ATOM 2295 O O . PRO B 1 56 ? 2.525 -4.543 3.938 1 67.06 56 PRO B O 1
ATOM 2298 N N . GLY B 1 57 ? 3.139 -4.137 5.926 1 61.78 57 GLY B N 1
ATOM 2299 C CA . GLY B 1 57 ? 1.868 -4.578 6.477 1 61.78 57 GLY B CA 1
ATOM 2300 C C . GLY B 1 57 ? 0.74 -3.594 6.238 1 61.78 57 GLY B C 1
ATOM 2301 O O . GLY B 1 57 ? -0.38 -3.799 6.711 1 61.78 57 GLY B O 1
ATOM 2302 N N . THR B 1 58 ? 1.087 -2.529 5.523 1 63.88 58 THR B N 1
ATOM 2303 C CA . THR B 1 58 ? 0.058 -1.497 5.465 1 63.88 58 THR B CA 1
ATOM 2304 C C . THR B 1 58 ? 0.179 -0.688 4.176 1 63.88 58 THR B C 1
ATOM 2306 O O . THR B 1 58 ? 1.147 -0.841 3.428 1 63.88 58 THR B O 1
ATOM 2309 N N . HIS B 1 59 ? -0.895 -0.076 3.844 1 74.31 59 HIS B N 1
ATOM 2310 C CA . HIS B 1 59 ? -0.916 0.938 2.795 1 74.31 59 HIS B CA 1
ATOM 2311 C C . HIS B 1 59 ? -0.021 2.121 3.152 1 74.31 59 HIS B C 1
ATOM 2313 O O . HIS B 1 59 ? 0.246 2.367 4.332 1 74.31 59 HIS B O 1
ATOM 2319 N N . PRO B 1 60 ? 0.51 2.648 2.098 1 82.56 60 PRO B N 1
ATOM 2320 C CA . PRO B 1 60 ? 1.197 3.904 2.408 1 82.56 60 PRO B CA 1
ATOM 2321 C C . PRO B 1 60 ? 0.36 4.836 3.283 1 82.56 60 PRO B C 1
ATOM 2323 O O . PRO B 1 60 ? -0.871 4.746 3.283 1 82.56 60 PRO B O 1
ATOM 2326 N N . PRO B 1 61 ? 1.024 5.738 4.047 1 89.19 61 PRO B N 1
ATOM 2327 C CA . PRO B 1 61 ? 2.453 6.051 3.994 1 89.19 61 PRO B CA 1
ATOM 2328 C C . PRO B 1 61 ? 3.297 5.109 4.848 1 89.19 61 PRO B C 1
ATOM 2330 O O . PRO B 1 61 ? 2.82 4.598 5.867 1 89.19 61 PRO B O 1
ATOM 2333 N N . PHE B 1 62 ? 4.531 4.77 4.469 1 89.44 62 PHE B N 1
ATOM 2334 C CA . PHE B 1 62 ? 5.574 4.117 5.254 1 89.44 62 PHE B CA 1
ATOM 2335 C C . PHE B 1 62 ? 6.957 4.531 4.766 1 89.44 62 PHE B C 1
ATOM 2337 O O . PHE B 1 62 ? 7.086 5.195 3.736 1 89.44 62 PHE B O 1
ATOM 2344 N N . ILE B 1 63 ? 7.984 4.273 5.527 1 91.06 63 ILE B N 1
ATOM 2345 C CA . ILE B 1 63 ? 9.344 4.605 5.109 1 91.06 63 ILE B CA 1
ATOM 2346 C C . ILE B 1 63 ? 10.219 3.357 5.176 1 91.06 63 ILE B C 1
ATOM 2348 O O . ILE B 1 63 ? 9.891 2.396 5.879 1 91.06 63 ILE B O 1
ATOM 2352 N N . THR B 1 64 ? 11.148 3.346 4.352 1 87.69 64 THR B N 1
ATOM 2353 C CA . THR B 1 64 ? 12.281 2.465 4.598 1 87.69 64 THR B CA 1
ATOM 2354 C C . THR B 1 64 ? 13.492 3.26 5.09 1 87.69 64 THR B C 1
ATOM 2356 O O . THR B 1 64 ? 13.75 4.367 4.609 1 87.69 64 THR B O 1
ATOM 23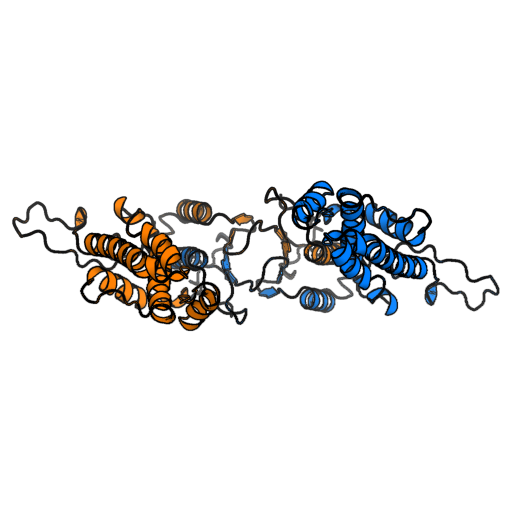59 N N . PHE B 1 65 ? 14.125 2.84 6.148 1 89.44 65 PHE B N 1
ATOM 2360 C CA . PHE B 1 65 ? 15.344 3.402 6.715 1 89.44 65 PHE B CA 1
ATOM 2361 C C . PHE B 1 65 ? 16.469 2.381 6.688 1 89.44 65 PHE B C 1
ATOM 2363 O O . PHE B 1 65 ? 16.469 1.416 7.453 1 89.44 65 PHE B O 1
ATOM 2370 N N . ASN B 1 66 ? 17.375 2.578 5.75 1 84.5 66 ASN B N 1
ATOM 2371 C CA . ASN B 1 66 ? 18.438 1.613 5.508 1 84.5 66 ASN B CA 1
ATOM 2372 C C . ASN B 1 66 ? 17.875 0.212 5.266 1 84.5 66 ASN B C 1
ATOM 2374 O O . ASN B 1 66 ? 18.359 -0.759 5.859 1 84.5 66 ASN B O 1
ATOM 2378 N N . GLY B 1 67 ? 16.781 0.213 4.586 1 77.44 67 GLY B N 1
ATOM 2379 C CA . GLY B 1 67 ? 16.234 -1.063 4.152 1 77.44 67 GLY B CA 1
ATOM 2380 C C . GLY B 1 67 ? 15.211 -1.632 5.113 1 77.44 67 GLY B C 1
ATOM 2381 O O . GLY B 1 67 ? 14.562 -2.641 4.816 1 77.44 67 GLY B O 1
ATOM 2382 N N . GLU B 1 68 ? 15.039 -1.036 6.25 1 84 68 GLU B N 1
ATOM 2383 C CA . GLU B 1 68 ? 14.031 -1.497 7.203 1 84 68 GLU B CA 1
ATOM 2384 C C . GLU B 1 68 ? 12.727 -0.724 7.051 1 84 68 GLU B C 1
ATOM 2386 O O . GLU B 1 68 ? 12.727 0.509 7.035 1 84 68 GLU B O 1
ATOM 2391 N N . VAL B 1 69 ? 11.695 -1.469 6.996 1 83.75 69 VAL B N 1
ATOM 2392 C CA . VAL B 1 69 ? 10.391 -0.851 6.781 1 83.75 69 VAL B CA 1
ATOM 2393 C C . VAL B 1 69 ? 9.805 -0.393 8.117 1 83.75 69 VAL B C 1
ATOM 2395 O O . VAL B 1 69 ? 9.883 -1.111 9.109 1 83.75 69 VAL B O 1
ATOM 2398 N N . LYS B 1 70 ? 9.297 0.77 8.156 1 89 70 LYS B N 1
ATOM 2399 C CA . LYS B 1 70 ? 8.539 1.322 9.281 1 89 70 LYS B CA 1
ATOM 2400 C C . LYS B 1 70 ? 7.18 1.838 8.82 1 89 70 LYS B C 1
ATOM 2402 O O . LYS B 1 70 ? 7.09 2.59 7.848 1 89 70 LYS B O 1
ATOM 2407 N N . THR B 1 71 ? 6.078 1.425 9.531 1 87.44 71 THR B N 1
ATOM 2408 C CA . THR B 1 71 ? 4.762 1.66 8.945 1 87.44 71 THR B CA 1
ATOM 2409 C C . THR B 1 71 ? 3.898 2.508 9.875 1 87.44 71 THR B C 1
ATOM 2411 O O . THR B 1 71 ? 2.914 3.107 9.438 1 87.44 71 THR B O 1
ATOM 2414 N N . ASP B 1 72 ? 4.004 2.588 11.188 1 89.88 72 ASP B N 1
ATOM 2415 C CA . ASP B 1 72 ? 3.205 3.395 12.109 1 89.88 72 ASP B CA 1
ATOM 2416 C C . ASP B 1 72 ? 3.662 4.852 12.102 1 89.88 72 ASP B C 1
ATOM 2418 O O . ASP B 1 72 ? 4.781 5.16 12.516 1 89.88 72 ASP B O 1
ATOM 2422 N N . VAL B 1 73 ? 2.803 5.715 11.641 1 92.81 73 VAL B N 1
ATOM 2423 C CA . VAL B 1 73 ? 3.137 7.117 11.406 1 92.81 73 VAL B CA 1
ATOM 2424 C C . VAL B 1 73 ? 3.682 7.738 12.688 1 92.81 73 VAL B C 1
ATOM 2426 O O . VAL B 1 73 ? 4.68 8.461 12.656 1 92.81 73 VAL B O 1
ATOM 2429 N N . ASN B 1 74 ? 2.986 7.488 13.797 1 95.25 74 ASN B N 1
ATOM 2430 C CA . ASN B 1 74 ? 3.439 8.047 15.062 1 95.25 74 ASN B CA 1
ATOM 2431 C C . ASN B 1 74 ? 4.797 7.484 15.477 1 95.25 74 ASN B C 1
ATOM 2433 O O . ASN B 1 74 ? 5.664 8.219 15.945 1 95.25 74 ASN B O 1
ATOM 2437 N N . LYS B 1 75 ? 5.016 6.176 15.234 1 95.31 75 LYS B N 1
ATOM 2438 C CA . LYS B 1 75 ? 6.289 5.539 15.562 1 95.31 75 LYS B CA 1
ATOM 2439 C C . LYS B 1 75 ? 7.395 6.02 14.633 1 95.31 75 LYS B C 1
ATOM 2441 O O . LYS B 1 75 ? 8.547 6.156 15.047 1 95.31 75 LYS B O 1
ATOM 2446 N N . ILE B 1 76 ? 7.008 6.25 13.406 1 96 76 ILE B N 1
ATOM 2447 C CA . ILE B 1 76 ? 7.969 6.773 12.445 1 96 76 ILE B CA 1
ATOM 2448 C C . ILE B 1 76 ? 8.438 8.156 12.883 1 96 76 ILE B C 1
ATOM 2450 O O . ILE B 1 76 ? 9.641 8.438 12.883 1 96 76 ILE B O 1
ATOM 2454 N N . GLU B 1 77 ? 7.48 8.977 13.25 1 97.19 77 GLU B N 1
ATOM 2455 C CA . GLU B 1 77 ? 7.801 10.32 13.734 1 97.19 77 GLU B CA 1
ATOM 2456 C C . GLU B 1 77 ? 8.75 10.266 14.922 1 97.19 77 GLU B C 1
ATOM 2458 O O . GLU B 1 77 ? 9.758 10.969 14.953 1 97.19 77 GLU B O 1
ATOM 2463 N N . GLU B 1 78 ? 8.43 9.453 15.891 1 96.81 78 GLU B N 1
ATOM 2464 C CA . GLU B 1 78 ? 9.273 9.289 17.078 1 96.81 78 GLU B CA 1
ATOM 2465 C C . GLU B 1 78 ? 10.672 8.797 16.688 1 96.81 78 GLU B C 1
ATOM 2467 O O . GLU B 1 78 ? 11.672 9.312 17.188 1 96.81 78 GLU B O 1
ATOM 2472 N N . PHE B 1 79 ? 10.719 7.82 15.82 1 97.62 79 PHE B N 1
ATOM 2473 C CA . PHE B 1 79 ? 11.977 7.242 15.352 1 97.62 79 PHE B CA 1
ATOM 2474 C C . PHE B 1 79 ? 12.844 8.305 14.68 1 97.62 79 PHE B C 1
ATOM 2476 O O . PHE B 1 79 ? 14.023 8.438 14.992 1 97.62 79 PHE B O 1
ATOM 2483 N N . LEU B 1 80 ? 12.234 9.102 13.797 1 96.69 80 LEU B N 1
ATOM 2484 C CA . LEU B 1 80 ? 12.961 10.133 13.062 1 96.69 80 LEU B CA 1
ATOM 2485 C C . LEU B 1 80 ? 13.484 11.211 14.008 1 96.69 80 LEU B C 1
ATOM 2487 O O . LEU B 1 80 ? 14.602 11.703 13.836 1 96.69 80 LEU B O 1
ATOM 2491 N N . GLU B 1 81 ? 12.68 11.594 14.977 1 96.88 81 GLU B N 1
ATOM 2492 C CA . GLU B 1 81 ? 13.109 12.578 15.961 1 96.88 81 GLU B CA 1
ATOM 2493 C C . GLU B 1 81 ? 14.297 12.07 16.766 1 96.88 81 GLU B C 1
ATOM 2495 O O . GLU B 1 81 ? 15.172 12.844 17.156 1 96.88 81 GLU B O 1
ATOM 2500 N N . ASP B 1 82 ? 14.312 10.789 17.016 1 96.38 82 ASP B N 1
ATOM 2501 C CA . ASP B 1 82 ? 15.359 10.188 17.828 1 96.38 82 ASP B CA 1
ATOM 2502 C C . ASP B 1 82 ? 16.656 10.031 17.016 1 96.38 82 ASP B C 1
ATOM 2504 O O . ASP B 1 82 ? 17.734 10.312 17.531 1 96.38 82 ASP B O 1
ATOM 2508 N N . ILE B 1 83 ? 16.547 9.602 15.789 1 95.25 83 ILE B N 1
ATOM 2509 C CA . ILE B 1 83 ? 17.719 9.234 15.008 1 95.25 83 ILE B CA 1
ATOM 2510 C C . ILE B 1 83 ? 18.281 10.469 14.305 1 95.25 83 ILE B C 1
ATOM 2512 O O . ILE B 1 83 ? 19.5 10.617 14.172 1 95.25 83 ILE B O 1
ATOM 2516 N N . LEU B 1 84 ? 17.391 11.305 13.836 1 94.88 84 LEU B N 1
ATOM 2517 C CA . LEU B 1 84 ? 17.781 12.555 13.203 1 94.88 84 LEU B CA 1
ATOM 2518 C C . LEU B 1 84 ? 17.75 13.711 14.195 1 94.88 84 LEU B C 1
ATOM 2520 O O . LEU B 1 84 ? 16.922 14.617 14.07 1 94.88 84 LEU B O 1
ATOM 2524 N N . CYS B 1 85 ? 18.703 13.703 15.047 1 93.31 85 CYS B N 1
ATOM 2525 C CA . CYS B 1 85 ? 18.672 14.586 16.203 1 93.31 85 CYS B CA 1
ATOM 2526 C C . CYS B 1 85 ? 19.828 15.578 16.156 1 93.31 85 CYS B C 1
ATOM 2528 O O . CYS B 1 85 ? 20.75 15.438 15.352 1 93.31 85 CYS B O 1
ATOM 2530 N N . PRO B 1 86 ? 19.672 16.656 16.984 1 92.5 86 PRO B N 1
ATOM 2531 C CA . PRO B 1 86 ? 20.812 17.562 17.094 1 92.5 86 PRO B CA 1
ATOM 2532 C C . PRO B 1 86 ? 22.094 16.859 17.516 1 92.5 86 PRO B C 1
ATOM 2534 O O . PRO B 1 86 ? 22.047 15.859 18.234 1 92.5 86 PRO B O 1
ATOM 2537 N N . PRO B 1 87 ? 23.188 17.375 16.953 1 93.81 87 PRO B N 1
ATOM 2538 C CA . PRO B 1 87 ? 23.359 18.688 16.312 1 93.81 87 PRO B CA 1
ATOM 2539 C C . PRO B 1 87 ? 23.188 18.625 14.805 1 93.81 87 PRO B C 1
ATOM 2541 O O . PRO B 1 87 ? 23.109 19.672 14.148 1 93.81 87 PRO B O 1
ATOM 2544 N N . LYS B 1 88 ? 23.141 17.516 14.281 1 92.44 88 LYS B N 1
ATOM 2545 C CA . LYS B 1 88 ? 23.141 17.391 12.828 1 92.44 88 LYS B CA 1
ATOM 2546 C C . LYS B 1 88 ? 21.797 17.844 12.242 1 92.44 88 LYS B C 1
ATOM 2548 O O . LYS B 1 88 ? 21.766 18.484 11.188 1 92.44 88 LYS B O 1
ATOM 2553 N N . PHE B 1 89 ? 20.766 17.484 13.008 1 94.31 89 PHE B N 1
ATOM 2554 C CA . PHE B 1 89 ? 19.422 17.844 12.57 1 94.31 89 PHE B CA 1
ATOM 2555 C C . PHE B 1 89 ? 18.641 18.531 13.688 1 94.31 89 PHE B C 1
ATOM 2557 O O . PHE B 1 89 ? 18.812 18.219 14.859 1 94.31 89 PHE B O 1
ATOM 2564 N N . SER B 1 90 ? 17.828 19.375 13.312 1 94.81 90 SER B N 1
ATOM 2565 C CA . SER B 1 90 ? 17.062 20.172 14.281 1 94.81 90 SER B CA 1
ATOM 2566 C C . SER B 1 90 ? 15.984 19.344 14.953 1 94.81 90 SER B C 1
ATOM 2568 O O . SER B 1 90 ? 15.43 18.422 14.336 1 94.81 90 SER B O 1
ATOM 2570 N N . LYS B 1 91 ? 15.719 19.703 16.203 1 96.62 91 LYS B N 1
ATOM 2571 C CA . LYS B 1 91 ? 14.562 19.141 16.891 1 96.62 91 LYS B CA 1
ATOM 2572 C C . LYS B 1 91 ? 13.266 19.781 16.422 1 96.62 91 LYS B C 1
ATOM 2574 O O . LYS B 1 91 ? 13.18 21 16.297 1 96.62 91 LYS B O 1
ATOM 2579 N N . LEU B 1 92 ? 12.266 18.969 16.172 1 97.88 92 LEU B N 1
ATOM 2580 C CA . LEU B 1 92 ? 11.016 19.484 15.633 1 97.88 92 LEU B CA 1
ATOM 2581 C C . LEU B 1 92 ? 9.898 19.406 16.672 1 97.88 92 LEU B C 1
ATOM 2583 O O . LEU B 1 92 ? 8.773 19.859 16.406 1 97.88 92 LEU B O 1
ATOM 2587 N N . GLY B 1 93 ? 10.195 18.812 17.797 1 97.19 93 GLY B N 1
ATOM 2588 C CA . GLY B 1 93 ? 9.195 18.766 18.844 1 97.19 93 GLY B CA 1
ATOM 2589 C C . GLY B 1 93 ? 8.758 20.141 19.328 1 97.19 93 GLY B C 1
ATOM 2590 O O . GLY B 1 93 ? 9.586 21.047 19.453 1 97.19 93 GLY B O 1
ATOM 2591 N N . ALA B 1 94 ? 7.48 20.328 19.578 1 96.75 94 ALA B N 1
ATOM 2592 C CA . ALA B 1 94 ? 6.969 21.594 20.109 1 96.75 94 ALA B CA 1
ATOM 2593 C C . ALA B 1 94 ? 7.484 21.844 21.531 1 96.75 94 ALA B C 1
ATOM 2595 O O . ALA B 1 94 ? 7.684 20.906 22.297 1 96.75 94 ALA B O 1
ATOM 2596 N N . ARG B 1 95 ? 7.73 23.062 21.891 1 96.31 95 ARG B N 1
ATOM 2597 C CA . ARG B 1 95 ? 8.156 23.438 23.234 1 96.31 95 ARG B CA 1
ATOM 2598 C C . ARG B 1 95 ? 6.98 23.469 24.203 1 96.31 95 ARG B C 1
ATOM 2600 O O . ARG B 1 95 ? 7.137 23.141 25.375 1 96.31 95 ARG B O 1
ATOM 2607 N N . HIS B 1 96 ? 5.828 23.812 23.672 1 96.56 96 HIS B N 1
ATOM 2608 C CA . HIS B 1 96 ? 4.629 23.938 24.5 1 96.56 96 HIS B CA 1
ATOM 2609 C C . HIS B 1 96 ? 3.691 22.75 24.281 1 96.56 96 HIS B C 1
ATOM 2611 O O . HIS B 1 96 ? 3.209 22.531 23.172 1 96.56 96 HIS B O 1
ATOM 2617 N N . PRO B 1 97 ? 3.381 22.016 25.281 1 95.56 97 PRO B N 1
ATOM 2618 C CA . PRO B 1 97 ? 2.549 20.812 25.156 1 95.56 97 PRO B CA 1
ATOM 2619 C C . PRO B 1 97 ? 1.191 21.094 24.516 1 95.56 97 PRO B C 1
ATOM 2621 O O . PRO B 1 97 ? 0.658 20.266 23.781 1 95.56 97 PRO B O 1
ATOM 2624 N N . GLU B 1 98 ? 0.637 22.25 24.781 1 96.75 98 GLU B N 1
ATOM 2625 C CA . GLU B 1 98 ? -0.679 22.609 24.266 1 96.75 98 GLU B CA 1
ATOM 2626 C C . GLU B 1 98 ? -0.654 22.703 22.734 1 96.75 98 GLU B C 1
ATOM 2628 O O . GLU B 1 98 ? -1.686 22.547 22.078 1 96.75 98 GLU B O 1
ATOM 2633 N N . SER B 1 99 ? 0.483 22.984 22.188 1 97.81 99 SER B N 1
ATOM 2634 C CA . SER B 1 99 ? 0.63 23.047 20.734 1 97.81 99 SER B CA 1
ATOM 2635 C C . SER B 1 99 ? 0.4 21.672 20.109 1 97.81 99 SER B C 1
ATOM 2637 O O . SER B 1 99 ? -0.116 21.594 18.984 1 97.81 99 SER B O 1
ATOM 2639 N N . ASN B 1 100 ? 0.733 20.594 20.797 1 96.56 100 ASN B N 1
ATOM 2640 C CA . ASN B 1 100 ? 0.589 19.234 20.281 1 96.56 100 ASN B CA 1
ATOM 2641 C C . ASN B 1 100 ? -0.877 18.828 20.203 1 96.56 100 ASN B C 1
ATOM 2643 O O . ASN B 1 100 ? -1.225 17.922 19.453 1 96.56 100 ASN B O 1
ATOM 2647 N N . THR B 1 101 ? -1.688 19.5 20.969 1 97.06 101 THR B N 1
ATOM 2648 C CA . THR B 1 101 ? -3.076 19.047 21.031 1 97.06 101 THR B CA 1
ATOM 2649 C C . THR B 1 101 ? -4.008 20.062 20.375 1 97.06 101 THR B C 1
ATOM 2651 O O . THR B 1 101 ? -5.203 19.812 20.219 1 97.06 101 THR B O 1
ATOM 2654 N N . ALA B 1 102 ? -3.479 21.203 19.984 1 98.19 102 ALA B N 1
ATOM 2655 C CA . ALA B 1 102 ? -4.289 22.25 19.359 1 98.19 102 ALA B CA 1
ATOM 2656 C C . ALA B 1 102 ? -4.883 21.766 18.031 1 98.19 102 ALA B C 1
ATOM 2658 O O . ALA B 1 102 ? -4.16 21.266 17.172 1 98.19 102 ALA B O 1
ATOM 2659 N N . GLY B 1 103 ? -6.191 21.875 17.938 1 98.31 103 GLY B N 1
ATOM 2660 C CA . GLY B 1 103 ? -6.887 21.578 16.703 1 98.31 103 GLY B CA 1
ATOM 2661 C C . GLY B 1 103 ? -7.035 20.094 16.453 1 98.31 103 GLY B C 1
ATOM 2662 O O . GLY B 1 103 ? -7.43 19.672 15.359 1 98.31 103 GLY B O 1
ATOM 2663 N N . MET B 1 104 ? -6.777 19.25 17.391 1 9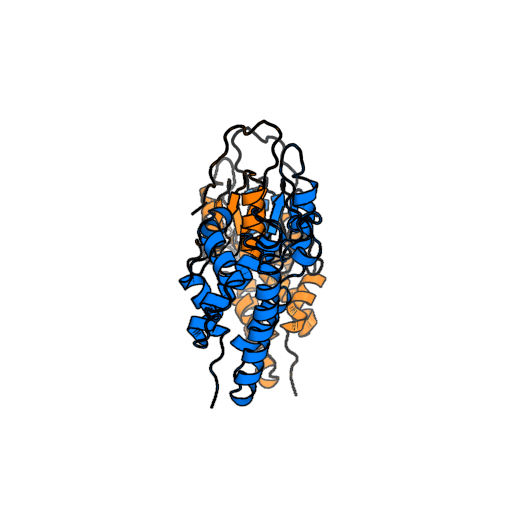6.94 104 MET B N 1
ATOM 2664 C CA . MET B 1 104 ? -6.742 17.797 17.203 1 96.94 104 MET B CA 1
ATOM 2665 C C . MET B 1 104 ? -8.133 17.25 16.906 1 96.94 104 MET B C 1
ATOM 2667 O O . MET B 1 104 ? -8.273 16.234 16.234 1 96.94 104 MET B O 1
ATOM 2671 N N . ASP B 1 105 ? -9.148 17.984 17.281 1 97.31 105 ASP B N 1
ATOM 2672 C CA . ASP B 1 105 ? -10.516 17.5 17.156 1 97.31 105 ASP B CA 1
ATOM 2673 C C . ASP B 1 105 ? -11.133 17.938 15.836 1 97.31 105 ASP B C 1
ATOM 2675 O O . ASP B 1 105 ? -12.211 17.469 15.461 1 97.31 105 ASP B O 1
ATOM 2679 N N . ILE B 1 106 ? -10.508 18.781 15.148 1 98.5 106 ILE B N 1
ATOM 2680 C CA . ILE B 1 106 ? -11.094 19.422 13.977 1 98.5 106 ILE B CA 1
ATOM 2681 C C . ILE B 1 106 ? -11.414 18.359 12.914 1 98.5 106 ILE B C 1
ATOM 2683 O O . ILE B 1 106 ? -12.516 18.344 12.359 1 98.5 106 ILE B O 1
ATOM 2687 N N . PHE B 1 107 ? -10.523 17.469 12.695 1 98.25 107 PHE B N 1
ATOM 2688 C CA . PHE B 1 107 ? -10.664 16.547 11.57 1 98.25 107 PHE B CA 1
ATOM 2689 C C . PHE B 1 107 ? -11.773 15.539 11.844 1 98.25 107 PHE B C 1
ATOM 2691 O O . PHE B 1 107 ? -12.508 15.148 10.93 1 98.25 107 PHE B O 1
ATOM 2698 N N . ALA B 1 108 ? -11.867 15.141 13.086 1 97.31 108 ALA B N 1
ATOM 2699 C CA . ALA B 1 108 ? -12.953 14.234 13.445 1 97.31 108 ALA B CA 1
ATOM 2700 C C . ALA B 1 108 ? -14.312 14.891 13.219 1 97.31 108 ALA B C 1
ATOM 2702 O O . ALA B 1 108 ? -15.227 14.266 12.68 1 97.31 108 ALA B O 1
ATOM 2703 N N . LYS B 1 109 ? -14.492 16.109 13.602 1 98.38 109 LYS B N 1
ATOM 2704 C CA . LYS B 1 109 ? -15.75 16.828 13.422 1 98.38 109 LYS B CA 1
ATOM 2705 C C . LYS B 1 109 ? -16.031 17.062 11.938 1 98.38 109 LYS B C 1
ATOM 2707 O O . LYS B 1 109 ? -17.172 16.953 11.492 1 98.38 109 LYS B O 1
ATOM 2712 N N . PHE B 1 110 ? -15 17.375 11.25 1 98.5 110 PHE B N 1
ATOM 2713 C CA . PHE B 1 110 ? -15.117 17.531 9.805 1 98.5 110 PHE B CA 1
ATOM 2714 C C . PHE B 1 110 ? -15.609 16.234 9.156 1 98.5 110 PHE B C 1
ATOM 2716 O O . PHE B 1 110 ? -16.516 16.266 8.328 1 98.5 110 PHE B O 1
ATOM 2723 N N . SER B 1 111 ? -14.961 15.148 9.516 1 97.38 111 SER B N 1
ATOM 2724 C CA . SER B 1 111 ? -15.305 13.859 8.938 1 97.38 111 SER B CA 1
ATOM 2725 C C . SER B 1 111 ? -16.781 13.539 9.156 1 97.38 111 SER B C 1
ATOM 2727 O O . SER B 1 111 ? -17.469 13.109 8.219 1 97.38 111 SER B O 1
ATOM 2729 N N . ALA B 1 112 ? -17.25 13.844 10.359 1 96.94 112 ALA B N 1
ATOM 2730 C CA . ALA B 1 112 ? -18.656 13.633 10.648 1 96.94 112 ALA B CA 1
ATOM 2731 C C . ALA B 1 112 ? -19.531 14.547 9.797 1 96.94 112 ALA B C 1
ATOM 2733 O O . ALA B 1 112 ? -20.562 14.117 9.281 1 96.94 112 ALA B O 1
ATOM 2734 N N . PHE B 1 113 ? -19.172 15.742 9.617 1 97.75 113 PHE B N 1
ATOM 2735 C CA . PHE B 1 113 ? -19.906 16.766 8.883 1 97.75 113 PHE B CA 1
ATOM 2736 C C . PHE B 1 113 ? -20 16.422 7.398 1 97.75 113 PHE B C 1
ATOM 2738 O O . PHE B 1 113 ? -21.078 16.391 6.82 1 97.75 113 PHE B O 1
ATOM 2745 N N . ILE B 1 114 ? -18.859 16 6.816 1 97.69 114 ILE B N 1
ATOM 2746 C CA . ILE B 1 114 ? -18.766 15.836 5.371 1 97.69 114 ILE B CA 1
ATOM 2747 C C . ILE B 1 114 ? -19.422 14.523 4.965 1 97.69 114 ILE B C 1
ATOM 2749 O O . ILE B 1 114 ? -19.922 14.391 3.848 1 97.69 114 ILE B O 1
ATOM 2753 N N . LYS B 1 115 ? -19.469 13.531 5.84 1 96.38 115 LYS B N 1
ATOM 2754 C CA . LYS B 1 115 ? -20.016 12.219 5.539 1 96.38 115 LYS B CA 1
ATOM 2755 C C . 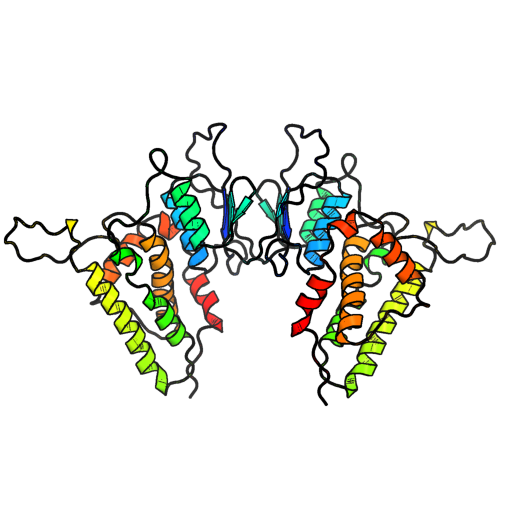LYS B 1 115 ? -21.516 12.164 5.832 1 96.38 115 LYS B C 1
ATOM 2757 O O . LYS B 1 115 ? -22.172 11.172 5.539 1 96.38 115 LYS B O 1
ATOM 2762 N N . ASN B 1 116 ? -22.047 13.242 6.426 1 96.25 116 ASN B N 1
ATOM 2763 C CA . ASN B 1 116 ? -23.453 13.297 6.816 1 96.25 116 ASN B CA 1
ATOM 2764 C C . ASN B 1 116 ? -24.375 13.367 5.598 1 96.25 116 ASN B C 1
ATOM 2766 O O . ASN B 1 116 ? -24.125 14.156 4.68 1 96.25 116 ASN B O 1
ATOM 2770 N N . SER B 1 117 ? -25.391 12.523 5.633 1 94.5 117 SER B N 1
ATOM 2771 C CA . SER B 1 117 ? -26.375 12.57 4.566 1 94.5 117 SER B CA 1
ATOM 2772 C C . SER B 1 117 ? -27.719 13.07 5.082 1 94.5 117 SER B C 1
ATOM 2774 O O . SER B 1 117 ? -28.672 13.203 4.312 1 94.5 117 SER B O 1
ATOM 2776 N N . LYS B 1 118 ? -27.859 13.352 6.359 1 94.81 118 LYS B N 1
ATOM 2777 C CA . LYS B 1 118 ? -29.125 13.742 6.984 1 94.81 118 LYS B CA 1
ATOM 2778 C C . LYS B 1 118 ? -29.219 15.266 7.109 1 94.81 118 LYS B C 1
ATOM 2780 O O . LYS B 1 118 ? -28.531 15.867 7.93 1 94.81 118 LYS B O 1
ATOM 2785 N N . PRO B 1 119 ? -30.219 15.875 6.543 1 93.56 119 PRO B N 1
ATOM 2786 C CA . PRO B 1 119 ? -30.359 17.328 6.59 1 93.56 119 PRO B CA 1
ATOM 2787 C C . PRO B 1 119 ? -30.609 17.859 8 1 93.56 119 PRO B C 1
ATOM 2789 O O . PRO B 1 119 ? -30.109 18.922 8.367 1 93.56 119 PRO B O 1
ATOM 2792 N N . ASP B 1 120 ? -31.281 17.078 8.742 1 94.62 120 ASP B N 1
ATOM 2793 C CA . ASP B 1 120 ? -31.672 17.531 10.07 1 94.62 120 ASP B CA 1
ATOM 2794 C C . ASP B 1 120 ? -30.453 17.594 11 1 94.62 120 ASP B C 1
ATOM 2796 O O . ASP B 1 120 ? -30.453 18.344 11.977 1 94.62 120 ASP B O 1
ATOM 2800 N N . ALA B 1 121 ? -29.453 16.859 10.656 1 96.06 121 ALA B N 1
ATOM 2801 C CA . ALA B 1 121 ? -28.266 16.812 11.508 1 96.06 121 ALA B CA 1
ATOM 2802 C C . ALA B 1 121 ? -27.219 17.812 11.039 1 96.06 121 ALA B C 1
ATOM 2804 O O . ALA B 1 121 ? -26.25 18.094 11.758 1 96.06 121 ALA B O 1
ATOM 2805 N N . ASN B 1 122 ? -27.359 18.391 9.906 1 95.88 122 ASN B N 1
ATOM 2806 C CA . ASN B 1 122 ? -26.312 19.156 9.227 1 95.88 122 ASN B CA 1
ATOM 2807 C C . ASN B 1 122 ? -25.906 20.391 10.031 1 95.88 122 ASN B C 1
ATOM 2809 O O . ASN B 1 122 ? -24.719 20.656 10.203 1 95.88 122 ASN B O 1
ATOM 2813 N N . GLU B 1 123 ? -26.938 21.031 10.5 1 96.25 123 GLU B N 1
ATOM 2814 C CA . GLU B 1 123 ? -26.672 22.25 11.242 1 96.25 123 GLU B CA 1
ATOM 2815 C C . GLU B 1 123 ? -25.859 21.969 12.5 1 96.25 123 GLU B C 1
ATOM 2817 O O . GLU B 1 123 ? -24.922 22.703 12.828 1 96.25 123 GLU B O 1
ATOM 2822 N N . GLY B 1 124 ? -26.25 20.953 13.172 1 97.75 124 GLY B N 1
ATOM 2823 C CA . GLY B 1 124 ? -25.531 20.578 14.383 1 97.75 124 GLY B CA 1
ATOM 2824 C C . GLY B 1 124 ? -24.094 20.172 14.117 1 97.75 124 GLY B C 1
ATOM 2825 O O . GLY B 1 124 ? -23.188 20.562 14.867 1 97.75 124 GLY B O 1
ATOM 2826 N N . LEU B 1 125 ? -23.875 19.438 13.094 1 97.94 125 LEU B N 1
ATOM 2827 C CA . LEU B 1 125 ? -22.531 19 12.734 1 97.94 125 LEU B CA 1
ATOM 2828 C C . LEU B 1 125 ? -21.672 20.172 12.289 1 97.94 125 LEU B C 1
ATOM 2830 O O . LEU B 1 125 ? -20.5 20.25 12.648 1 97.94 125 LEU B O 1
ATOM 2834 N N . GLU B 1 126 ? -22.234 21.062 11.562 1 97.94 126 GLU B N 1
ATOM 2835 C CA . GLU B 1 126 ? -21.531 22.281 11.164 1 97.94 126 GLU B CA 1
ATOM 2836 C C . GLU B 1 126 ? -21.109 23.094 12.375 1 97.94 126 GLU B C 1
ATOM 2838 O O . GLU B 1 126 ? -19.969 23.578 12.438 1 97.94 126 GLU B O 1
ATOM 2843 N N . ARG B 1 127 ? -22.047 23.219 13.328 1 98.25 127 ARG B N 1
ATOM 2844 C CA . ARG B 1 127 ? -21.75 23.953 14.555 1 98.25 127 ARG B CA 1
ATOM 2845 C C . ARG B 1 127 ? -20.594 23.297 15.312 1 98.25 127 ARG B C 1
ATOM 2847 O O . ARG B 1 127 ? -19.766 23.984 15.906 1 98.25 127 ARG B O 1
ATOM 2854 N N . GLY B 1 128 ? -20.641 21.984 15.305 1 98.44 128 GLY B N 1
ATOM 2855 C CA . GLY B 1 128 ? -19.562 21.25 15.938 1 98.44 128 GLY B CA 1
ATOM 2856 C C . GLY B 1 128 ? -18.203 21.547 15.32 1 98.44 128 GLY B C 1
ATOM 2857 O O . GLY B 1 128 ? -17.219 21.766 16.031 1 98.44 128 GLY B O 1
ATOM 2858 N N . LEU B 1 129 ? -18.172 21.594 14.031 1 98.56 129 LEU B N 1
ATOM 2859 C CA . LEU B 1 129 ? -16.953 21.938 13.32 1 98.56 129 LEU B CA 1
ATOM 2860 C C . LEU B 1 129 ? -16.516 23.359 13.641 1 98.56 129 LEU B C 1
ATOM 2862 O O . LEU B 1 129 ? -15.352 23.609 13.953 1 98.56 129 LEU B O 1
ATOM 2866 N N . LEU B 1 130 ? -17.438 24.25 13.664 1 98.69 130 LEU B N 1
ATOM 2867 C CA . LEU B 1 130 ? -17.156 25.656 13.922 1 98.69 130 LEU B CA 1
ATOM 2868 C C . LEU B 1 130 ? -16.578 25.844 15.32 1 98.69 130 LEU B C 1
ATOM 2870 O O . LEU B 1 130 ? -15.656 26.641 15.508 1 98.69 130 LEU B O 1
ATOM 2874 N N . LYS B 1 131 ? -17.078 25.094 16.234 1 98.62 131 LYS B N 1
ATOM 2875 C CA . LYS B 1 131 ? -16.609 25.172 17.609 1 98.62 131 LYS B CA 1
ATOM 2876 C C . LYS B 1 131 ? -15.141 24.766 17.719 1 98.62 131 LYS B C 1
ATOM 2878 O O . LYS B 1 131 ? -14.359 25.422 18.406 1 98.62 131 LYS B O 1
ATOM 2883 N N . THR B 1 132 ? -14.789 23.719 17.062 1 98.75 132 THR B N 1
ATOM 2884 C CA . THR B 1 132 ? -13.406 23.25 17.109 1 98.75 132 THR B CA 1
ATOM 2885 C C . THR B 1 132 ? -12.492 24.234 16.391 1 98.75 132 THR B C 1
ATOM 2887 O O . THR B 1 132 ? -11.359 24.469 16.828 1 98.75 132 THR B O 1
ATOM 2890 N N . LEU B 1 133 ? -12.938 24.828 15.328 1 98.88 133 LEU B N 1
ATOM 2891 C CA . LEU B 1 133 ? -12.172 25.844 14.633 1 98.88 133 LEU B CA 1
ATOM 2892 C C . LEU B 1 133 ? -11.969 27.078 15.516 1 98.88 133 LEU B C 1
ATOM 2894 O O . LEU B 1 133 ? -10.883 27.656 15.547 1 98.88 133 LEU B O 1
ATOM 2898 N N . GLN B 1 134 ? -13 27.391 16.219 1 98.75 134 GLN B N 1
ATOM 2899 C CA . GLN B 1 134 ? -12.914 28.531 17.125 1 98.75 134 GLN B CA 1
ATOM 2900 C C . GLN B 1 134 ? -11.859 28.297 18.219 1 98.75 134 GLN B C 1
ATOM 2902 O O . GLN B 1 134 ? -11.094 29.203 18.547 1 98.75 134 GLN B O 1
ATOM 2907 N N . LYS B 1 135 ? -11.836 27.125 18.734 1 98.69 135 LYS B N 1
ATOM 2908 C CA . LYS B 1 135 ? -10.844 26.766 19.734 1 98.69 135 LYS B CA 1
ATOM 2909 C C . LYS B 1 135 ? -9.43 26.922 19.188 1 98.69 135 LYS B C 1
ATOM 2911 O O . LYS B 1 135 ? -8.539 27.422 19.875 1 98.69 135 LYS B O 1
ATOM 2916 N N . LEU B 1 136 ? -9.234 26.469 18.016 1 98.81 136 LEU B N 1
ATOM 2917 C CA . LEU B 1 136 ? -7.934 26.609 17.391 1 98.81 136 LEU B CA 1
ATOM 2918 C C . LEU B 1 136 ? -7.594 28.078 17.188 1 98.81 136 LEU B C 1
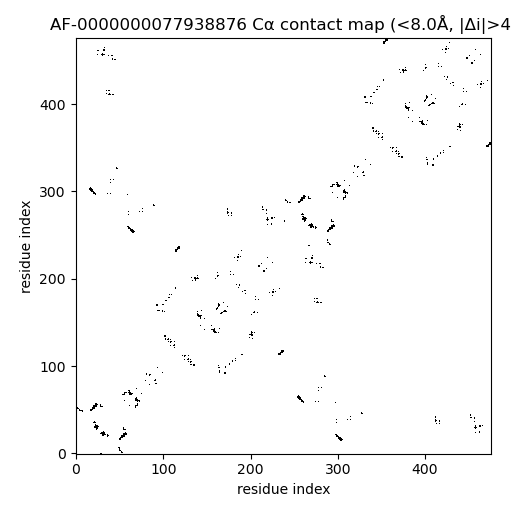ATOM 2920 O O . LEU B 1 136 ? -6.465 28.516 17.438 1 98.81 136 LEU B O 1
ATOM 2924 N N . ASP B 1 137 ? -8.547 28.844 16.703 1 98.75 137 ASP B N 1
ATOM 2925 C CA . ASP B 1 137 ? -8.32 30.266 16.484 1 98.75 137 ASP B CA 1
ATOM 2926 C C . ASP B 1 137 ? -7.918 30.984 17.766 1 98.75 137 ASP B C 1
ATOM 2928 O O . ASP B 1 137 ? -6.988 31.781 17.781 1 98.75 137 ASP B O 1
ATOM 2932 N N . GLU B 1 138 ? -8.648 30.656 18.797 1 98.19 138 GLU B N 1
ATOM 2933 C CA . GLU B 1 138 ? -8.336 31.219 20.094 1 98.19 138 GLU B CA 1
ATOM 2934 C C . GLU B 1 138 ? -6.918 30.875 20.531 1 98.19 138 GLU B C 1
ATOM 2936 O O . GLU B 1 138 ? -6.18 31.734 21.016 1 98.19 138 GLU B O 1
ATOM 2941 N N . TYR B 1 139 ? -6.535 29.672 20.344 1 98.5 139 TYR B N 1
ATOM 2942 C CA . TYR B 1 139 ? -5.184 29.266 20.703 1 98.5 139 TYR B CA 1
ATOM 2943 C C . TYR B 1 139 ? -4.148 30.062 19.922 1 98.5 139 TYR B C 1
ATOM 2945 O O . TYR B 1 139 ? -3.158 30.531 20.484 1 98.5 139 TYR B O 1
ATOM 2953 N N . LEU B 1 140 ? -4.344 30.219 18.656 1 98.5 140 LEU B N 1
ATOM 2954 C CA . LEU B 1 140 ? -3.404 30.891 17.766 1 98.5 140 LEU B CA 1
ATOM 2955 C C . LEU B 1 140 ? -3.305 32.375 18.109 1 98.5 140 LEU B C 1
ATOM 2957 O O . LEU B 1 140 ? -2.273 33 17.875 1 98.5 140 LEU B O 1
ATOM 2961 N N . CYS B 1 141 ? -4.328 32.906 18.703 1 97.75 141 CYS B N 1
ATOM 2962 C CA . CYS B 1 141 ? -4.355 34.344 19.016 1 97.75 141 CYS B CA 1
ATOM 2963 C C . CYS B 1 141 ? -3.945 34.594 20.453 1 97.75 141 CYS B C 1
ATOM 2965 O O . CYS B 1 141 ? -3.676 35.75 20.844 1 97.75 141 CYS B O 1
ATOM 2967 N N . SER B 1 142 ? -3.945 33.562 21.266 1 96.44 142 SER B N 1
ATOM 2968 C CA . SER B 1 142 ? -3.52 33.688 22.656 1 96.44 142 SER B CA 1
ATOM 2969 C C . SER B 1 142 ? -2.002 33.594 22.781 1 96.44 142 SER B C 1
ATOM 2971 O O . SER B 1 142 ? -1.377 32.688 22.203 1 96.44 142 SER B O 1
ATOM 2973 N N . PRO B 1 143 ? -1.437 34.531 23.5 1 94.88 143 PRO B N 1
ATOM 2974 C CA . PRO B 1 143 ? 0.022 34.5 23.625 1 94.88 143 PRO B CA 1
ATOM 2975 C C . PRO B 1 143 ? 0.536 33.219 24.297 1 94.88 143 PRO B C 1
ATOM 2977 O O . PRO B 1 143 ? -0.098 32.719 25.219 1 94.88 143 PRO B O 1
ATOM 2980 N N . LEU B 1 144 ? 1.672 32.719 23.797 1 94.44 144 LEU B N 1
ATOM 2981 C CA . LEU B 1 144 ? 2.404 31.641 24.453 1 94.44 144 LEU B CA 1
ATOM 2982 C C . LEU B 1 144 ? 3.195 32.156 25.656 1 94.44 144 LEU B C 1
ATOM 2984 O O . LEU B 1 144 ? 3.449 33.375 25.75 1 94.44 144 LEU B O 1
ATOM 2988 N N . PRO B 1 145 ? 3.57 31.25 26.562 1 90.12 145 PRO B N 1
ATOM 2989 C CA . PRO B 1 145 ? 4.312 31.672 27.75 1 90.12 145 PRO B CA 1
ATOM 2990 C C . PRO B 1 145 ? 5.566 32.469 27.406 1 90.12 145 PRO B C 1
ATOM 2992 O O . PRO B 1 145 ? 5.898 33.438 28.094 1 90.12 145 PRO B O 1
ATOM 2995 N N . ASP B 1 146 ? 6.199 32.188 26.359 1 89.75 146 ASP B N 1
ATOM 2996 C CA . ASP B 1 146 ? 7.438 32.875 26 1 89.75 146 ASP B CA 1
ATOM 2997 C C . ASP B 1 146 ? 7.148 34.219 25.344 1 89.75 146 ASP B C 1
ATOM 2999 O O . ASP B 1 146 ? 8.062 35.031 25.141 1 89.75 146 ASP B O 1
ATOM 3003 N N . GLU B 1 147 ? 5.922 34.469 24.984 1 89.88 147 GLU B N 1
ATOM 3004 C CA . GLU B 1 147 ? 5.52 35.719 24.359 1 89.88 147 GLU B CA 1
ATOM 3005 C C . GLU B 1 147 ? 5.102 36.75 25.422 1 89.88 147 GLU B C 1
ATOM 3007 O O . GLU B 1 147 ? 4.891 37.938 25.109 1 89.88 147 GLU B O 1
ATOM 3012 N N . ILE B 1 148 ? 4.918 36.312 26.562 1 85.81 148 ILE B N 1
ATOM 3013 C CA . ILE B 1 148 ? 4.434 37.156 27.641 1 85.81 148 ILE B CA 1
ATOM 3014 C C . ILE B 1 148 ? 5.613 37.812 28.359 1 85.81 148 ILE B C 1
ATOM 3016 O O . ILE B 1 148 ? 6.527 37.125 28.812 1 85.81 148 ILE B O 1
ATOM 3020 N N . ASP B 1 149 ? 5.75 39.094 28.078 1 80.81 149 ASP B N 1
ATOM 3021 C CA . ASP B 1 149 ? 6.711 39.875 28.875 1 80.81 149 ASP B CA 1
ATOM 3022 C C . ASP B 1 149 ? 6.18 40.125 30.297 1 80.81 149 ASP B C 1
ATOM 3024 O O . ASP B 1 149 ? 5.316 40.969 30.484 1 80.81 149 ASP B O 1
ATOM 3028 N N . HIS B 1 150 ? 6.59 39.438 31.188 1 74.38 150 HIS B N 1
ATOM 3029 C CA . HIS B 1 150 ? 6.105 39.5 32.562 1 74.38 150 HIS B CA 1
ATOM 3030 C C . HIS B 1 150 ? 6.398 40.875 33.188 1 74.38 150 HIS B C 1
ATOM 3032 O O . HIS B 1 150 ? 5.75 41.281 34.156 1 74.38 150 HIS B O 1
ATOM 3038 N N . ASN B 1 151 ? 7.434 41.531 32.656 1 73.94 151 ASN B N 1
ATOM 3039 C CA . ASN B 1 151 ? 7.809 42.812 33.219 1 73.94 151 ASN B CA 1
ATOM 3040 C C . ASN B 1 151 ? 7.023 43.969 32.562 1 73.94 151 ASN B C 1
ATOM 3042 O O . ASN B 1 151 ? 7.156 45.125 32.969 1 73.94 151 ASN B O 1
ATOM 3046 N N . SER B 1 152 ? 6.41 43.594 31.469 1 66.12 152 SER B N 1
ATOM 3047 C CA . SER B 1 152 ? 5.672 44.625 30.75 1 66.12 152 SER B CA 1
ATOM 3048 C C . SER B 1 152 ? 4.23 44.719 31.234 1 66.12 152 SER B C 1
ATOM 3050 O O . SER B 1 152 ? 3.584 43.688 31.469 1 66.12 152 SER B O 1
ATOM 3052 N N . MET B 1 153 ? 3.9 45.781 31.984 1 62.09 153 MET B N 1
ATOM 3053 C CA . MET B 1 153 ? 2.541 46.094 32.406 1 62.09 153 MET B CA 1
ATOM 3054 C C . MET B 1 153 ? 1.598 46.156 31.203 1 62.09 153 MET B C 1
ATOM 3056 O O . MET B 1 153 ? 0.413 46.469 31.359 1 62.09 153 MET B O 1
ATOM 3060 N N . GLU B 1 154 ? 2.23 46.094 30.078 1 57.88 154 GLU B N 1
ATOM 3061 C CA . GLU B 1 154 ? 1.396 46.312 28.891 1 57.88 154 GLU B CA 1
ATOM 3062 C C . GLU B 1 154 ? 0.432 45.156 28.672 1 57.88 154 GLU B C 1
ATOM 3064 O O . GLU B 1 154 ? 0.683 44.031 29.141 1 57.88 154 GLU B O 1
ATOM 3069 N N . GLU B 1 155 ? -0.793 45.438 28.297 1 62.12 155 GLU B N 1
ATOM 3070 C CA . GLU B 1 155 ? -1.92 44.594 27.969 1 62.12 155 GLU B CA 1
ATOM 3071 C C . GLU B 1 155 ? -1.474 43.406 27.125 1 62.12 155 GLU B C 1
ATOM 3073 O O . GLU B 1 155 ? -0.594 43.531 26.266 1 62.12 155 GLU B O 1
ATOM 3078 N N . LEU B 1 156 ? -1.783 42.219 27.672 1 64.44 156 LEU B N 1
ATOM 3079 C CA . LEU B 1 156 ? -1.499 40.969 26.969 1 64.44 156 LEU B CA 1
ATOM 3080 C C . LEU B 1 156 ? -1.894 41.062 25.5 1 64.44 156 LEU B C 1
ATOM 3082 O O . LEU B 1 156 ? -3.068 41.25 25.172 1 64.44 156 LEU B O 1
ATOM 3086 N N . LYS B 1 157 ? -0.936 41.375 24.641 1 81.06 157 LYS B N 1
ATOM 3087 C CA . LYS B 1 157 ? -1.146 41.5 23.203 1 81.06 157 LYS B CA 1
ATOM 3088 C C . LYS B 1 157 ? -1.4 40.156 22.547 1 81.06 157 LYS B C 1
ATOM 3090 O O . LYS B 1 157 ? -0.861 39.156 22.984 1 81.06 157 LYS B O 1
ATOM 3095 N N . ALA B 1 158 ? -2.416 40.094 21.75 1 91.5 158 ALA B N 1
ATOM 3096 C CA . ALA B 1 158 ? -2.723 38.938 20.938 1 91.5 158 ALA B CA 1
ATOM 3097 C C . ALA B 1 158 ? -1.483 38.406 20.203 1 91.5 158 ALA B C 1
ATOM 3099 O O . ALA B 1 158 ? -0.651 39.219 19.766 1 91.5 158 ALA B O 1
ATOM 3100 N N . SER B 1 159 ? -1.277 37.156 20.234 1 95.25 159 SER B N 1
ATOM 3101 C CA . SER B 1 159 ? -0.152 36.562 19.516 1 95.25 159 SER B CA 1
ATOM 3102 C C . SER B 1 159 ? -0.25 36.812 18.016 1 95.25 159 SER B C 1
ATOM 3104 O O . SER B 1 159 ? -1.349 36.844 17.469 1 95.25 159 SER B O 1
ATOM 3106 N N . THR B 1 160 ? 0.795 36.969 17.375 1 96.25 160 THR B N 1
ATOM 3107 C CA . THR B 1 160 ? 0.867 37.125 15.93 1 96.25 160 THR B CA 1
ATOM 3108 C C . THR B 1 160 ? 1.755 36.031 15.328 1 96.25 160 THR B C 1
ATOM 3110 O O . THR B 1 160 ? 2.227 36.188 14.195 1 96.25 160 THR B O 1
ATOM 3113 N N . ARG B 1 161 ? 2.01 35 16.078 1 97.06 161 ARG B N 1
ATOM 3114 C CA . ARG B 1 161 ? 2.904 33.938 15.625 1 97.06 161 ARG B CA 1
ATOM 3115 C C . ARG B 1 161 ? 2.359 33.281 14.367 1 97.06 161 ARG B C 1
ATOM 3117 O O . ARG B 1 161 ? 1.146 33.219 14.172 1 97.06 161 ARG B O 1
ATOM 3124 N N . GLY B 1 162 ? 3.266 32.688 13.602 1 98 162 GLY B N 1
ATOM 3125 C CA . GLY B 1 162 ? 2.891 32.094 12.328 1 98 162 GLY B CA 1
ATOM 3126 C C . GLY B 1 162 ? 2.422 30.672 12.445 1 98 162 GLY B C 1
ATOM 3127 O O . GLY B 1 162 ? 1.662 30.188 11.602 1 98 162 GLY B O 1
ATOM 3128 N N . PHE B 1 163 ? 2.947 30.047 13.492 1 98.75 163 PHE B N 1
ATOM 3129 C CA . PHE B 1 163 ? 2.656 28.625 13.609 1 98.75 163 PHE B CA 1
ATOM 3130 C C . PHE B 1 163 ? 2.254 28.266 15.039 1 98.75 163 PHE B C 1
ATOM 3132 O O . PHE B 1 163 ? 2.174 29.156 15.898 1 98.75 163 PHE B O 1
ATOM 3139 N N . LEU B 1 164 ? 1.879 27.062 15.289 1 98.69 164 LEU B N 1
ATOM 3140 C CA . LEU B 1 164 ? 1.253 26.641 16.547 1 98.69 164 LEU B CA 1
ATOM 3141 C C . LEU B 1 164 ? 2.164 26.938 17.734 1 98.69 164 LEU B C 1
ATOM 3143 O O . LEU B 1 164 ? 1.689 27.297 18.812 1 98.69 164 LEU B O 1
ATOM 3147 N N . ASP B 1 165 ? 3.473 26.75 17.516 1 98.5 165 ASP B N 1
ATOM 3148 C CA . ASP B 1 165 ? 4.41 26.797 18.625 1 98.5 165 ASP B CA 1
ATOM 3149 C C . ASP B 1 165 ? 5.414 27.938 18.453 1 98.5 165 ASP B C 1
ATOM 3151 O O . ASP B 1 165 ? 6.5 27.906 19.031 1 98.5 165 ASP B O 1
ATOM 3155 N N . GLY B 1 166 ? 5.113 28.844 17.562 1 97.75 166 GLY B N 1
ATOM 3156 C CA . GLY B 1 166 ? 6.02 29.953 17.297 1 97.75 166 GLY B CA 1
ATOM 3157 C C . GLY B 1 166 ? 6.145 30.266 15.82 1 97.75 166 GLY B C 1
ATOM 3158 O O . GLY B 1 166 ? 5.172 30.156 15.07 1 97.75 166 GLY B O 1
ATOM 3159 N N . GLU B 1 167 ? 7.344 30.688 15.422 1 97.12 167 GLU B N 1
ATOM 3160 C CA . GLU B 1 167 ? 7.531 31.172 14.062 1 97.12 167 GLU B CA 1
ATOM 3161 C C . GLU B 1 167 ? 7.914 30.047 13.117 1 97.12 167 GLU B C 1
ATOM 3163 O O . GLU B 1 167 ? 7.828 30.188 11.891 1 97.12 167 GLU B O 1
ATOM 3168 N N . GLU B 1 168 ? 8.344 29.016 13.68 1 97.25 168 GLU B N 1
ATOM 3169 C CA . GLU B 1 168 ? 8.773 27.875 12.867 1 97.25 168 GLU B CA 1
ATOM 3170 C C . GLU B 1 168 ? 7.832 26.688 13.031 1 97.25 168 GLU B C 1
ATOM 3172 O O . GLU B 1 168 ? 7.258 26.5 14.102 1 97.25 168 GLU B O 1
ATOM 3177 N N . MET B 1 169 ? 7.781 25.891 11.938 1 98.38 169 MET B N 1
ATOM 3178 C CA . MET B 1 169 ? 6.941 24.703 11.984 1 98.38 169 MET B CA 1
ATOM 3179 C C . MET B 1 169 ? 7.543 23.641 12.906 1 98.38 169 MET B C 1
ATOM 3181 O O . MET B 1 169 ? 8.766 23.469 12.938 1 98.38 169 MET B O 1
ATOM 3185 N N . THR B 1 170 ? 6.695 22.984 13.625 1 98.44 170 THR B N 1
ATOM 3186 C CA . THR B 1 170 ? 7.051 21.844 14.453 1 98.44 170 THR B CA 1
ATOM 3187 C C . THR B 1 170 ? 6.266 20.609 14.023 1 98.44 170 THR B C 1
ATOM 3189 O O . THR B 1 170 ? 5.516 20.641 13.047 1 98.44 170 THR B O 1
ATOM 3192 N N . LEU B 1 171 ? 6.422 19.484 14.742 1 98.31 171 LEU B N 1
ATOM 3193 C CA . LEU B 1 171 ? 5.668 18.25 14.492 1 98.31 171 LEU B CA 1
ATOM 3194 C C . LEU B 1 171 ? 4.168 18.5 14.609 1 98.31 171 LEU B C 1
ATOM 3196 O O . LEU B 1 171 ? 3.373 17.891 13.898 1 98.31 171 LEU B O 1
ATOM 3200 N N . ALA B 1 172 ? 3.824 19.422 15.477 1 98.56 172 ALA B N 1
ATOM 3201 C CA . ALA B 1 172 ? 2.416 19.766 15.664 1 98.56 172 ALA B CA 1
ATOM 3202 C C . ALA B 1 172 ? 1.815 20.328 14.383 1 98.56 172 ALA B C 1
ATOM 3204 O O . ALA B 1 172 ? 0.688 20 14.016 1 98.56 172 ALA B O 1
ATOM 3205 N N . ASP B 1 173 ? 2.576 21.156 13.734 1 98.81 173 ASP B N 1
ATOM 3206 C CA . ASP B 1 173 ? 2.107 21.734 12.484 1 98.81 173 ASP B CA 1
ATOM 3207 C C . ASP B 1 173 ? 2.016 20.672 11.383 1 98.81 173 ASP B C 1
ATOM 3209 O O . ASP B 1 173 ? 1.095 20.703 10.562 1 98.81 173 ASP B O 1
ATOM 3213 N N . CYS B 1 174 ? 2.99 19.766 11.367 1 98.56 174 CYS B N 1
ATOM 3214 C CA . CYS B 1 174 ? 2.98 18.703 10.375 1 98.56 174 CYS B CA 1
ATOM 3215 C C . CYS B 1 174 ? 1.739 17.828 10.523 1 98.56 174 CYS B C 1
ATOM 3217 O O . CYS B 1 174 ? 1.273 17.234 9.547 1 98.56 174 CYS B O 1
ATOM 3219 N N . ASN B 1 175 ? 1.259 17.75 11.695 1 98.25 175 ASN B N 1
ATOM 3220 C CA . ASN B 1 175 ? 0.055 16.969 11.945 1 98.25 175 ASN B CA 1
ATOM 3221 C C . ASN B 1 175 ? -1.206 17.734 11.578 1 98.25 175 ASN B C 1
ATOM 3223 O O . ASN B 1 175 ? -2.121 17.188 10.969 1 98.25 175 ASN B O 1
ATOM 3227 N N . LEU B 1 176 ? -1.251 19 11.82 1 98.75 176 LEU B N 1
ATOM 3228 C CA . LEU B 1 176 ? -2.504 19.75 11.758 1 98.75 176 LEU B CA 1
ATOM 3229 C C . LEU B 1 176 ? -2.689 20.375 10.391 1 98.75 176 LEU B C 1
ATOM 3231 O O . LEU B 1 176 ? -3.795 20.375 9.844 1 98.75 176 LEU B O 1
ATOM 3235 N N . LEU B 1 177 ? -1.659 20.938 9.82 1 98.81 177 LEU B N 1
ATOM 3236 C CA . LEU B 1 177 ? -1.775 21.766 8.633 1 98.81 177 LEU B CA 1
ATOM 3237 C C . LEU B 1 177 ? -2.406 21 7.477 1 98.81 177 LEU B C 1
ATOM 3239 O O . LEU B 1 177 ? -3.352 21.469 6.844 1 98.81 177 LEU B O 1
ATOM 3243 N N . PRO B 1 178 ? -1.896 19.781 7.191 1 98.62 178 PRO B N 1
ATOM 3244 C CA . PRO B 1 178 ? -2.527 19.016 6.105 1 98.62 178 PRO B CA 1
ATOM 3245 C C . PRO B 1 178 ? -4.02 18.797 6.332 1 98.62 178 PRO B C 1
ATOM 3247 O O . PRO B 1 178 ? -4.82 18.953 5.402 1 98.62 178 PRO B O 1
ATOM 3250 N N . LYS B 1 179 ? -4.336 18.5 7.535 1 98.62 179 LYS B N 1
ATOM 3251 C CA . LYS B 1 179 ? -5.727 18.234 7.895 1 98.62 179 LYS B CA 1
ATOM 3252 C C . LYS B 1 179 ? -6.574 19.5 7.75 1 98.62 179 LYS B C 1
ATOM 3254 O O . LYS B 1 179 ? -7.672 19.453 7.188 1 98.62 179 LYS B O 1
ATOM 3259 N N . LEU B 1 180 ? -6.109 20.578 8.203 1 98.88 180 LEU B N 1
ATOM 3260 C CA . LEU B 1 180 ? -6.84 21.828 8.156 1 98.88 180 LEU B CA 1
ATOM 3261 C C . LEU B 1 180 ? -7.047 22.281 6.715 1 98.88 180 LEU B C 1
ATOM 3263 O O . LEU B 1 180 ? -8.109 22.797 6.371 1 98.88 180 LEU B O 1
ATOM 3267 N N . HIS B 1 181 ? -6.059 22.141 5.895 1 98.81 181 HIS B N 1
ATOM 3268 C CA . HIS B 1 181 ? -6.184 22.484 4.484 1 98.81 181 HIS B CA 1
ATOM 3269 C C . HIS B 1 181 ? -7.23 21.625 3.791 1 98.81 181 HIS B C 1
ATOM 3271 O O . HIS B 1 181 ? -8.016 22.125 2.982 1 98.81 181 HIS B O 1
ATOM 3277 N N . ILE B 1 182 ? -7.242 20.375 4.062 1 98.56 182 ILE B N 1
ATOM 3278 C CA . ILE B 1 182 ? -8.258 19.484 3.516 1 98.56 182 ILE B CA 1
ATOM 3279 C C . ILE B 1 182 ? -9.648 19.969 3.92 1 98.56 182 ILE B C 1
ATOM 3281 O O . ILE B 1 182 ? -10.555 20.047 3.088 1 98.56 182 ILE B O 1
ATOM 3285 N N . VAL B 1 183 ? -9.82 20.297 5.219 1 98.69 183 VAL B N 1
ATOM 3286 C CA . VAL B 1 183 ? -11.094 20.797 5.727 1 98.69 183 VAL B CA 1
ATOM 3287 C C . VAL B 1 183 ? -11.523 22.016 4.922 1 98.69 183 VAL B C 1
ATOM 3289 O O . VAL B 1 183 ? -12.672 22.094 4.473 1 98.69 183 VAL B O 1
ATOM 3292 N N . LYS B 1 184 ? -10.602 22.906 4.727 1 98.75 184 LYS B N 1
ATOM 3293 C CA . LYS B 1 184 ? -10.891 24.125 3.98 1 98.75 184 LYS B CA 1
ATOM 3294 C C . LYS B 1 184 ? -11.359 23.812 2.564 1 98.75 184 LYS B C 1
ATOM 3296 O O . LYS B 1 184 ? -12.391 24.312 2.115 1 98.75 184 LYS B O 1
ATOM 3301 N N . VAL B 1 185 ? -10.68 22.984 1.854 1 98.56 185 VAL B N 1
ATOM 3302 C CA . VAL B 1 185 ? -10.914 22.703 0.444 1 98.56 185 VAL B CA 1
ATOM 3303 C C . VAL B 1 185 ? -12.195 21.891 0.289 1 98.56 185 VAL B C 1
ATOM 3305 O O . VAL B 1 185 ? -13.062 22.219 -0.527 1 98.56 185 VAL B O 1
ATOM 3308 N N . VAL B 1 186 ? -12.367 20.891 1.093 1 98.44 186 VAL B N 1
ATOM 3309 C CA . VAL B 1 186 ? -13.445 19.922 0.905 1 98.44 186 VAL B CA 1
ATOM 3310 C C . VAL B 1 186 ? -14.766 20.516 1.386 1 98.44 186 VAL B C 1
ATOM 3312 O O . VAL B 1 186 ? -15.797 20.359 0.725 1 98.44 186 VAL B O 1
ATOM 3315 N N . ALA B 1 187 ? -14.742 21.156 2.549 1 98 187 ALA B N 1
ATOM 3316 C CA . ALA B 1 187 ? -15.984 21.734 3.08 1 98 187 ALA B CA 1
ATOM 3317 C C . ALA B 1 187 ? -16.531 22.797 2.15 1 98 187 ALA B C 1
ATOM 3319 O O . ALA B 1 187 ? -17.75 22.922 1.991 1 98 187 ALA B O 1
ATOM 3320 N N . LYS B 1 188 ? -15.641 23.5 1.583 1 98.06 188 LYS B N 1
ATOM 3321 C CA . LYS B 1 188 ? -16.078 24.5 0.616 1 98.06 188 LYS B CA 1
ATOM 3322 C C . LYS B 1 188 ? -16.703 23.844 -0.609 1 98.06 188 LYS B C 1
ATOM 3324 O O . LYS B 1 188 ? -17.812 24.219 -1.03 1 98.06 188 LYS B O 1
ATOM 3329 N N . LYS B 1 189 ? -16.109 22.891 -1.14 1 97.62 189 LYS B N 1
ATOM 3330 C CA . LYS B 1 189 ? -16.516 22.234 -2.383 1 97.62 189 LYS B CA 1
ATOM 3331 C C . LYS B 1 189 ? -17.828 21.5 -2.207 1 97.62 189 LYS B C 1
ATOM 3333 O O . LYS B 1 189 ? -18.734 21.609 -3.043 1 97.62 189 LYS B O 1
ATOM 3338 N N . TYR B 1 190 ? -18.016 20.828 -1.111 1 97.12 190 TYR B N 1
ATOM 3339 C CA . TYR B 1 190 ? -19.109 19.859 -1.052 1 97.12 190 TYR B CA 1
ATOM 3340 C C . TYR B 1 190 ? -20.203 20.328 -0.101 1 97.12 190 TYR B C 1
ATOM 3342 O O . TYR B 1 190 ? -21.312 19.797 -0.113 1 97.12 190 TYR B O 1
ATOM 3350 N N . ARG B 1 191 ? -19.906 21.422 0.759 1 96.75 191 ARG B N 1
ATOM 3351 C CA . ARG B 1 191 ? -20.922 21.875 1.702 1 96.75 191 ARG B CA 1
ATOM 3352 C C . ARG B 1 191 ? -21.109 23.391 1.6 1 96.75 191 ARG B C 1
ATOM 3354 O O . ARG B 1 191 ? -21.938 23.969 2.316 1 96.75 191 ARG B O 1
ATOM 3361 N N . GLY B 1 192 ? -20.312 24 0.801 1 96.38 192 GLY B N 1
ATOM 3362 C CA . GLY B 1 192 ? -20.391 25.453 0.74 1 96.38 192 GLY B CA 1
ATOM 3363 C C . GLY B 1 192 ? -19.938 26.125 2.021 1 96.38 192 GLY B C 1
ATOM 3364 O O . GLY B 1 192 ? -20.266 27.297 2.264 1 96.38 192 GLY B O 1
ATOM 3365 N N . PHE B 1 193 ? -19.297 25.375 2.826 1 97.44 193 PHE B N 1
ATOM 3366 C CA . PHE B 1 193 ? -18.812 25.891 4.105 1 97.44 193 PHE B CA 1
ATOM 3367 C C . PHE B 1 193 ? -17.438 26.531 3.949 1 97.44 193 PHE B C 1
ATOM 3369 O O . PHE B 1 193 ? -16.531 25.922 3.373 1 97.44 193 PHE B O 1
ATOM 3376 N N . GLU B 1 194 ? -17.281 27.703 4.477 1 98.06 194 GLU B N 1
ATOM 3377 C CA . GLU B 1 194 ? -15.992 28.391 4.527 1 98.06 194 GLU B CA 1
ATOM 3378 C C . GLU B 1 194 ? -15.609 28.75 5.965 1 98.06 194 GLU B C 1
ATOM 3380 O O . GLU B 1 194 ? -16.469 29.141 6.758 1 98.06 194 GLU B O 1
ATOM 3385 N N . ILE B 1 195 ? -14.367 28.594 6.254 1 98.5 195 ILE B N 1
ATOM 3386 C CA . ILE B 1 195 ? -13.883 29.078 7.543 1 98.5 195 ILE B CA 1
ATOM 3387 C C . ILE B 1 195 ? -14.172 30.562 7.676 1 98.5 195 ILE B C 1
ATOM 3389 O O . ILE B 1 195 ? -13.82 31.359 6.797 1 98.5 195 ILE B O 1
ATOM 3393 N N . PRO B 1 196 ? -14.828 30.875 8.711 1 98.56 196 PRO B N 1
ATOM 3394 C CA . PRO B 1 196 ? -15.195 32.281 8.883 1 98.56 196 PRO B CA 1
ATOM 3395 C C . PRO B 1 196 ? -13.992 33.219 8.781 1 98.56 196 PRO B C 1
ATOM 3397 O O . PRO B 1 196 ? -12.93 32.938 9.328 1 98.56 196 PRO B O 1
ATOM 3400 N N . LYS B 1 197 ? -14.148 34.375 8.188 1 98.06 197 LYS B N 1
ATOM 3401 C CA . LYS B 1 197 ? -13.086 35.344 7.922 1 98.06 197 LYS B CA 1
ATOM 3402 C C . LYS B 1 197 ? -12.57 35.969 9.219 1 98.06 197 LYS B C 1
ATOM 3404 O O . LYS B 1 197 ? -11.422 36.406 9.289 1 98.06 197 LYS B O 1
ATOM 3409 N N . ASP B 1 198 ? -13.398 36 10.211 1 97.94 198 ASP B N 1
ATOM 3410 C CA . ASP B 1 198 ? -13.031 36.656 11.461 1 97.94 198 ASP B CA 1
ATOM 3411 C C . ASP B 1 198 ? -12.148 35.75 12.32 1 97.94 198 ASP B C 1
ATOM 3413 O O . ASP B 1 198 ? -11.648 36.156 13.367 1 97.94 198 ASP B O 1
ATOM 3417 N N . MET B 1 199 ? -11.984 34.531 11.852 1 98.44 199 MET B N 1
ATOM 3418 C CA . MET B 1 199 ? -11 33.688 12.5 1 98.44 199 MET B CA 1
ATOM 3419 C C . MET B 1 199 ? -9.594 33.969 11.984 1 98.44 199 MET B C 1
ATOM 3421 O O . MET B 1 199 ? -8.992 33.125 11.297 1 98.44 199 MET B O 1
ATOM 3425 N N . THR B 1 200 ? -9.078 35.094 12.43 1 98.38 200 THR B N 1
ATOM 3426 C CA . THR B 1 200 ? -7.867 35.656 11.867 1 98.38 200 THR B CA 1
ATOM 3427 C C . THR B 1 200 ? -6.645 34.812 12.211 1 98.38 200 THR B C 1
ATOM 3429 O O . THR B 1 200 ? -5.68 34.781 11.445 1 98.38 200 THR B O 1
ATOM 3432 N N . GLY B 1 201 ? -6.617 34.188 13.367 1 98.56 201 GLY B N 1
ATOM 3433 C CA . GLY B 1 201 ? -5.527 33.281 13.727 1 98.56 201 GLY B CA 1
ATOM 3434 C C . GLY B 1 201 ? -5.371 32.125 12.758 1 98.56 201 GLY B C 1
ATOM 3435 O O . GLY B 1 201 ? -4.258 31.812 12.32 1 98.56 201 GLY B O 1
ATOM 3436 N N . ILE B 1 202 ? -6.473 31.547 12.375 1 98.81 202 ILE B N 1
ATOM 3437 C CA . ILE B 1 202 ? -6.457 30.422 11.453 1 98.81 202 ILE B CA 1
ATOM 3438 C C . ILE B 1 202 ? -6.004 30.891 10.07 1 98.81 202 ILE B C 1
ATOM 3440 O O . ILE B 1 202 ? -5.184 30.234 9.422 1 98.81 202 ILE B O 1
ATOM 3444 N N . TRP B 1 203 ? -6.539 31.938 9.641 1 98.75 203 TRP B N 1
ATOM 3445 C CA . TRP B 1 203 ? -6.176 32.438 8.312 1 98.75 203 TRP B CA 1
ATOM 3446 C C . TRP B 1 203 ? -4.703 32.812 8.266 1 98.75 203 TRP B C 1
ATOM 3448 O O . TRP B 1 203 ? -4.02 32.562 7.27 1 98.75 203 TRP B O 1
ATOM 3458 N N . ARG B 1 204 ? -4.156 33.469 9.297 1 98.69 204 ARG B N 1
ATOM 3459 C CA . ARG B 1 204 ? -2.725 33.75 9.375 1 98.69 204 ARG B CA 1
ATOM 3460 C C . ARG B 1 204 ? -1.912 32.469 9.328 1 98.69 204 ARG B C 1
ATOM 3462 O O . ARG B 1 204 ? -0.92 32.375 8.602 1 98.69 204 ARG B O 1
ATOM 3469 N N . TYR B 1 205 ? -2.328 31.5 10.094 1 98.81 205 TYR B N 1
ATOM 3470 C CA . TYR B 1 205 ? -1.703 30.188 10.172 1 98.81 205 TYR B CA 1
ATOM 3471 C C . TYR B 1 205 ? -1.63 29.531 8.797 1 98.81 205 TYR B C 1
ATOM 3473 O O . TYR B 1 205 ? -0.551 29.141 8.344 1 98.81 205 TYR B O 1
ATOM 3481 N N . LEU B 1 206 ? -2.748 29.484 8.047 1 98.81 206 LEU B N 1
ATOM 3482 C CA . LEU B 1 206 ? -2.836 28.891 6.719 1 98.81 206 LEU B CA 1
ATOM 3483 C C . LEU B 1 206 ? -2.023 29.703 5.711 1 98.81 206 LEU B C 1
ATOM 3485 O O . LEU B 1 206 ? -1.271 29.141 4.918 1 98.81 206 LEU B O 1
ATOM 3489 N N . ASN B 1 207 ? -2.17 30.984 5.754 1 98.56 207 ASN B N 1
ATOM 3490 C CA . ASN B 1 207 ? -1.458 31.828 4.809 1 98.56 207 ASN B CA 1
ATOM 3491 C C . ASN B 1 207 ? 0.054 31.703 4.965 1 98.56 207 ASN B C 1
ATOM 3493 O O . ASN B 1 207 ? 0.79 31.734 3.975 1 98.56 207 ASN B O 1
ATOM 3497 N N . ASN B 1 208 ? 0.539 31.609 6.156 1 98.62 208 ASN B N 1
ATOM 3498 C CA . ASN B 1 208 ? 1.961 31.375 6.387 1 98.62 208 ASN B CA 1
ATOM 3499 C C . ASN B 1 208 ? 2.412 30.031 5.832 1 98.62 208 ASN B C 1
ATOM 3501 O O . ASN B 1 208 ? 3.48 29.922 5.227 1 98.62 208 ASN B O 1
ATOM 3505 N N . ALA B 1 209 ? 1.61 29.047 6.078 1 98.62 209 ALA B N 1
ATOM 3506 C CA . ALA B 1 209 ? 1.931 27.719 5.562 1 98.62 209 ALA B CA 1
ATOM 3507 C C . ALA B 1 209 ? 2.023 27.734 4.039 1 98.62 209 ALA B C 1
ATOM 3509 O O . ALA B 1 209 ? 2.918 27.109 3.459 1 98.62 209 ALA B O 1
ATOM 3510 N N . TYR B 1 210 ? 1.142 28.453 3.371 1 98.5 210 TYR B N 1
ATOM 3511 C CA . TYR B 1 210 ? 1.066 28.484 1.915 1 98.5 210 TYR B CA 1
ATOM 3512 C C . TYR B 1 210 ? 2.281 29.203 1.326 1 98.5 210 TYR B C 1
ATOM 3514 O O . TYR B 1 210 ? 2.529 29.125 0.121 1 98.5 210 TYR B O 1
ATOM 3522 N N . LYS B 1 211 ? 3.051 29.797 2.205 1 98.06 211 LYS B N 1
ATOM 3523 C CA . LYS B 1 211 ? 4.262 30.469 1.754 1 98.06 211 LYS B CA 1
ATOM 3524 C C . LYS B 1 211 ? 5.504 29.625 2.027 1 98.06 211 LYS B C 1
ATOM 3526 O O . LYS B 1 211 ? 6.621 30.031 1.715 1 98.06 211 LYS B O 1
ATOM 3531 N N . ARG B 1 212 ? 5.363 28.547 2.635 1 97.69 212 ARG B N 1
ATOM 3532 C CA . ARG B 1 212 ? 6.473 27.656 2.998 1 97.69 212 ARG B CA 1
ATOM 3533 C C . ARG B 1 212 ? 6.559 26.469 2.053 1 97.69 212 ARG B C 1
ATOM 3535 O O . ARG B 1 212 ? 5.574 25.75 1.857 1 97.69 212 ARG B O 1
ATOM 3542 N N . GLU B 1 213 ? 7.699 26.172 1.55 1 95 213 GLU B N 1
ATOM 3543 C CA . GLU B 1 213 ? 7.918 25.094 0.596 1 95 213 GLU B CA 1
ATOM 3544 C C . GLU B 1 213 ? 7.68 23.734 1.243 1 95 213 GLU B C 1
ATOM 3546 O O . GLU B 1 213 ? 7.211 22.797 0.585 1 95 213 GLU B O 1
ATOM 3551 N N . GLU B 1 214 ? 7.973 23.641 2.551 1 95.75 214 GLU B N 1
ATOM 3552 C CA . GLU B 1 214 ? 7.773 22.391 3.271 1 95.75 214 GLU B CA 1
ATOM 3553 C C . GLU B 1 214 ? 6.316 21.938 3.207 1 95.75 214 GLU B C 1
ATOM 3555 O O . GLU B 1 214 ? 6.027 20.734 3.25 1 95.75 214 GLU B O 1
ATOM 3560 N N . PHE B 1 215 ? 5.461 22.953 3.051 1 97.94 215 PHE B N 1
ATOM 3561 C CA . PHE B 1 215 ? 4.039 22.641 2.949 1 97.94 215 PHE B CA 1
ATOM 3562 C C . PHE B 1 215 ? 3.615 22.516 1.49 1 97.94 215 PHE B C 1
ATOM 3564 O O . PHE B 1 215 ? 3.027 21.516 1.088 1 97.94 215 PHE B O 1
ATOM 3571 N N . THR B 1 216 ? 3.992 23.438 0.696 1 97.19 216 THR B N 1
ATOM 3572 C CA . THR B 1 216 ? 3.449 23.547 -0.654 1 97.19 216 THR B CA 1
ATOM 3573 C C . THR B 1 216 ? 3.971 22.422 -1.539 1 97.19 216 THR B C 1
ATOM 3575 O O . THR B 1 216 ? 3.252 21.922 -2.41 1 97.19 216 THR B O 1
ATOM 3578 N N . ASN B 1 217 ? 5.168 21.969 -1.293 1 93.38 217 ASN B N 1
ATOM 3579 C CA . ASN B 1 217 ? 5.754 20.922 -2.137 1 93.38 217 ASN B CA 1
ATOM 3580 C C . ASN B 1 217 ? 5.305 19.531 -1.704 1 93.38 217 ASN B C 1
ATOM 3582 O O . ASN B 1 217 ? 5.555 18.547 -2.404 1 93.38 217 ASN B O 1
ATOM 3586 N N . THR B 1 218 ? 4.676 19.453 -0.549 1 94.88 218 THR B N 1
ATOM 3587 C CA . THR B 1 218 ? 4.246 18.156 -0.039 1 94.88 218 THR B CA 1
ATOM 3588 C C . THR B 1 218 ? 2.727 18.031 -0.07 1 94.88 218 THR B C 1
ATOM 3590 O O . THR B 1 218 ? 2.174 16.984 0.246 1 94.88 218 THR B O 1
ATOM 3593 N N . CYS B 1 219 ? 2.094 19.062 -0.473 1 96 219 CYS B N 1
ATOM 3594 C CA . CYS B 1 219 ? 0.64 19.156 -0.428 1 96 219 CYS B CA 1
ATOM 3595 C C . CYS B 1 219 ? 0.023 18.703 -1.744 1 96 219 CYS B C 1
ATOM 3597 O O . CYS B 1 219 ? 0.436 19.141 -2.816 1 96 219 CYS B O 1
ATOM 3599 N N . PRO B 1 220 ? -0.931 17.75 -1.711 1 94.56 220 PRO B N 1
ATOM 3600 C CA . PRO B 1 220 ? -1.669 17.453 -2.939 1 94.56 220 PRO B CA 1
ATOM 3601 C C . PRO B 1 220 ? -2.42 18.672 -3.488 1 94.56 220 PRO B C 1
ATOM 3603 O O . PRO B 1 220 ? -2.727 19.594 -2.74 1 94.56 220 PRO B O 1
ATOM 3606 N N . SER B 1 221 ? -2.66 18.656 -4.738 1 95.44 221 SER B N 1
ATOM 3607 C CA . SER B 1 221 ? -3.445 19.734 -5.332 1 95.44 221 SER B CA 1
ATOM 3608 C C . SER B 1 221 ? -4.867 19.734 -4.781 1 95.44 221 SER B C 1
ATOM 3610 O O . SER B 1 221 ? -5.383 18.703 -4.348 1 95.44 221 SER B O 1
ATOM 3612 N N . ASP B 1 222 ? -5.484 20.938 -4.836 1 96.94 222 ASP B N 1
ATOM 3613 C CA . ASP B 1 222 ? -6.879 21.031 -4.41 1 96.94 222 ASP B CA 1
ATOM 3614 C C . ASP B 1 222 ? -7.766 20.062 -5.184 1 96.94 222 ASP B C 1
ATOM 3616 O O . ASP B 1 222 ? -8.664 19.438 -4.609 1 96.94 222 ASP B O 1
ATOM 3620 N N . LYS B 1 223 ? -7.48 20 -6.457 1 95.69 223 LYS B N 1
ATOM 3621 C CA . LYS B 1 223 ? -8.258 19.094 -7.305 1 95.69 223 LYS B CA 1
ATOM 3622 C C . LYS B 1 223 ? -8.148 17.656 -6.828 1 95.69 223 LYS B C 1
ATOM 3624 O O . LYS B 1 223 ? -9.148 16.938 -6.773 1 95.69 223 LYS B O 1
ATOM 3629 N N . GLU B 1 224 ? -6.977 17.219 -6.48 1 93.31 224 GLU B N 1
ATOM 3630 C CA . GLU B 1 224 ? -6.758 15.867 -5.973 1 93.31 224 GLU B CA 1
ATOM 3631 C C . GLU B 1 224 ? -7.496 15.648 -4.652 1 93.31 224 GLU B C 1
ATOM 3633 O O . GLU B 1 224 ? -8.047 14.57 -4.41 1 93.31 224 GLU B O 1
ATOM 3638 N N . ILE B 1 225 ? -7.516 16.656 -3.854 1 96.31 225 ILE B N 1
ATOM 3639 C CA . ILE B 1 225 ? -8.203 16.578 -2.57 1 96.31 225 ILE B CA 1
ATOM 3640 C C . ILE B 1 225 ? -9.711 16.453 -2.799 1 96.31 225 ILE B C 1
ATOM 3642 O O . ILE B 1 225 ? -10.367 15.609 -2.182 1 96.31 225 ILE B O 1
ATOM 3646 N N . GLU B 1 226 ? -10.203 17.25 -3.703 1 96.62 226 GLU B N 1
ATOM 3647 C CA . GLU B 1 226 ? -11.625 17.188 -4.023 1 96.62 226 GLU B CA 1
ATOM 3648 C C . GLU B 1 226 ? -12.023 15.82 -4.559 1 96.62 226 GLU B C 1
ATOM 3650 O O . GLU B 1 226 ? -13.031 15.25 -4.137 1 96.62 226 GLU B O 1
ATOM 3655 N N . ILE B 1 227 ? -11.227 15.328 -5.445 1 93.31 227 ILE B N 1
ATOM 3656 C CA . ILE B 1 227 ? -11.5 14.031 -6.055 1 93.31 227 ILE B CA 1
ATOM 3657 C C . ILE B 1 227 ? -11.531 12.953 -4.977 1 93.31 227 ILE B C 1
ATOM 3659 O O . ILE B 1 227 ? -12.391 12.07 -4.996 1 93.31 227 ILE B O 1
ATOM 3663 N N . ALA B 1 228 ? -10.688 13.031 -4.074 1 91.81 228 ALA B N 1
ATOM 3664 C CA . ALA B 1 228 ? -10.578 12.023 -3.021 1 91.81 228 ALA B CA 1
ATOM 3665 C C . ALA B 1 228 ? -11.836 12 -2.156 1 91.81 228 ALA B C 1
ATOM 3667 O O . ALA B 1 228 ? -12.18 10.969 -1.578 1 91.81 228 ALA B O 1
ATOM 3668 N N . TYR B 1 229 ? -12.547 13.102 -2.051 1 94.88 229 TYR B N 1
ATOM 3669 C CA . TYR B 1 229 ? -13.703 13.18 -1.166 1 94.88 229 TYR B CA 1
ATOM 3670 C C . TYR B 1 229 ? -15 13.094 -1.957 1 94.88 229 TYR B C 1
ATOM 3672 O O . TYR B 1 229 ? -16.094 13.156 -1.383 1 94.88 229 TYR B O 1
ATOM 3680 N N . ALA B 1 230 ? -14.914 12.945 -3.297 1 92.5 230 ALA B N 1
ATOM 3681 C CA . ALA B 1 230 ? -16.094 12.938 -4.152 1 92.5 230 ALA B CA 1
ATOM 3682 C C . ALA B 1 230 ? -17.094 11.867 -3.711 1 92.5 230 ALA B C 1
ATOM 3684 O O . ALA B 1 230 ? -18.297 12.109 -3.688 1 92.5 230 ALA B O 1
ATOM 3685 N N . ASP B 1 231 ? -16.562 10.711 -3.291 1 89.25 231 ASP B N 1
ATOM 3686 C CA . ASP B 1 231 ? -17.453 9.617 -2.904 1 89.25 231 ASP B CA 1
ATOM 3687 C C . ASP B 1 231 ? -17.672 9.594 -1.394 1 89.25 231 ASP B C 1
ATOM 3689 O O . ASP B 1 231 ? -18.469 8.805 -0.888 1 89.25 231 ASP B O 1
ATOM 3693 N N . VAL B 1 232 ? -16.891 10.328 -0.719 1 88.75 232 VAL B N 1
ATOM 3694 C CA . VAL B 1 232 ? -16.953 10.367 0.738 1 88.75 232 VAL B CA 1
ATOM 3695 C C . VAL B 1 232 ? -17.969 11.414 1.184 1 88.75 232 VAL B C 1
ATOM 3697 O O . VAL B 1 232 ? -18.734 11.188 2.135 1 88.75 232 VAL B O 1
ATOM 3700 N N . ALA B 1 233 ? -17.906 12.539 0.513 1 89.56 233 ALA B N 1
ATOM 3701 C CA . ALA B 1 233 ? -18.859 13.602 0.815 1 89.56 233 ALA B CA 1
ATOM 3702 C C . ALA B 1 233 ? -20.266 13.211 0.39 1 89.56 233 ALA B C 1
ATOM 3704 O O . ALA B 1 233 ? -20.547 13.07 -0.803 1 89.56 233 ALA B O 1
ATOM 3705 N N . LYS B 1 234 ? -21.094 13 1.353 1 86.88 234 LYS B N 1
ATOM 3706 C CA . LYS B 1 234 ? -22.438 12.539 1.035 1 86.88 234 LYS B CA 1
ATOM 3707 C C . LYS B 1 234 ? -23.375 13.719 0.776 1 86.88 234 LYS B C 1
ATOM 3709 O O . LYS B 1 234 ? -23.281 14.75 1.447 1 86.88 234 LYS B O 1
ATOM 3714 N N . ARG B 1 235 ? -24.188 13.461 -0.187 1 84.56 235 ARG B N 1
ATOM 3715 C CA . ARG B 1 235 ? -25.219 14.453 -0.462 1 84.56 235 ARG B CA 1
ATOM 3716 C C . ARG B 1 235 ? -26.328 14.383 0.578 1 84.56 235 ARG B C 1
ATOM 3718 O O . ARG B 1 235 ? -26.719 13.297 1.02 1 84.56 235 ARG B O 1
ATOM 3725 N N . LEU B 1 236 ? -26.75 15.602 0.951 1 83.62 236 LEU B N 1
ATOM 3726 C CA . LEU B 1 236 ? -27.875 15.656 1.868 1 83.62 236 LEU B CA 1
ATOM 3727 C C . LEU B 1 236 ? -29.141 15.133 1.196 1 83.62 236 LEU B C 1
ATOM 3729 O O . LEU B 1 236 ? -29.453 15.523 0.069 1 83.62 236 LEU B O 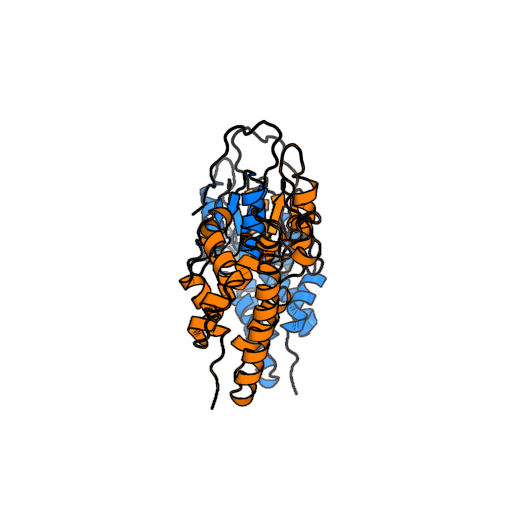1
ATOM 3733 N N . VAL B 1 237 ? -29.562 14.016 1.674 1 77.75 237 VAL B N 1
ATOM 3734 C CA . VAL B 1 237 ? -30.75 13.406 1.086 1 77.75 237 VAL B CA 1
ATOM 3735 C C . VAL B 1 237 ? -32 14.016 1.702 1 77.75 237 VAL B C 1
ATOM 3737 O O . VAL B 1 237 ? -32.094 14.18 2.922 1 77.75 237 VAL B O 1
ATOM 3740 N N . LYS B 1 238 ? -33.031 14.516 0.785 1 69.31 238 LYS B N 1
ATOM 3741 C CA . LYS B 1 238 ? -34.344 15.031 1.165 1 69.31 238 LYS B CA 1
ATOM 3742 C C . LYS B 1 238 ? -35.281 13.914 1.636 1 69.31 238 LYS B C 1
ATOM 3744 O O . LYS B 1 238 ? -35.188 12.789 1.127 1 69.31 238 LYS B O 1
#